Protein AF-A0A1G0P3U8-F1 (afdb_monomer)

Sequence (693 aa):
MKILIRNKNISGIAIFCVIMSLGSFVKISAQTIIVSSPNGGENWEANSIQTISWTGAESITNVKIEYSLSQGITWHEIISSVDASLEQYSWKVPNIQISDVLIRISDASNSSISDVSDKAFSVFKSEINKSQGMQKNTIATSGTTIKIMPLGDSITEGVADPLEAGYRSKLFDLLYSAGYNFDFVGNQSSGTSSTSNPNFDPDHEGRPGWFAGPPSPDIYGNHNIADSLYKFLNSNPPDIILLHIGTNDISETASSYIKTATQVADQVNSLLNIIYNFTSDPNHNIVIFVAQVIDNIDNRGIEGSPYPQSIHQKTLDFNNYLETIVLPSRPTNQKIIKIDMYDALGLHYLVNNPNFYDRVHPSIQGYNVMADTWFTAIQNYYQPVLSGPNNNAVNQAIDITLSWNPPPAAFTMSAAYDLQIASDSSFLNIVFENSNIPGTSFQPTGFKFGTKYYWRVRIPGFGWSTVWNFTTKTMLVSTKIFLQGPYAGNSTMNTTLNSKGLIPASPPYNTSPWNYGGTENVNEIPPGVVDWVLVKLKANDTTVTKTRAAFLKSDGNIVDLDGTNPVSFNDILPGNYYIAVSHRNHLSVLSSVPAILINNLLTYDFSYDSSRFCGGGFGAKDLETGSVSVWGMIASDGNSDGLINTEDLNLAWRPENGFDKYLKGDYNLDGYVNAVDKNLFWRSNNGSNSQAQ

Mean predicted aligned error: 14.65 Å

Secondary structure (DSSP, 8-state):
---------------------------------EEEES-SS-EEETT-EEEEEEE--TT-SEEEEEEESSTTSS-EEEEEEEEGGG-EEEEE--S--EEEEEEEEEESS-TTSEEE-SS-EEEE-------S----------SPPEEEEEEESHHHHTTT-TTS-THHHHHHHHHHHTT--EEE--SEE----TT--TT---EEEE-TT-BSSPPPTTSTT--BHHHHHHHHHHHS--SEEEEE--HHHHT---TT----HHHHHHHHHHHHHHHHHHTTSTT---EEEEEPPPP----TT-SSS--HHHHHHHHHHHHHHIIIIIGGGS-TTS-EEEE-HHHHH--SSSS--TTBSSSSSB-HHHHHHHHHHHHHHHHHHT--EEEESPTTEEEE-TTPPEEEE--TT---TT-EEEEEEESSTTSSSEEEEEEEEESSEE----PPBT-EEEEEEE-TTSPPPPPEEEEEPPEEEEEE-EETTTEEETTEE--HHHHTT-S-SS-TTSSTTT--------SSPPTTEEEEEEEEEESSSS-EEEEEEEEEETTSEEE-TTSSSPEEE-SB-S--BEEEEE-SSB--EEBSSPBPEETTEEEEE-SS-GGGBTTGGGSSEESS-SSS--EEEPB--SS-SSB-SHHHIIIIIHHHTT-BSS-TT-SS-SSB-SHHIIIIIIHHHTT-B-S--

pLDDT: mean 87.11, std 16.92, range [27.17, 98.81]

Solvent-accessible surface area (backbone atoms only — not comparable to full-atom values): 37452 Å² total; per-residue (Å²): 136,94,80,90,81,88,83,81,89,87,82,91,83,88,87,89,82,91,82,92,78,90,74,81,79,77,78,80,71,78,82,42,48,40,51,68,28,66,39,45,73,49,79,40,52,37,66,35,77,44,68,37,29,40,45,67,35,88,91,41,72,32,30,20,36,29,39,14,84,54,80,71,77,49,76,44,82,75,40,75,64,43,64,32,87,63,38,55,47,83,39,74,38,62,89,49,73,47,66,49,34,34,41,37,41,22,34,51,92,43,68,88,41,50,28,60,23,82,34,43,24,27,28,39,64,86,74,77,80,88,72,81,78,91,68,88,74,83,71,83,69,98,43,79,67,44,27,34,21,45,34,26,15,31,65,53,37,4,53,78,28,96,46,31,18,36,26,53,35,57,31,47,52,52,42,51,74,32,66,56,62,64,41,54,29,42,92,36,72,49,46,49,46,86,81,70,50,89,77,63,67,38,36,16,41,30,36,70,77,31,19,36,32,83,68,60,90,87,55,78,94,65,55,32,46,51,87,44,42,69,58,49,44,71,77,36,67,45,39,31,36,44,38,42,60,39,65,49,43,63,49,42,66,56,96,88,56,65,68,50,33,65,58,49,35,51,27,47,48,49,45,53,47,53,54,52,58,62,35,67,44,91,88,39,72,54,37,35,40,40,35,37,56,60,56,31,42,48,65,82,87,66,92,91,69,95,51,45,62,58,35,33,49,38,44,52,49,20,40,50,43,33,62,73,49,52,59,72,68,51,62,87,86,56,50,70,42,85,37,74,41,28,72,69,59,39,66,49,84,86,44,96,42,72,29,42,67,56,52,68,32,39,15,66,61,22,20,51,48,51,15,52,54,54,47,54,52,53,22,51,70,52,17,30,44,81,68,30,70,54,70,70,36,63,67,33,62,55,74,41,61,40,30,43,40,76,24,98,79,64,61,54,104,72,58,35,26,37,39,42,31,11,69,38,91,83,58,82,48,68,77,46,75,50,68,67,39,67,66,54,56,49,69,60,76,87,47,34,22,41,32,60,38,24,36,38,37,22,41,72,66,39,16,62,21,77,78,37,31,38,23,24,30,52,33,31,37,42,36,31,46,39,49,54,36,29,49,68,58,94,73,32,36,50,34,44,27,46,78,69,68,45,64,67,53,46,69,92,42,60,44,85,84,67,52,41,84,75,84,66,68,47,98,65,83,48,82,60,30,42,47,67,32,39,43,32,38,13,76,49,84,80,47,74,74,48,75,46,78,32,34,30,30,27,74,19,42,36,14,21,93,82,58,71,50,49,31,72,43,58,73,39,70,83,66,55,29,24,47,29,46,38,42,69,24,27,25,28,39,22,37,51,57,59,23,60,62,54,101,48,38,30,56,48,66,37,29,63,45,45,76,38,28,26,75,27,60,64,25,36,38,79,74,36,93,64,102,66,47,36,20,22,31,37,33,30,13,20,68,52,82,35,54,20,45,72,59,17,44,63,71,15,28,60,81,41,52,80,41,80,48,78,54,42,29,32,30,38,45,70,28,53,16,44,70,62,27,46,63,67,33,35,67,72,37,54,76,38,40,36,52,46,108

Radius of gyration: 38.71 Å; Cα contacts (8 Å, |Δi|>4): 1573; chains: 1; bounding box: 92×91×104 Å

Nearest PDB structures (foldseek):
  2q0s-assembly1_F  TM=7.476E-01  e=1.257E-05  Mycolicibacterium smegmatis
  2q0q-assembly1_G  TM=7.324E-01  e=1.772E-05  Mycolicibacterium smegmatis
  5hoe-assembly1_A  TM=7.072E-01  e=3.522E-05  Sinorhizobium meliloti 1021
  4i18-assembly2_R  TM=6.410E-01  e=6.080E-03  Homo sapiens
  1v5j-assembly1_A  TM=5.851E-01  e=1.141E-02  Homo sapiens

Structure (mmCIF, N/CA/C/O backbone):
data_AF-A0A1G0P3U8-F1
#
_entry.id   AF-A0A1G0P3U8-F1
#
loop_
_atom_site.group_PDB
_atom_site.id
_atom_site.type_symbol
_atom_site.label_atom_id
_atom_site.label_alt_id
_atom_site.label_comp_id
_atom_site.label_asym_id
_atom_site.label_entity_id
_atom_site.label_seq_id
_atom_site.pdbx_PDB_ins_code
_atom_site.Cartn_x
_atom_site.Cartn_y
_atom_site.Cartn_z
_atom_site.occupancy
_atom_site.B_iso_or_equiv
_atom_site.auth_seq_id
_atom_site.auth_comp_id
_atom_site.auth_asym_id
_atom_site.auth_atom_id
_atom_site.pdbx_PDB_model_num
ATOM 1 N N . MET A 1 1 ? -3.312 -56.436 25.098 1.00 37.91 1 MET A N 1
ATOM 2 C CA . MET A 1 1 ? -3.475 -57.879 25.384 1.00 37.91 1 MET A CA 1
ATOM 3 C C . MET A 1 1 ? -4.608 -58.399 24.502 1.00 37.91 1 MET A C 1
ATOM 5 O O . MET A 1 1 ? -5.729 -57.940 24.653 1.00 37.91 1 MET A O 1
ATOM 9 N N . LYS A 1 2 ? -4.311 -59.239 23.501 1.00 37.59 2 LYS A N 1
ATOM 10 C CA . LYS A 1 2 ? -5.323 -59.899 22.654 1.00 37.59 2 LYS A CA 1
ATOM 11 C C . LYS A 1 2 ? -5.967 -61.030 23.454 1.00 37.59 2 LYS A C 1
ATOM 13 O O . LYS A 1 2 ? -5.222 -61.950 23.757 1.00 37.59 2 LYS A O 1
ATOM 18 N N . ILE A 1 3 ? -7.285 -61.023 23.680 1.00 28.08 3 ILE A N 1
ATOM 19 C CA . ILE A 1 3 ? -8.105 -62.249 23.785 1.00 28.08 3 ILE A CA 1
ATOM 20 C C . ILE A 1 3 ? -9.510 -61.962 23.223 1.00 28.08 3 ILE A C 1
ATOM 22 O O . ILE A 1 3 ? -10.251 -61.142 23.754 1.00 28.08 3 ILE A O 1
ATOM 26 N N . LEU A 1 4 ? -9.844 -62.652 22.126 1.00 34.91 4 LEU A N 1
ATOM 27 C CA . LEU A 1 4 ? -11.200 -62.858 21.609 1.00 34.91 4 LEU A CA 1
ATOM 28 C C . LEU A 1 4 ? -11.998 -63.744 22.573 1.00 34.91 4 LEU A C 1
ATOM 30 O O . LEU A 1 4 ? -11.482 -64.798 22.933 1.00 34.91 4 LEU A O 1
ATOM 34 N N . ILE A 1 5 ? -13.288 -63.457 22.793 1.00 29.70 5 ILE A N 1
ATOM 35 C CA . ILE A 1 5 ? -14.304 -64.510 22.978 1.00 29.70 5 ILE A CA 1
ATOM 36 C C . ILE A 1 5 ? -15.579 -64.158 22.194 1.00 29.70 5 ILE A C 1
ATOM 38 O O . ILE A 1 5 ? -16.216 -63.130 22.407 1.00 29.70 5 ILE A O 1
ATOM 42 N N . ARG A 1 6 ? -15.923 -65.063 21.270 1.00 32.12 6 ARG A N 1
ATOM 43 C CA . ARG A 1 6 ? -17.226 -65.233 20.612 1.00 32.12 6 ARG A CA 1
ATOM 44 C C . ARG A 1 6 ? -18.250 -65.748 21.636 1.00 32.12 6 ARG A C 1
ATOM 46 O O . ARG A 1 6 ? -17.922 -66.705 22.324 1.00 32.12 6 ARG A O 1
ATOM 53 N N . ASN A 1 7 ? -19.503 -65.287 21.622 1.00 28.16 7 ASN A N 1
ATOM 54 C CA . ASN A 1 7 ? -20.621 -66.081 21.081 1.00 28.16 7 ASN A CA 1
ATOM 55 C C . ASN A 1 7 ? -22.002 -65.425 21.248 1.00 28.16 7 ASN A C 1
ATOM 57 O O . ASN A 1 7 ? -22.320 -64.787 22.242 1.00 28.16 7 ASN A O 1
ATOM 61 N N . LYS A 1 8 ? -22.781 -65.670 20.194 1.00 32.88 8 LYS A N 1
ATOM 62 C CA . LYS A 1 8 ? -24.179 -65.374 19.868 1.00 32.88 8 LYS A CA 1
ATOM 63 C C . LYS A 1 8 ? -25.238 -65.645 20.957 1.00 32.88 8 LYS A C 1
ATOM 65 O O . LYS A 1 8 ? -25.192 -66.705 21.565 1.00 32.88 8 LYS A O 1
ATOM 70 N N . ASN A 1 9 ? -26.259 -64.764 20.937 1.00 31.45 9 ASN A N 1
ATOM 71 C CA . ASN A 1 9 ? -27.725 -65.003 20.972 1.00 31.45 9 ASN A CA 1
ATOM 72 C C . ASN A 1 9 ? -28.319 -65.732 22.191 1.00 31.45 9 ASN A C 1
ATOM 74 O O . ASN A 1 9 ? -27.804 -66.762 22.586 1.00 31.45 9 ASN A O 1
ATOM 78 N N . ILE A 1 10 ? -29.465 -65.409 22.796 1.00 33.59 10 ILE A N 1
ATOM 79 C CA . ILE A 1 10 ? -30.660 -64.536 22.655 1.00 33.59 10 ILE A CA 1
ATOM 80 C C . ILE A 1 10 ? -31.306 -64.662 24.075 1.00 33.59 10 ILE A C 1
ATOM 82 O O . ILE A 1 10 ? -31.095 -65.679 24.728 1.00 33.59 10 ILE A O 1
ATOM 86 N N . SER A 1 11 ? -31.924 -63.684 24.741 1.00 28.97 11 SER A N 1
ATOM 87 C CA . SER A 1 11 ? -33.312 -63.171 24.660 1.00 28.97 11 SER A CA 1
ATOM 88 C C . SER A 1 11 ? -33.554 -62.403 25.968 1.00 28.97 11 SER A C 1
ATOM 90 O O . SER A 1 11 ? -32.980 -62.760 26.995 1.00 28.97 11 SER A O 1
ATOM 92 N N . GLY A 1 12 ? -34.390 -61.365 25.924 1.00 32.91 12 GLY A N 1
ATOM 93 C CA . GLY A 1 12 ? -34.538 -60.379 26.995 1.00 32.91 12 GLY A CA 1
ATOM 94 C C . GLY A 1 12 ? -35.287 -60.798 28.262 1.00 32.91 12 GLY A C 1
ATOM 95 O O . GLY A 1 12 ? -35.863 -61.876 28.335 1.00 32.91 12 GLY A O 1
ATOM 96 N N . ILE A 1 13 ? -35.295 -59.858 29.214 1.00 29.38 13 ILE A N 1
ATOM 97 C CA . ILE A 1 13 ? -36.280 -59.611 30.279 1.00 29.38 13 ILE A CA 1
ATOM 98 C C . ILE A 1 13 ? -36.161 -58.116 30.638 1.00 29.38 13 ILE A C 1
ATOM 100 O O . ILE A 1 13 ? -35.060 -57.589 30.789 1.00 29.38 13 ILE A O 1
ATOM 104 N N . ALA A 1 14 ? -37.306 -57.439 30.711 1.00 34.59 14 ALA A N 1
ATOM 105 C CA . ALA A 1 14 ? -37.480 -56.040 31.095 1.00 34.59 14 ALA A CA 1
ATOM 106 C C . ALA A 1 14 ? -37.533 -55.867 32.627 1.00 34.59 14 ALA A C 1
ATOM 108 O O . ALA A 1 14 ? -37.890 -56.821 33.310 1.00 34.59 14 ALA A O 1
ATOM 109 N N . ILE A 1 15 ? -37.270 -54.653 33.140 1.00 27.91 15 ILE A N 1
ATOM 110 C CA . ILE A 1 15 ? -38.090 -53.936 34.149 1.00 27.91 15 ILE A CA 1
ATOM 111 C C . ILE A 1 15 ? -37.542 -52.510 34.395 1.00 27.91 15 ILE A C 1
ATOM 113 O O . ILE A 1 15 ? -36.342 -52.273 34.483 1.00 27.91 15 ILE A O 1
ATOM 117 N N . PHE A 1 16 ? -38.500 -51.584 34.475 1.00 29.39 16 PHE A N 1
ATOM 118 C CA . PHE A 1 16 ? -38.481 -50.142 34.761 1.00 29.39 16 PHE A CA 1
ATOM 119 C C . PHE A 1 16 ? -37.856 -49.739 36.120 1.00 29.39 16 PHE A C 1
ATOM 121 O O . PHE A 1 16 ? -38.172 -50.382 37.117 1.00 29.39 16 PHE A O 1
ATOM 128 N N . CYS A 1 17 ? -37.128 -48.604 36.185 1.00 27.17 17 CYS A N 1
ATOM 129 C CA . CYS A 1 17 ? -37.460 -47.436 37.042 1.00 27.17 17 CYS A CA 1
ATOM 130 C C . CYS A 1 17 ? -36.490 -46.229 36.874 1.00 27.17 17 CYS A C 1
ATOM 132 O O . CYS A 1 17 ? -35.313 -46.333 37.191 1.00 27.17 17 CYS A O 1
ATOM 134 N N . VAL A 1 18 ? -37.057 -45.102 36.407 1.00 32.69 18 VAL A N 1
ATOM 135 C CA . VAL A 1 18 ? -36.853 -43.665 36.744 1.00 32.69 18 VAL A CA 1
ATOM 136 C C . VAL A 1 18 ? -35.433 -43.077 36.904 1.00 32.69 18 VAL A C 1
ATOM 138 O O . VAL A 1 18 ? -34.727 -43.418 37.841 1.00 32.69 18 VAL A O 1
ATOM 141 N N . ILE A 1 19 ? -35.118 -42.051 36.090 1.00 29.27 19 ILE A N 1
ATOM 142 C CA . ILE A 1 19 ? -34.788 -40.659 36.500 1.00 29.27 19 ILE A CA 1
ATOM 143 C C . ILE A 1 19 ? -34.919 -39.736 35.266 1.00 29.27 19 ILE A C 1
ATOM 145 O O . ILE A 1 19 ? -34.329 -39.992 34.220 1.00 29.27 19 ILE A O 1
ATOM 149 N N . MET A 1 20 ? -35.711 -38.664 35.395 1.00 42.06 20 MET A N 1
ATOM 150 C CA . MET A 1 20 ? -35.661 -37.487 34.518 1.00 42.06 20 MET A CA 1
ATOM 151 C C . MET A 1 20 ? -34.397 -36.682 34.838 1.00 42.06 20 MET A C 1
ATOM 153 O O . MET A 1 20 ? -34.201 -36.330 35.997 1.00 42.06 20 MET A O 1
ATOM 157 N N . SER A 1 21 ? -33.597 -36.318 33.835 1.00 33.75 21 SER A N 1
ATOM 158 C CA . SER A 1 21 ? -32.742 -35.124 33.880 1.00 33.75 21 SER A CA 1
ATOM 159 C C . SER A 1 21 ? -32.162 -34.826 32.495 1.00 33.75 21 SER A C 1
ATOM 161 O O . SER A 1 21 ? -31.535 -35.693 31.895 1.00 33.75 21 SER A O 1
ATOM 163 N N . LEU A 1 22 ? -32.407 -33.598 32.026 1.00 43.03 22 LEU A N 1
ATOM 164 C CA . LEU A 1 22 ? -31.579 -32.792 31.120 1.00 43.03 22 LEU A CA 1
ATOM 165 C C . LEU A 1 22 ? -30.903 -33.527 29.949 1.00 43.03 22 LEU A C 1
ATOM 167 O O . LEU A 1 22 ? -29.785 -34.021 30.049 1.00 43.03 22 LEU A O 1
ATOM 171 N N . GLY A 1 23 ? -31.548 -33.474 28.788 1.00 32.84 23 GLY A N 1
ATOM 172 C CA . GLY A 1 23 ? -30.910 -33.765 27.512 1.00 32.84 23 GLY A CA 1
ATOM 173 C C . GLY A 1 23 ? -31.426 -32.793 26.472 1.00 32.84 23 GLY A C 1
ATOM 174 O O . GLY A 1 23 ? -32.433 -33.062 25.823 1.00 32.84 23 GLY A O 1
ATOM 175 N N . SER A 1 24 ? -30.758 -31.646 26.344 1.00 42.69 24 SER A N 1
ATOM 176 C CA . SER A 1 24 ? -30.863 -30.803 25.158 1.00 42.69 24 SER A CA 1
ATOM 177 C C . SER A 1 24 ? -30.734 -31.699 23.931 1.00 42.69 24 SER A C 1
ATOM 179 O O . SER A 1 24 ? -29.765 -32.452 23.815 1.00 42.69 24 SER A O 1
ATOM 181 N N . PHE A 1 25 ? -31.704 -31.642 23.020 1.00 40.16 25 PHE A N 1
ATOM 182 C CA . PHE A 1 25 ? -31.508 -32.193 21.689 1.00 40.16 25 PHE A CA 1
ATOM 183 C C . PHE A 1 25 ? -30.333 -31.432 21.070 1.00 40.16 25 PHE A C 1
ATOM 185 O O . PHE A 1 25 ? -30.486 -30.295 20.631 1.00 40.16 25 PHE A O 1
ATOM 192 N N . VAL A 1 26 ? -29.145 -32.041 21.062 1.00 39.22 26 VAL A N 1
ATOM 193 C CA . VAL A 1 26 ? -28.079 -31.626 20.156 1.00 39.22 26 VAL A CA 1
ATOM 194 C C . VAL A 1 26 ? -28.648 -31.854 18.767 1.00 39.22 26 VAL A C 1
ATOM 196 O O . VAL A 1 26 ? -28.807 -32.993 18.323 1.00 39.22 26 VAL A O 1
ATOM 199 N N . LYS A 1 27 ? -29.016 -30.766 18.092 1.00 42.22 27 LYS A N 1
ATOM 200 C CA . LYS A 1 27 ? -29.211 -30.787 16.651 1.00 42.22 27 LYS A CA 1
ATOM 201 C C . LYS A 1 27 ? -27.827 -31.095 16.083 1.00 42.22 27 LYS A C 1
ATOM 203 O O . LYS A 1 27 ? -26.990 -30.206 15.988 1.00 42.22 27 LYS A O 1
ATOM 208 N N . ILE A 1 28 ? -27.546 -32.369 15.807 1.00 41.94 28 ILE A N 1
ATOM 209 C CA . ILE A 1 28 ? -26.383 -32.753 15.008 1.00 41.94 28 ILE A CA 1
ATOM 210 C C . ILE A 1 28 ? -26.698 -32.219 13.612 1.00 41.94 28 ILE A C 1
ATOM 212 O O . ILE A 1 28 ? -27.378 -32.878 12.828 1.00 41.94 28 ILE A O 1
ATOM 216 N N . SER A 1 29 ? -26.317 -30.969 13.346 1.00 54.31 29 SER A N 1
ATOM 217 C CA . SER A 1 29 ? -26.263 -30.477 11.978 1.00 54.31 29 SER A CA 1
ATOM 218 C C . SER A 1 29 ? -25.139 -31.256 11.315 1.00 54.31 29 SER A C 1
ATOM 220 O O . SER A 1 29 ? -24.008 -31.236 11.802 1.00 54.31 29 SER A O 1
ATOM 222 N N . ALA A 1 30 ? -25.459 -32.029 10.280 1.00 59.81 30 ALA A N 1
ATOM 223 C CA . ALA A 1 30 ? -24.421 -32.633 9.465 1.00 59.81 30 ALA A CA 1
ATOM 224 C C . ALA A 1 30 ? -23.577 -31.490 8.890 1.00 59.81 30 ALA A C 1
ATOM 226 O O . ALA A 1 30 ? -24.125 -30.530 8.356 1.00 59.81 30 ALA A O 1
ATOM 227 N N . GLN A 1 31 ? -22.259 -31.572 9.046 1.00 71.75 31 GLN A N 1
ATOM 228 C CA . GLN A 1 31 ? -21.355 -30.625 8.414 1.00 71.75 31 GLN A CA 1
ATOM 229 C C . GLN A 1 31 ? -21.429 -30.857 6.905 1.00 71.75 31 GLN A C 1
ATOM 231 O O . GLN A 1 31 ? -21.108 -31.946 6.426 1.00 71.75 31 GLN A O 1
ATOM 236 N N . THR A 1 32 ? -21.922 -29.863 6.174 1.00 84.06 32 THR A N 1
ATOM 237 C CA . THR A 1 32 ? -22.124 -29.934 4.726 1.00 84.06 32 THR A CA 1
ATOM 238 C C . THR A 1 32 ? -21.371 -28.809 4.035 1.00 84.06 32 THR A C 1
ATOM 240 O O . THR A 1 32 ? -21.129 -27.759 4.615 1.00 84.06 32 THR A O 1
ATOM 243 N N . ILE A 1 33 ? -21.012 -29.024 2.781 1.00 93.38 33 ILE A N 1
ATOM 244 C CA . ILE A 1 33 ? -20.666 -27.976 1.822 1.00 93.38 33 ILE A CA 1
ATOM 245 C C . ILE A 1 33 ? -21.531 -28.282 0.608 1.00 93.38 33 ILE A C 1
ATOM 247 O O . ILE A 1 33 ? -21.764 -29.455 0.328 1.00 93.38 33 ILE A O 1
ATOM 251 N N . ILE A 1 34 ? -22.040 -27.259 -0.068 1.00 95.94 34 ILE A N 1
ATOM 252 C CA . ILE A 1 34 ? -22.765 -27.419 -1.329 1.00 95.94 34 ILE A CA 1
ATOM 253 C C . ILE A 1 34 ? -22.191 -26.425 -2.331 1.00 95.94 34 ILE A C 1
ATOM 255 O O . ILE A 1 34 ? -22.262 -25.221 -2.081 1.00 95.94 34 ILE A O 1
ATOM 259 N N . VAL A 1 35 ? -21.639 -26.900 -3.447 1.00 96.75 35 VAL A N 1
ATOM 260 C CA . VAL A 1 35 ? -21.204 -26.062 -4.571 1.00 96.75 35 VAL A CA 1
ATOM 261 C C . VAL A 1 35 ? -22.452 -25.483 -5.240 1.00 96.75 35 VAL A C 1
ATOM 263 O O . VAL A 1 35 ? -23.296 -26.216 -5.744 1.00 96.75 35 VAL A O 1
ATOM 266 N N . SER A 1 36 ? -22.601 -24.158 -5.238 1.00 95.75 36 SER A N 1
ATOM 267 C CA . SER A 1 36 ? -23.769 -23.483 -5.822 1.00 95.75 36 SER A CA 1
ATOM 268 C C . SER A 1 36 ? -23.497 -22.892 -7.207 1.00 95.75 36 SER A C 1
ATOM 270 O O . SER A 1 36 ? -24.432 -22.734 -7.989 1.00 95.75 36 SER A O 1
ATOM 272 N N . SER A 1 37 ? -22.236 -22.594 -7.535 1.00 94.88 37 SER A N 1
ATOM 273 C CA . SER A 1 37 ? -21.796 -22.174 -8.873 1.00 94.88 37 SER A CA 1
ATOM 274 C C . SER A 1 37 ? -20.283 -22.402 -9.035 1.00 94.88 37 SER A C 1
ATOM 276 O O . SER A 1 37 ? -19.549 -22.123 -8.088 1.00 94.88 37 SER A O 1
ATOM 278 N N . PRO A 1 38 ? -19.780 -22.872 -10.192 1.00 96.81 38 PRO A N 1
ATOM 279 C CA . PRO A 1 38 ? -20.556 -23.475 -11.264 1.00 96.81 38 PRO A CA 1
ATOM 280 C C . PRO A 1 38 ? -21.080 -24.827 -10.773 1.00 96.81 38 PRO A C 1
ATOM 282 O O . PRO A 1 38 ? -20.356 -25.575 -10.113 1.00 96.81 38 PRO A O 1
ATOM 285 N N . ASN A 1 39 ? -22.339 -25.132 -11.070 1.00 96.00 39 ASN A N 1
ATOM 286 C CA . ASN A 1 39 ? -22.956 -26.396 -10.671 1.00 96.00 39 ASN A CA 1
ATOM 287 C C . ASN A 1 39 ? -23.435 -27.224 -11.878 1.00 96.00 39 ASN A C 1
ATOM 289 O O . ASN A 1 39 ? -24.020 -28.293 -11.716 1.00 96.00 39 ASN A O 1
ATOM 293 N N . GLY A 1 40 ? -23.153 -26.774 -13.104 1.00 88.25 40 GLY A N 1
ATOM 294 C CA . GLY A 1 40 ? -23.302 -27.576 -14.309 1.00 88.25 40 GLY A CA 1
ATOM 295 C C . GLY A 1 40 ? -23.901 -26.837 -15.501 1.00 88.25 40 GLY A C 1
ATOM 296 O O . GLY A 1 40 ? -24.980 -26.253 -15.416 1.00 88.25 40 GLY A O 1
ATOM 297 N N . GLY A 1 41 ? -23.270 -26.997 -16.668 1.00 84.12 41 GLY A N 1
ATOM 298 C CA . GLY A 1 41 ? -23.761 -26.473 -17.947 1.00 84.12 41 GLY A CA 1
ATOM 299 C C . GLY A 1 41 ? -23.457 -24.996 -18.211 1.00 84.12 41 GLY A C 1
ATOM 300 O O . GLY A 1 41 ? -23.861 -24.478 -19.252 1.00 84.12 41 GLY A O 1
ATOM 301 N N . GLU A 1 42 ? -22.747 -24.316 -17.313 1.00 96.00 42 GLU A N 1
ATOM 302 C CA . GLU A 1 42 ? -22.240 -22.970 -17.552 1.00 96.00 42 GLU A CA 1
ATOM 303 C C . GLU A 1 42 ? -21.186 -22.970 -18.672 1.00 96.00 42 GLU A C 1
ATOM 305 O O . GLU A 1 42 ? -20.456 -23.941 -18.876 1.00 96.00 42 GLU A O 1
ATOM 310 N N . ASN A 1 43 ? -21.093 -21.853 -19.396 1.00 92.56 43 ASN A N 1
ATOM 311 C CA . ASN A 1 43 ? -20.067 -21.625 -20.409 1.00 92.56 43 ASN A CA 1
ATOM 312 C C . ASN A 1 43 ? -19.239 -20.417 -19.983 1.00 92.56 43 ASN A C 1
ATOM 314 O O . ASN A 1 43 ? -19.705 -19.280 -20.056 1.00 92.56 43 ASN A O 1
ATOM 318 N N . TRP A 1 44 ? -18.024 -20.668 -19.516 1.00 92.94 44 TRP A N 1
ATOM 319 C CA . TRP A 1 44 ? -17.108 -19.656 -19.008 1.00 92.94 44 TRP A CA 1
ATOM 320 C C . TRP A 1 44 ? -16.056 -19.298 -20.047 1.00 92.94 44 TRP A C 1
ATOM 322 O O . TRP A 1 44 ? -15.526 -20.152 -20.749 1.00 92.94 44 TRP A O 1
ATOM 332 N N . GLU A 1 45 ? -15.737 -18.017 -20.157 1.00 90.25 45 GLU A N 1
ATOM 333 C CA . GLU A 1 45 ? -14.714 -17.573 -21.095 1.00 90.25 45 GLU A CA 1
ATOM 334 C C . GLU A 1 45 ? -13.312 -17.811 -20.507 1.00 90.25 45 GLU A C 1
ATOM 336 O O . GLU A 1 45 ? -13.027 -17.462 -19.359 1.00 90.25 45 GLU A O 1
ATOM 341 N N . ALA A 1 46 ? -12.406 -18.397 -21.284 1.00 82.62 46 ALA A N 1
ATOM 342 C CA . ALA A 1 46 ? -11.009 -18.572 -20.905 1.00 82.62 46 ALA A CA 1
ATOM 343 C C . ALA A 1 46 ? -10.354 -17.213 -20.583 1.00 82.62 46 ALA A C 1
ATOM 345 O O . ALA A 1 46 ? -10.573 -16.236 -21.294 1.00 82.62 46 ALA A O 1
ATOM 346 N N . ASN A 1 47 ? -9.512 -17.152 -19.544 1.00 80.81 47 ASN A N 1
ATOM 347 C CA . ASN A 1 47 ? -8.914 -15.924 -18.987 1.00 80.81 47 ASN A CA 1
ATOM 348 C C . ASN A 1 47 ? -9.886 -14.918 -18.343 1.00 80.81 47 ASN A C 1
ATOM 350 O O . ASN A 1 47 ? -9.420 -13.883 -17.860 1.00 80.81 47 ASN A O 1
ATOM 354 N N . SER A 1 48 ? -11.190 -15.202 -18.287 1.00 83.56 48 SER A N 1
ATOM 355 C CA . SER A 1 48 ? -12.134 -14.380 -17.524 1.00 83.56 48 SER A CA 1
ATOM 356 C C . SER A 1 48 ? -12.060 -14.680 -16.022 1.00 83.56 48 SER A C 1
ATOM 358 O O . SER A 1 48 ? -11.588 -15.742 -15.602 1.00 83.56 48 SER A O 1
ATOM 360 N N . ILE A 1 49 ? -12.508 -13.725 -15.206 1.00 87.56 49 ILE A N 1
ATOM 361 C CA . ILE A 1 49 ? -12.757 -13.950 -13.780 1.00 87.56 49 ILE A CA 1
ATOM 362 C C . ILE A 1 49 ? -14.204 -14.407 -13.643 1.00 87.56 49 ILE A C 1
ATOM 364 O O . ILE A 1 49 ? -15.116 -13.717 -14.094 1.00 87.56 49 ILE A O 1
ATOM 368 N N . GLN A 1 50 ? -14.395 -15.563 -13.023 1.00 93.50 50 GLN A N 1
ATOM 369 C CA . GLN A 1 50 ? -15.699 -16.153 -12.757 1.00 93.50 50 GLN A CA 1
ATOM 370 C C . GLN A 1 50 ? -15.833 -16.436 -11.266 1.00 93.50 50 GLN A C 1
ATOM 372 O O . GLN A 1 50 ? -14.845 -16.701 -10.580 1.00 93.50 50 GLN A O 1
ATOM 377 N N . THR A 1 51 ? -17.054 -16.365 -10.750 1.00 96.56 51 THR A N 1
ATOM 378 C CA . THR A 1 51 ? -17.318 -16.583 -9.328 1.00 96.56 51 THR A CA 1
ATOM 379 C C . THR A 1 51 ? -17.675 -18.044 -9.076 1.00 96.56 51 THR A C 1
ATOM 381 O O . THR A 1 51 ? -18.634 -18.572 -9.643 1.00 96.56 51 THR A O 1
ATOM 384 N N . ILE A 1 52 ? -16.900 -18.681 -8.201 1.00 98.00 52 ILE A N 1
ATOM 385 C CA . ILE A 1 52 ? -17.229 -19.961 -7.580 1.00 98.00 52 ILE A CA 1
ATOM 386 C C . ILE A 1 52 ? -17.976 -19.653 -6.283 1.00 98.00 52 ILE A C 1
ATOM 388 O O . ILE A 1 52 ? -17.490 -18.847 -5.499 1.00 98.00 52 ILE A O 1
ATOM 392 N N . SER A 1 53 ? -19.117 -20.282 -6.029 1.00 95.75 53 SER A N 1
ATOM 393 C CA . SER A 1 53 ? -19.932 -20.057 -4.832 1.00 95.75 53 SER A CA 1
ATOM 394 C C . SER A 1 53 ? -20.283 -21.369 -4.145 1.00 95.75 53 SER A C 1
ATOM 396 O O . SER A 1 53 ? -20.380 -22.417 -4.790 1.00 95.75 53 SER A O 1
ATOM 398 N N . TRP A 1 54 ? -20.475 -21.309 -2.829 1.00 97.56 54 TRP A N 1
ATOM 399 C CA . TRP A 1 54 ? -20.907 -22.440 -2.015 1.00 97.56 54 TRP A CA 1
ATOM 400 C C . TRP A 1 54 ? -21.866 -22.015 -0.909 1.00 97.56 54 TRP A C 1
ATOM 402 O O . TRP A 1 54 ? -21.953 -20.850 -0.544 1.00 97.56 54 TRP A O 1
ATOM 412 N N . THR A 1 55 ? -22.587 -22.987 -0.359 1.00 94.88 55 THR A N 1
ATOM 413 C CA . THR A 1 55 ? -23.491 -22.814 0.785 1.00 94.88 55 THR A CA 1
ATOM 414 C C . THR A 1 55 ? -23.328 -23.967 1.778 1.00 94.88 55 THR A C 1
ATOM 416 O O . THR A 1 55 ? -22.603 -24.929 1.517 1.00 94.88 55 THR A O 1
ATOM 419 N N . GLY A 1 56 ? -23.976 -23.872 2.943 1.00 85.75 56 GLY A N 1
ATOM 420 C CA . GLY A 1 56 ? -24.030 -24.956 3.934 1.00 85.75 56 GLY A CA 1
ATOM 421 C C . GLY A 1 56 ? -22.794 -25.092 4.831 1.00 85.75 56 GLY A C 1
ATOM 422 O O . GLY A 1 56 ? -22.810 -25.928 5.732 1.00 85.75 56 GLY A O 1
ATOM 423 N N . ALA A 1 57 ? -21.771 -24.252 4.637 1.00 88.06 57 ALA A N 1
ATOM 424 C CA . ALA A 1 57 ? -20.473 -24.297 5.319 1.00 88.06 57 ALA A CA 1
ATOM 425 C C . ALA A 1 57 ? -20.448 -23.600 6.703 1.00 88.06 57 ALA A C 1
ATOM 427 O O . ALA A 1 57 ? -19.393 -23.178 7.164 1.00 88.06 57 ALA A O 1
ATOM 428 N N . GLU A 1 58 ? -21.591 -23.487 7.389 1.00 83.31 58 GLU A N 1
ATOM 429 C CA . GLU A 1 58 ? -21.765 -22.703 8.632 1.00 83.31 58 GLU A CA 1
ATOM 430 C C . GLU A 1 58 ? -20.840 -23.131 9.789 1.00 83.31 58 GLU A C 1
ATOM 432 O O . GLU A 1 58 ? -20.557 -22.345 10.691 1.00 83.31 58 GLU A O 1
ATOM 437 N N . SER A 1 59 ? -20.369 -24.381 9.779 1.00 85.50 59 SER A N 1
ATOM 438 C CA . SER A 1 59 ? -19.465 -24.937 10.793 1.00 85.50 59 SER A CA 1
ATOM 439 C C . SER A 1 59 ? -18.042 -25.180 10.278 1.00 85.50 59 SER A C 1
ATOM 441 O O . SER A 1 59 ? -17.301 -25.954 10.882 1.00 85.50 59 SER A O 1
ATOM 443 N N . ILE A 1 60 ? -17.670 -24.593 9.138 1.00 90.00 60 ILE A N 1
ATOM 444 C CA . ILE A 1 60 ? -16.364 -24.756 8.488 1.00 90.00 60 ILE A CA 1
ATOM 445 C C . ILE A 1 60 ? -15.677 -23.397 8.494 1.00 90.00 60 ILE A C 1
ATOM 447 O O . ILE A 1 60 ? -16.260 -22.414 8.063 1.00 90.00 60 ILE A O 1
ATOM 451 N N . THR A 1 61 ? -14.444 -23.318 8.994 1.00 92.25 61 THR A N 1
ATOM 452 C CA . THR A 1 61 ? -13.713 -22.039 9.042 1.00 92.25 61 THR A CA 1
ATOM 453 C C . THR A 1 61 ? -13.129 -21.687 7.678 1.00 92.25 61 THR A C 1
ATOM 455 O O . THR A 1 61 ? -13.201 -20.544 7.235 1.00 92.25 61 THR A O 1
ATOM 458 N N . ASN A 1 62 ? -12.558 -22.678 6.990 1.00 94.12 62 ASN A N 1
ATOM 459 C CA . ASN A 1 62 ? -11.899 -22.484 5.709 1.00 94.12 62 ASN A CA 1
ATOM 460 C C . ASN A 1 62 ? -12.207 -23.628 4.749 1.00 94.12 62 ASN A C 1
ATOM 462 O O . ASN A 1 62 ? -12.207 -24.796 5.142 1.00 94.12 62 ASN A O 1
ATOM 466 N N . VAL A 1 63 ? -12.383 -23.291 3.476 1.00 97.31 63 VAL A N 1
ATOM 467 C CA . VAL A 1 63 ? -12.527 -24.258 2.390 1.00 97.31 63 VAL A CA 1
ATOM 468 C C . VAL A 1 63 ? -11.304 -24.261 1.477 1.00 97.31 63 VAL A C 1
ATOM 470 O O . VAL A 1 63 ? -10.639 -23.247 1.279 1.00 97.31 63 VAL A O 1
ATOM 473 N N . LYS A 1 64 ? -11.015 -25.426 0.911 1.00 97.94 64 LYS A N 1
ATOM 474 C CA . LYS A 1 64 ? -10.100 -25.640 -0.205 1.00 97.94 64 LYS A CA 1
ATOM 475 C C . LYS A 1 64 ? -10.921 -25.722 -1.491 1.00 97.94 64 LYS A C 1
ATOM 477 O O . LYS A 1 64 ? -11.964 -26.373 -1.490 1.00 97.94 64 LYS A O 1
ATOM 482 N N . ILE A 1 65 ? -10.440 -25.119 -2.580 1.00 98.31 65 ILE A N 1
ATOM 483 C CA . ILE A 1 65 ? -11.108 -25.152 -3.890 1.00 98.31 65 ILE A CA 1
ATOM 484 C C . ILE A 1 65 ? -10.166 -25.746 -4.937 1.00 98.31 65 ILE A C 1
ATOM 486 O O . ILE A 1 65 ? -9.001 -25.354 -5.052 1.00 98.31 65 ILE A O 1
ATOM 490 N N . GLU A 1 66 ? -10.677 -26.691 -5.719 1.00 98.38 66 GLU A N 1
ATOM 491 C CA . GLU A 1 66 ? -9.947 -27.399 -6.768 1.00 98.38 66 GLU A CA 1
ATOM 492 C C . GLU A 1 66 ? -10.801 -27.509 -8.039 1.00 98.38 66 GLU A C 1
ATOM 494 O O . GLU A 1 66 ? -12.029 -27.546 -7.965 1.00 98.38 66 GLU A O 1
ATOM 499 N N . TYR A 1 67 ? -10.159 -27.618 -9.204 1.00 97.50 67 TYR A N 1
ATOM 500 C CA . TYR A 1 67 ? -10.825 -27.945 -10.468 1.00 97.50 67 TYR A CA 1
ATOM 501 C C . TYR A 1 67 ? -10.276 -29.231 -11.081 1.00 97.50 67 TYR A C 1
ATOM 503 O O . TYR A 1 67 ? -9.112 -29.583 -10.890 1.00 97.50 67 TYR A O 1
ATOM 511 N N . SER A 1 68 ? -11.100 -29.939 -11.849 1.00 95.62 68 SER A N 1
ATOM 512 C CA . SER A 1 68 ? -10.684 -31.120 -12.604 1.00 95.62 68 SER A CA 1
ATOM 513 C C . SER A 1 68 ? -10.886 -30.913 -14.097 1.00 95.62 68 SER A C 1
ATOM 515 O O . SER A 1 68 ? -11.934 -30.437 -14.518 1.00 95.62 68 SER A O 1
ATOM 517 N N . LEU A 1 69 ? -9.890 -31.321 -14.887 1.00 92.12 69 LEU A N 1
ATOM 518 C CA . LEU A 1 69 ? -9.954 -31.409 -16.353 1.00 92.12 69 LEU A CA 1
ATOM 519 C C . LEU A 1 69 ? -10.136 -32.860 -16.839 1.00 92.12 69 LEU A C 1
ATOM 521 O O . LEU A 1 69 ? -10.037 -33.141 -18.029 1.00 92.12 69 LEU A O 1
ATOM 525 N N . SER A 1 70 ? -10.317 -33.799 -15.909 1.00 85.62 70 SER A N 1
ATOM 526 C CA . SER A 1 70 ? -10.301 -35.247 -16.149 1.00 85.62 70 SER A CA 1
ATOM 527 C C . SER A 1 70 ? -11.500 -35.938 -15.498 1.00 85.62 70 SER A C 1
ATOM 529 O O . SER A 1 70 ? -11.385 -37.057 -15.002 1.00 85.62 70 SER A O 1
ATOM 531 N N . GLN A 1 71 ? -12.648 -35.252 -15.462 1.00 85.75 71 GLN A N 1
ATOM 532 C CA . GLN A 1 71 ? -13.896 -35.746 -14.864 1.00 85.75 71 GLN A CA 1
ATOM 533 C C . GLN A 1 71 ? -13.719 -36.260 -13.421 1.00 85.75 71 GLN A C 1
ATOM 535 O O . GLN A 1 71 ? -14.280 -37.276 -13.019 1.00 85.75 71 GLN A O 1
ATOM 540 N N . GLY A 1 72 ? -12.900 -35.562 -12.632 1.00 89.12 72 GLY A N 1
ATOM 541 C CA . GLY A 1 72 ? -12.678 -35.854 -11.218 1.00 89.12 72 GLY A CA 1
ATOM 542 C C . GLY A 1 72 ? -11.606 -36.908 -10.923 1.00 89.12 72 GLY A C 1
ATOM 543 O O . GLY A 1 72 ? -11.416 -37.240 -9.752 1.00 89.12 72 GLY A O 1
ATOM 544 N N . ILE A 1 73 ? -10.876 -37.409 -11.930 1.00 82.69 73 ILE A N 1
ATOM 545 C CA . ILE A 1 73 ? -9.760 -38.356 -11.730 1.00 82.69 73 ILE A CA 1
ATOM 546 C C . ILE A 1 73 ? -8.543 -37.643 -11.121 1.00 82.69 73 ILE A C 1
ATOM 548 O O . ILE A 1 73 ? -7.943 -38.128 -10.162 1.00 82.69 73 ILE A O 1
ATOM 552 N N . THR A 1 74 ? -8.184 -36.478 -11.662 1.00 89.81 74 THR A N 1
ATOM 553 C CA . THR A 1 74 ? -7.107 -35.608 -11.166 1.00 89.81 74 THR A CA 1
ATOM 554 C C . THR A 1 74 ? -7.651 -34.223 -10.848 1.00 89.81 74 THR A C 1
ATOM 556 O O . THR A 1 74 ? -8.499 -33.701 -11.575 1.00 89.81 74 THR A O 1
ATOM 559 N N . TRP A 1 75 ? -7.143 -33.624 -9.773 1.00 95.06 75 TRP A N 1
ATOM 560 C CA . TRP A 1 75 ? -7.586 -32.328 -9.265 1.00 95.06 75 TRP A CA 1
ATOM 561 C C . TRP A 1 75 ? -6.414 -31.354 -9.217 1.00 95.06 75 TRP A C 1
ATOM 563 O O . TRP A 1 75 ? -5.322 -31.701 -8.769 1.00 95.06 75 TRP A O 1
ATOM 573 N N . HIS A 1 76 ? -6.655 -30.147 -9.709 1.00 93.25 76 HIS A N 1
ATOM 574 C CA . HIS A 1 76 ? -5.731 -29.028 -9.701 1.00 93.25 76 HIS A CA 1
ATOM 575 C C . HIS A 1 76 ? -6.201 -28.020 -8.658 1.00 93.25 76 HIS A C 1
ATOM 577 O O . HIS A 1 76 ? -7.363 -27.615 -8.653 1.00 93.25 76 HIS A O 1
ATOM 583 N N . GLU A 1 77 ? -5.302 -27.614 -7.772 1.00 97.50 77 GLU A N 1
ATOM 584 C CA . GLU A 1 77 ? -5.616 -26.647 -6.727 1.00 97.50 77 GLU A CA 1
ATOM 585 C C . GLU A 1 77 ? -5.842 -25.250 -7.318 1.00 97.50 77 GLU A C 1
ATOM 587 O O . GLU A 1 77 ? -5.030 -24.766 -8.106 1.00 97.50 77 GLU A O 1
ATOM 592 N N . ILE A 1 78 ? -6.959 -24.621 -6.939 1.00 96.62 78 ILE A N 1
ATOM 593 C CA . ILE A 1 78 ? -7.213 -23.193 -7.166 1.00 96.62 78 ILE A CA 1
ATOM 594 C C . ILE A 1 78 ? -6.691 -22.413 -5.964 1.00 96.62 78 ILE A C 1
ATOM 596 O O . ILE A 1 78 ? -5.922 -21.468 -6.121 1.00 96.62 78 ILE A O 1
ATOM 600 N N . ILE A 1 79 ? -7.102 -22.831 -4.764 1.00 95.94 79 ILE A N 1
ATOM 601 C CA . ILE A 1 79 ? -6.642 -22.265 -3.499 1.00 95.94 79 ILE A CA 1
ATOM 602 C C . ILE A 1 79 ? -6.707 -23.315 -2.387 1.00 95.94 79 ILE A C 1
ATOM 604 O O . ILE A 1 79 ? -7.677 -24.068 -2.283 1.00 95.94 79 ILE A O 1
ATOM 608 N N . SER A 1 80 ? -5.669 -23.368 -1.551 1.00 93.44 80 SER A N 1
ATOM 609 C CA . SER A 1 80 ? -5.538 -24.345 -0.462 1.00 93.44 80 SER A CA 1
ATOM 610 C C . SER A 1 80 ? -6.395 -24.029 0.768 1.00 93.44 80 SER A C 1
ATOM 612 O O . SER A 1 80 ? -6.732 -24.947 1.513 1.00 93.44 80 SER A O 1
ATOM 614 N N . SER A 1 81 ? -6.736 -22.755 0.996 1.00 95.75 81 SER A N 1
ATOM 615 C CA . SER A 1 81 ? -7.546 -22.302 2.133 1.00 95.75 81 SER A CA 1
ATOM 616 C C . SER A 1 81 ? -8.124 -20.902 1.886 1.00 95.75 81 SER A C 1
ATOM 618 O O . SER A 1 81 ? -7.376 -19.952 1.661 1.00 95.75 81 SER A O 1
ATOM 620 N N . VAL A 1 82 ? -9.447 -20.759 1.957 1.00 95.25 82 VAL A N 1
ATOM 621 C CA . VAL A 1 82 ? -10.178 -19.481 1.923 1.00 95.25 82 VAL A CA 1
ATOM 622 C C . VAL A 1 82 ? -11.277 -19.492 2.984 1.00 95.25 82 VAL A C 1
ATOM 624 O O . VAL A 1 82 ? -11.834 -20.548 3.259 1.00 95.25 82 VAL A O 1
ATOM 627 N N . ASP A 1 83 ? -11.546 -18.350 3.620 1.00 94.56 83 ASP A N 1
ATOM 628 C CA . ASP A 1 83 ? -12.583 -18.217 4.654 1.00 94.56 83 ASP A CA 1
ATOM 629 C C . ASP A 1 83 ? -13.948 -18.664 4.107 1.00 94.56 83 ASP A C 1
ATOM 631 O O . ASP A 1 83 ? -14.444 -18.122 3.116 1.00 94.56 83 ASP A O 1
ATOM 635 N N . ALA A 1 84 ? -14.537 -19.682 4.737 1.00 93.69 84 ALA A N 1
ATOM 636 C CA . ALA A 1 84 ? -15.772 -20.291 4.261 1.00 93.69 84 ALA A CA 1
ATOM 637 C C . ALA A 1 84 ? -16.981 -19.348 4.384 1.00 93.69 84 ALA A C 1
ATOM 639 O O . ALA A 1 84 ? -17.948 -19.523 3.642 1.00 93.69 84 ALA A O 1
ATOM 640 N N . SER A 1 85 ? -16.916 -18.347 5.276 1.00 90.44 85 SER A N 1
ATOM 641 C CA . SER A 1 85 ? -17.984 -17.360 5.494 1.00 90.44 85 SER A CA 1
ATOM 642 C C . SER A 1 85 ? -18.152 -16.372 4.340 1.00 90.44 85 SER A C 1
ATOM 644 O O . SER A 1 85 ? -19.151 -15.660 4.281 1.00 90.44 85 SER A O 1
ATOM 646 N N . LEU A 1 86 ? -17.198 -16.337 3.402 1.00 90.12 86 LEU A N 1
ATOM 647 C CA . LEU A 1 86 ? -17.324 -15.541 2.186 1.00 90.12 86 LEU A CA 1
ATOM 648 C C . LEU A 1 86 ? -18.395 -16.090 1.239 1.00 90.12 86 LEU A C 1
ATOM 650 O O . LEU A 1 86 ? -18.879 -15.327 0.410 1.00 90.12 86 LEU A O 1
ATOM 654 N N . GLU A 1 87 ? -18.720 -17.388 1.322 1.00 95.56 87 GLU A N 1
ATOM 655 C CA . GLU A 1 87 ? -19.669 -18.111 0.447 1.00 95.56 87 GLU A CA 1
ATOM 656 C C . GLU A 1 87 ? -19.355 -18.037 -1.063 1.00 95.56 87 GLU A C 1
ATOM 658 O O . GLU A 1 87 ? -20.078 -18.585 -1.899 1.00 95.56 87 GLU A O 1
ATOM 663 N N . GLN A 1 88 ? -18.257 -17.380 -1.438 1.00 96.38 88 GLN A N 1
ATOM 664 C CA . GLN A 1 88 ? -17.831 -17.188 -2.812 1.00 96.38 88 GLN A CA 1
ATOM 665 C C . GLN A 1 88 ? -16.325 -16.934 -2.933 1.00 96.38 88 GLN A C 1
ATOM 667 O O . GLN A 1 88 ? -15.664 -16.453 -2.012 1.00 96.38 88 GLN A O 1
ATOM 672 N N . TYR A 1 89 ? -15.789 -17.215 -4.118 1.00 96.44 89 TYR A N 1
ATOM 673 C CA . TYR A 1 89 ? -14.396 -17.032 -4.491 1.00 96.44 89 TYR A CA 1
ATOM 674 C C . TYR A 1 89 ? -14.277 -16.642 -5.969 1.00 96.44 89 TYR A C 1
ATOM 676 O O . TYR A 1 89 ? -14.823 -17.305 -6.851 1.00 96.44 89 TYR A O 1
ATOM 684 N N . SER A 1 90 ? -13.531 -15.576 -6.252 1.00 93.44 90 SER A N 1
ATOM 685 C CA . SER A 1 90 ? -13.245 -15.136 -7.620 1.00 93.44 90 SER A CA 1
ATOM 686 C C . SER A 1 90 ? -12.095 -15.946 -8.212 1.00 93.44 90 SER A C 1
ATOM 688 O O . SER A 1 90 ? -10.955 -15.835 -7.766 1.00 93.44 90 SER A O 1
ATOM 690 N N . TRP A 1 91 ? -12.377 -16.733 -9.246 1.00 95.56 91 TRP A N 1
ATOM 691 C CA . TRP A 1 91 ? -11.405 -17.584 -9.921 1.00 95.56 91 TRP A CA 1
ATOM 692 C C . TRP A 1 91 ? -11.072 -17.066 -11.321 1.00 95.56 91 TRP A C 1
ATOM 694 O O . TRP A 1 91 ? -11.961 -16.808 -12.131 1.00 95.56 91 TRP A O 1
ATOM 704 N N . LYS A 1 92 ? -9.776 -16.955 -11.635 1.00 92.31 92 LYS A N 1
ATOM 705 C CA . LYS A 1 92 ? -9.304 -16.722 -13.004 1.00 92.31 92 LYS A CA 1
ATOM 706 C C . LYS A 1 92 ? -9.297 -18.041 -13.770 1.00 92.31 92 LYS A C 1
ATOM 708 O O . LYS A 1 92 ? -8.442 -18.895 -13.533 1.00 92.31 92 LYS A O 1
ATOM 713 N N . VAL A 1 93 ? -10.227 -18.183 -14.708 1.00 89.75 93 VAL A N 1
ATOM 714 C CA . VAL A 1 93 ? -10.379 -19.402 -15.504 1.00 89.75 93 VAL A CA 1
ATOM 715 C C . VAL A 1 93 ? -9.129 -19.608 -16.382 1.00 89.75 93 VAL A C 1
ATOM 717 O O . VAL A 1 93 ? -8.749 -18.688 -17.117 1.00 89.75 93 VAL A O 1
ATOM 720 N N . PRO A 1 94 ? -8.467 -20.783 -16.343 1.00 84.19 94 PRO A N 1
ATOM 721 C CA . PRO A 1 94 ? -7.272 -21.060 -17.138 1.00 84.19 94 PRO A CA 1
ATOM 722 C C . PRO A 1 94 ? -7.484 -20.855 -18.646 1.00 84.19 94 PRO A C 1
ATOM 724 O O . PRO A 1 94 ? -8.582 -21.047 -19.165 1.00 84.19 94 PRO A O 1
ATOM 727 N N . ASN A 1 95 ? -6.413 -20.517 -19.376 1.00 87.00 95 ASN A N 1
ATOM 728 C CA . ASN A 1 95 ? -6.440 -20.289 -20.829 1.00 87.00 95 ASN A CA 1
ATOM 729 C C . ASN A 1 95 ? -6.554 -21.587 -21.661 1.00 87.00 95 ASN A C 1
ATOM 731 O O . ASN A 1 95 ? -5.732 -21.871 -22.542 1.00 87.00 95 ASN A O 1
ATOM 735 N N . ILE A 1 96 ? -7.570 -22.395 -21.390 1.00 80.31 96 ILE A N 1
ATOM 736 C CA . ILE A 1 96 ? -7.821 -23.682 -22.034 1.00 80.31 96 ILE A CA 1
ATOM 737 C C . ILE A 1 96 ? -9.250 -23.714 -22.572 1.00 80.31 96 ILE A C 1
ATOM 739 O O . ILE A 1 96 ? -10.144 -23.130 -21.979 1.00 80.31 96 ILE A O 1
ATOM 743 N N . GLN A 1 97 ? -9.457 -24.362 -23.718 1.00 88.31 97 GLN A N 1
ATOM 744 C CA . GLN A 1 97 ? -10.794 -24.645 -24.236 1.00 88.31 97 GLN A CA 1
ATOM 745 C C . GLN A 1 97 ? -11.114 -26.108 -23.943 1.00 88.31 97 GLN A C 1
ATOM 747 O O . GLN A 1 97 ? -10.380 -26.988 -24.389 1.00 88.31 97 GLN A O 1
ATOM 752 N N . ILE A 1 98 ? -12.166 -26.359 -23.167 1.00 87.25 98 ILE A N 1
ATOM 753 C CA . ILE A 1 98 ? -12.535 -27.697 -22.689 1.00 87.25 98 ILE A CA 1
ATOM 754 C C . ILE A 1 98 ? -13.998 -27.704 -22.228 1.00 87.25 98 ILE A C 1
ATOM 756 O O . ILE A 1 98 ? -14.461 -26.728 -21.655 1.00 87.25 98 ILE A O 1
ATOM 760 N N . SER A 1 99 ? -14.740 -28.783 -22.472 1.00 88.00 99 SER A N 1
ATOM 761 C CA . SER A 1 99 ? -16.172 -28.880 -22.132 1.00 88.00 99 SER A CA 1
ATOM 762 C C . SER A 1 99 ? -16.476 -29.560 -20.794 1.00 88.00 99 SER A C 1
ATOM 764 O O . SER A 1 99 ? -17.625 -29.552 -20.364 1.00 88.00 99 SER A O 1
ATOM 766 N N . ASP A 1 100 ? -15.459 -30.149 -20.162 1.00 90.19 100 ASP A N 1
ATOM 767 C CA . ASP A 1 100 ? -15.623 -31.165 -19.120 1.00 90.19 100 ASP A CA 1
ATOM 768 C C . ASP A 1 100 ? -14.934 -30.756 -17.800 1.00 90.19 100 ASP A C 1
ATOM 770 O O . ASP A 1 100 ? -14.149 -31.525 -17.236 1.00 90.19 100 ASP A O 1
ATOM 774 N N . VAL A 1 101 ? -15.175 -29.529 -17.318 1.00 95.06 101 VAL A N 1
ATOM 775 C CA . VAL A 1 101 ? -14.563 -29.023 -16.075 1.00 95.06 101 VAL A CA 1
ATOM 776 C C . VAL A 1 101 ? -15.484 -29.240 -14.879 1.00 95.06 101 VAL A C 1
ATOM 778 O O . VAL A 1 101 ? -16.672 -28.949 -14.955 1.00 95.06 101 VAL A O 1
ATOM 781 N N . LEU A 1 102 ? -14.932 -29.720 -13.761 1.00 97.62 102 LEU A N 1
ATOM 782 C CA . LEU A 1 102 ? -15.632 -29.837 -12.473 1.00 97.62 102 LEU A CA 1
ATOM 783 C C . LEU A 1 102 ? -14.956 -28.975 -11.408 1.00 97.62 102 LEU A C 1
ATOM 785 O O . LEU A 1 102 ? -13.732 -28.838 -11.436 1.00 97.62 102 LEU A O 1
ATOM 789 N N . ILE A 1 103 ? -15.732 -28.471 -10.446 1.00 98.19 103 ILE A N 1
ATOM 790 C CA . ILE A 1 103 ? -15.229 -27.828 -9.222 1.00 98.19 103 ILE A CA 1
ATOM 791 C C . ILE A 1 103 ? -15.455 -28.753 -8.030 1.00 98.19 103 ILE A C 1
ATOM 793 O O . ILE A 1 103 ? -16.516 -29.357 -7.910 1.00 98.19 103 ILE A O 1
ATOM 797 N N . ARG A 1 104 ? -14.467 -28.837 -7.135 1.00 98.12 104 ARG A N 1
ATOM 798 C CA . ARG A 1 104 ? -14.600 -29.447 -5.809 1.00 98.12 104 ARG A CA 1
ATOM 799 C C . ARG A 1 104 ? -14.276 -28.423 -4.739 1.00 98.12 104 ARG A C 1
ATOM 801 O O . ARG A 1 104 ? -13.254 -27.743 -4.826 1.00 98.12 104 ARG A O 1
ATOM 808 N N . ILE A 1 105 ? -15.117 -28.376 -3.713 1.00 98.31 105 ILE A N 1
ATOM 809 C CA . ILE A 1 105 ? -14.897 -27.577 -2.510 1.00 98.31 105 ILE A CA 1
ATOM 810 C C . ILE A 1 105 ? -14.871 -28.527 -1.320 1.00 98.31 105 ILE A C 1
ATOM 812 O O . ILE A 1 105 ? -15.771 -29.347 -1.165 1.00 98.31 105 ILE A O 1
ATOM 816 N N . SER A 1 106 ? -13.839 -28.442 -0.486 1.00 97.44 106 SER A N 1
ATOM 817 C CA . SER A 1 106 ? -13.708 -29.271 0.716 1.00 97.44 106 SER A CA 1
ATOM 818 C C . SER A 1 106 ? -13.350 -28.443 1.938 1.00 97.44 106 SER A C 1
ATOM 820 O O . SER A 1 106 ? -12.735 -27.393 1.800 1.00 97.44 106 SER A O 1
ATOM 822 N N . ASP A 1 107 ? -13.647 -28.926 3.141 1.00 96.38 107 ASP A N 1
ATOM 823 C CA . ASP A 1 107 ? -13.069 -28.358 4.363 1.00 96.38 107 ASP A CA 1
ATOM 824 C C . ASP A 1 107 ? -11.534 -28.456 4.275 1.00 96.38 107 ASP A C 1
ATOM 826 O O . ASP A 1 107 ? -10.977 -29.524 3.993 1.00 96.38 107 ASP A O 1
ATOM 830 N N . ALA A 1 108 ? -10.842 -27.330 4.475 1.00 95.19 108 ALA A N 1
ATOM 831 C CA . ALA A 1 108 ? -9.387 -27.248 4.351 1.00 95.19 108 ALA A CA 1
ATOM 832 C C . ALA A 1 108 ? -8.649 -28.116 5.391 1.00 95.19 108 ALA A C 1
ATOM 834 O O . ALA A 1 108 ? -7.521 -28.548 5.158 1.00 95.19 108 ALA A O 1
ATOM 835 N N . SER A 1 109 ? -9.289 -28.393 6.531 1.00 92.62 109 SER A N 1
ATOM 836 C CA . SER A 1 109 ? -8.773 -29.232 7.617 1.00 92.62 109 SER A CA 1
ATOM 837 C C . SER A 1 109 ? -9.228 -30.694 7.532 1.00 92.62 109 SER A C 1
ATOM 839 O O . SER A 1 109 ? -8.582 -31.575 8.104 1.00 92.62 109 SER A O 1
ATOM 841 N N . ASN A 1 110 ? -10.315 -30.972 6.805 1.00 91.94 110 ASN A N 1
ATOM 842 C CA . ASN A 1 110 ? -10.888 -32.307 6.679 1.00 91.94 110 ASN A CA 1
ATOM 843 C C . ASN A 1 110 ? -11.545 -32.538 5.307 1.00 91.94 110 ASN A C 1
ATOM 845 O O . ASN A 1 110 ? -12.755 -32.417 5.140 1.00 91.94 110 ASN A O 1
ATOM 849 N N . SER A 1 111 ? -10.753 -33.008 4.343 1.00 91.88 111 SER A N 1
ATOM 850 C CA . SER A 1 111 ? -11.211 -33.284 2.970 1.00 91.88 111 SER A CA 1
ATOM 851 C C . SER A 1 111 ? -12.356 -34.303 2.827 1.00 91.88 111 SER A C 1
ATOM 853 O O . SER A 1 111 ? -12.929 -34.407 1.745 1.00 91.88 111 SER A O 1
ATOM 855 N N . SER A 1 112 ? -12.717 -35.050 3.883 1.00 90.81 112 SER A N 1
ATOM 856 C CA . SER A 1 112 ? -13.897 -35.934 3.852 1.00 90.81 112 SER A CA 1
ATOM 857 C C . SER A 1 112 ? -15.223 -35.168 3.812 1.00 90.81 112 SER A C 1
ATOM 859 O O . SER A 1 112 ? -16.227 -35.719 3.366 1.00 90.81 112 SER A O 1
ATOM 861 N N . ILE A 1 113 ? -15.217 -33.899 4.226 1.00 93.88 113 ILE A N 1
ATOM 862 C CA . ILE A 1 113 ? -16.320 -32.964 4.027 1.00 93.88 113 ILE A CA 1
ATOM 863 C C . ILE A 1 113 ? -16.018 -32.225 2.737 1.00 93.88 113 ILE A C 1
ATOM 865 O O . ILE A 1 113 ? -15.158 -31.345 2.691 1.00 93.88 113 ILE A O 1
ATOM 869 N N . SER A 1 114 ? -16.690 -32.623 1.670 1.00 95.69 114 SER A N 1
ATOM 870 C CA . SER A 1 114 ? -16.520 -31.998 0.371 1.00 95.69 114 SER A CA 1
ATOM 871 C C . SER A 1 114 ? -17.785 -32.118 -0.446 1.00 95.69 114 SER A C 1
ATOM 873 O O . SER A 1 114 ? -18.616 -32.989 -0.187 1.00 95.69 114 SER A O 1
ATOM 875 N N . ASP A 1 115 ? -17.884 -31.253 -1.439 1.00 97.69 115 ASP A N 1
ATOM 876 C CA . ASP A 1 115 ? -18.877 -31.345 -2.486 1.00 97.69 115 ASP A CA 1
ATOM 877 C C . ASP A 1 115 ? -18.248 -31.050 -3.846 1.00 97.69 115 ASP A C 1
ATOM 879 O O . ASP A 1 115 ? -17.209 -30.386 -3.943 1.00 97.69 115 ASP A O 1
ATOM 883 N N . VAL A 1 116 ? -18.850 -31.607 -4.891 1.00 97.62 116 VAL A N 1
ATOM 884 C CA . VAL A 1 116 ? -18.403 -31.491 -6.279 1.00 97.62 116 VAL A CA 1
ATOM 885 C C . VAL A 1 116 ? -19.571 -30.974 -7.103 1.00 97.62 116 VAL A C 1
ATOM 887 O O . VAL A 1 116 ? -20.681 -31.459 -6.937 1.00 97.62 116 VAL A O 1
ATOM 890 N N . SER A 1 117 ? -19.309 -30.048 -8.026 1.00 97.31 117 SER A N 1
ATOM 891 C CA . SER A 1 117 ? -20.310 -29.544 -8.973 1.00 97.31 117 SER A CA 1
ATOM 892 C C . SER A 1 117 ? -21.101 -30.686 -9.633 1.00 97.31 117 SER A C 1
ATOM 894 O O . SER A 1 117 ? -20.490 -31.618 -10.168 1.00 97.31 117 SER A O 1
ATOM 896 N N . ASP A 1 118 ? -22.432 -30.587 -9.660 1.00 94.62 118 ASP A N 1
ATOM 897 C CA . ASP A 1 118 ? -23.353 -31.654 -10.084 1.00 94.62 118 ASP A CA 1
ATOM 898 C C . ASP A 1 118 ? -23.123 -32.118 -11.531 1.00 94.62 118 ASP A C 1
ATOM 900 O O . ASP A 1 118 ? -23.350 -33.285 -11.873 1.00 94.62 118 ASP A O 1
ATOM 904 N N . LYS A 1 119 ? -22.698 -31.205 -12.413 1.00 93.50 119 LYS A N 1
ATOM 905 C CA . LYS A 1 119 ? -22.284 -31.516 -13.788 1.00 93.50 119 LYS A CA 1
ATOM 906 C C . LYS A 1 119 ? -21.082 -30.683 -14.196 1.00 93.50 119 LYS A C 1
ATOM 908 O O . LYS A 1 119 ? -20.765 -29.666 -13.586 1.00 93.50 119 LYS A O 1
ATOM 913 N N . ALA A 1 120 ? -20.450 -31.106 -15.286 1.00 92.50 120 ALA A N 1
ATOM 914 C CA . ALA A 1 120 ? -19.395 -30.324 -15.894 1.00 92.50 120 ALA A CA 1
ATOM 915 C C . ALA A 1 120 ? -19.918 -29.002 -16.475 1.00 92.50 120 ALA A C 1
ATOM 917 O O . ALA A 1 120 ? -21.036 -28.932 -16.999 1.00 92.50 120 ALA A O 1
ATOM 918 N N . PHE A 1 121 ? -19.078 -27.975 -16.405 1.00 95.06 121 PHE A N 1
ATOM 919 C CA . PHE A 1 121 ? -19.215 -26.726 -17.148 1.00 95.06 121 PHE A CA 1
ATOM 920 C C . PHE A 1 121 ? -18.129 -26.652 -18.229 1.00 95.06 121 PHE A C 1
ATOM 922 O O . PHE A 1 121 ? -17.122 -27.369 -18.174 1.00 95.06 121 PHE A O 1
ATOM 929 N N . SER A 1 122 ? -18.329 -25.789 -19.225 1.00 92.06 122 SER A N 1
ATOM 930 C CA . SER A 1 122 ? -17.373 -25.597 -20.311 1.00 92.06 122 SER A CA 1
ATOM 931 C C . SER A 1 122 ? -16.580 -24.306 -20.152 1.00 92.06 122 SER A C 1
ATOM 933 O O . SER A 1 122 ? -17.077 -23.297 -19.654 1.00 92.06 122 SER A O 1
ATOM 935 N N . VAL A 1 123 ? -15.337 -24.338 -20.619 1.00 91.50 123 VAL A N 1
ATOM 936 C CA . VAL A 1 123 ? -14.507 -23.167 -20.857 1.00 91.50 123 VAL A CA 1
ATOM 937 C C . VAL A 1 123 ? -14.331 -23.005 -22.362 1.00 91.50 123 VAL A C 1
ATOM 939 O O . VAL A 1 123 ? -13.820 -23.905 -23.036 1.00 91.50 123 VAL A O 1
ATOM 942 N N . PHE A 1 124 ? -14.738 -21.860 -22.902 1.00 87.75 124 PHE A N 1
ATOM 943 C CA . PHE A 1 124 ? -14.570 -21.522 -24.313 1.00 87.75 124 PHE A CA 1
ATOM 944 C C . PHE A 1 124 ? -13.545 -20.404 -24.483 1.00 87.75 124 PHE A C 1
ATOM 946 O O . PHE A 1 124 ? -13.395 -19.532 -23.632 1.00 87.75 124 PHE A O 1
ATOM 953 N N . LYS A 1 125 ? -12.835 -20.405 -25.609 1.00 82.75 125 LYS A N 1
ATOM 954 C CA . LYS A 1 125 ? -12.085 -19.230 -26.054 1.00 82.75 125 LYS A CA 1
ATOM 955 C C . LYS A 1 125 ? -13.001 -18.439 -26.968 1.00 82.75 125 LYS A C 1
ATOM 957 O O . LYS A 1 125 ? -13.611 -19.036 -27.852 1.00 82.75 125 LYS A O 1
ATOM 962 N N . SER A 1 126 ? -13.101 -17.130 -26.771 1.00 64.50 126 SER A N 1
ATOM 963 C CA . SER A 1 126 ? -13.812 -16.280 -27.722 1.00 64.50 126 SER A CA 1
ATOM 964 C C . SER A 1 126 ? -13.208 -16.462 -29.113 1.00 64.50 126 SER A C 1
ATOM 966 O O . SER A 1 126 ? -12.027 -16.184 -29.342 1.00 64.50 126 SER A O 1
ATOM 968 N N . GLU A 1 127 ? -14.009 -16.978 -30.043 1.00 45.75 127 GLU A N 1
ATOM 969 C CA . GLU A 1 127 ? -13.618 -17.052 -31.440 1.00 45.75 127 GLU A CA 1
ATOM 970 C C . GLU A 1 127 ? -13.627 -15.629 -31.998 1.00 45.75 127 GLU A C 1
ATOM 972 O O . GLU A 1 127 ? -14.676 -15.011 -32.184 1.00 45.75 127 GLU A O 1
ATOM 977 N N . ILE A 1 128 ? -12.441 -15.089 -32.289 1.00 44.25 128 ILE A N 1
ATOM 978 C CA . ILE A 1 128 ? -12.333 -13.981 -33.236 1.00 44.25 128 ILE A CA 1
ATOM 979 C C . ILE A 1 128 ? -12.903 -14.525 -34.545 1.00 44.25 128 ILE A C 1
ATOM 981 O O . ILE A 1 128 ? -12.278 -15.387 -35.162 1.00 44.25 128 ILE A O 1
ATOM 985 N N . ASN A 1 129 ? -14.099 -14.067 -34.928 1.00 34.19 129 ASN A N 1
ATOM 986 C CA . ASN A 1 129 ? -14.803 -14.474 -36.142 1.00 34.19 129 ASN A CA 1
ATOM 987 C C . ASN A 1 129 ? -13.852 -14.501 -37.351 1.00 34.19 129 ASN A C 1
ATOM 989 O O . ASN A 1 129 ? -13.584 -13.480 -37.981 1.00 34.19 129 ASN A O 1
ATOM 993 N N . LYS A 1 130 ? -13.363 -15.695 -37.701 1.00 39.72 130 LYS A N 1
ATOM 994 C CA . LYS A 1 130 ? -12.665 -15.975 -38.956 1.00 39.72 130 LYS A CA 1
ATOM 995 C C . LYS A 1 130 ? -13.707 -16.334 -40.007 1.00 39.72 130 LYS A C 1
ATOM 997 O O . LYS A 1 130 ? -13.879 -17.497 -40.353 1.00 39.72 130 LYS A O 1
ATOM 1002 N N . SER A 1 131 ? -14.408 -15.340 -40.540 1.00 30.95 131 SER A N 1
ATOM 1003 C CA . SER A 1 131 ? -15.034 -15.488 -41.855 1.00 30.95 131 SER A CA 1
ATOM 1004 C C . SER A 1 131 ? -15.158 -14.134 -42.544 1.00 30.95 131 SER A C 1
ATOM 1006 O O . SER A 1 131 ? -15.427 -13.131 -41.893 1.00 30.95 131 SER A O 1
ATOM 1008 N N . GLN A 1 132 ? -14.993 -14.162 -43.868 1.00 30.98 132 GLN A N 1
ATOM 1009 C CA . GLN A 1 132 ? -14.855 -13.051 -44.820 1.00 30.98 132 GLN A CA 1
ATOM 1010 C C . GLN A 1 132 ? -13.399 -12.600 -45.004 1.00 30.98 132 GLN A C 1
ATOM 1012 O O . GLN A 1 132 ? -12.740 -12.100 -44.098 1.00 30.98 132 GLN A O 1
ATOM 1017 N N . GLY A 1 133 ? -12.884 -12.870 -46.207 1.00 30.61 133 GLY A N 1
ATOM 1018 C CA . GLY A 1 133 ? -11.507 -12.614 -46.597 1.00 30.61 133 GLY A CA 1
ATOM 1019 C C . GLY A 1 133 ? -11.099 -11.160 -46.405 1.00 30.61 133 GLY A C 1
ATOM 1020 O O . GLY A 1 133 ? -11.923 -10.250 -46.468 1.00 30.61 133 GLY A O 1
ATOM 1021 N N . MET A 1 134 ? -9.798 -10.971 -46.193 1.00 33.97 134 MET A N 1
ATOM 1022 C CA . MET A 1 134 ? -9.138 -9.673 -46.142 1.00 33.97 134 MET A CA 1
ATOM 1023 C C . MET A 1 134 ? -9.438 -8.861 -47.409 1.00 33.97 134 MET A C 1
ATOM 1025 O O . MET A 1 134 ? -8.690 -8.889 -48.383 1.00 33.97 134 MET A O 1
ATOM 1029 N N . GLN A 1 135 ? -10.517 -8.087 -47.381 1.00 29.12 135 GLN A N 1
ATOM 1030 C CA . GLN A 1 135 ? -10.473 -6.757 -47.949 1.00 29.12 135 GLN A CA 1
ATOM 1031 C C . GLN A 1 135 ? -9.964 -5.830 -46.857 1.00 29.12 135 GLN A C 1
ATOM 1033 O O . GLN A 1 135 ? -10.500 -5.801 -45.750 1.00 29.12 135 GLN A O 1
ATOM 1038 N N . LYS A 1 136 ? -8.890 -5.111 -47.193 1.00 41.62 136 LYS A N 1
ATOM 1039 C CA . LYS A 1 136 ? -8.399 -3.929 -46.489 1.00 41.62 136 LYS A CA 1
ATOM 1040 C C . LYS A 1 136 ? -9.588 -3.052 -46.086 1.00 41.62 136 LYS A C 1
ATOM 1042 O O . LYS A 1 136 ? -10.052 -2.243 -46.882 1.00 41.62 136 LYS A O 1
ATOM 1047 N N . ASN A 1 137 ? -10.039 -3.186 -44.847 1.00 29.44 137 ASN A N 1
ATOM 1048 C CA . ASN A 1 137 ? -10.714 -2.102 -44.166 1.00 29.44 137 ASN A CA 1
ATOM 1049 C C . ASN A 1 137 ? -9.625 -1.338 -43.433 1.00 29.44 137 ASN A C 1
ATOM 1051 O O . ASN A 1 137 ? -9.215 -1.682 -42.328 1.00 29.44 137 ASN A O 1
ATOM 1055 N N . THR A 1 138 ? -9.122 -0.317 -44.117 1.00 36.88 138 THR A N 1
ATOM 1056 C CA . THR A 1 138 ? -8.377 0.779 -43.519 1.00 36.88 138 THR A CA 1
ATOM 1057 C C . THR A 1 138 ? -9.316 1.466 -42.527 1.00 36.88 138 THR A C 1
ATOM 1059 O O . THR A 1 138 ? -10.039 2.395 -42.878 1.00 36.88 138 THR A O 1
ATOM 1062 N N . ILE A 1 139 ? -9.367 0.971 -41.292 1.00 30.72 139 ILE A N 1
ATOM 1063 C CA . ILE A 1 139 ? -9.919 1.738 -40.182 1.00 30.72 139 ILE A CA 1
ATOM 1064 C C . ILE A 1 139 ? -8.779 2.644 -39.736 1.00 30.72 139 ILE A C 1
ATOM 1066 O O . ILE A 1 139 ? -7.833 2.196 -39.097 1.00 30.72 139 ILE A O 1
ATOM 1070 N N . ALA A 1 140 ? -8.843 3.911 -40.136 1.00 33.88 140 ALA A N 1
ATOM 1071 C CA . ALA A 1 140 ? -8.010 4.949 -39.558 1.00 33.88 140 ALA A CA 1
ATOM 1072 C C . ALA A 1 140 ? -8.337 5.043 -38.058 1.00 33.88 140 ALA A C 1
ATOM 1074 O O . ALA A 1 140 ? -9.382 5.561 -37.666 1.00 33.88 140 ALA A O 1
ATOM 1075 N N . THR A 1 141 ? -7.467 4.488 -37.220 1.00 38.56 141 THR A N 1
ATOM 1076 C CA . THR A 1 141 ? -7.483 4.668 -35.770 1.00 38.56 141 THR A CA 1
ATOM 1077 C C . THR A 1 141 ? -6.939 6.053 -35.442 1.00 38.56 141 THR A C 1
ATOM 1079 O O . THR A 1 141 ? -5.798 6.370 -35.762 1.00 38.56 141 THR A O 1
ATOM 1082 N N . SER A 1 142 ? -7.747 6.882 -34.783 1.00 39.88 142 SER A N 1
ATOM 1083 C CA . SER A 1 142 ? -7.345 8.184 -34.233 1.00 39.88 142 SER A CA 1
ATOM 1084 C C . SER A 1 142 ? -6.510 8.015 -32.948 1.00 39.88 142 SER A C 1
ATOM 1086 O O . SER A 1 142 ? -6.883 8.518 -31.890 1.00 39.88 142 SER A O 1
ATOM 1088 N N . GLY A 1 143 ? -5.406 7.269 -33.025 1.00 52.28 143 GLY A N 1
ATOM 1089 C CA . GLY A 1 143 ? -4.375 7.191 -31.988 1.00 52.28 143 GLY A CA 1
ATOM 1090 C C . GLY A 1 143 ? -3.026 7.550 -32.607 1.00 52.28 143 GLY A C 1
ATOM 1091 O O . GLY A 1 143 ? -2.695 7.043 -33.675 1.00 52.28 143 GLY A O 1
ATOM 1092 N N . THR A 1 144 ? -2.271 8.453 -31.983 1.00 67.06 144 THR A N 1
ATOM 1093 C CA . THR A 1 144 ? -0.961 8.885 -32.491 1.00 67.06 144 THR A CA 1
ATOM 1094 C C . THR A 1 144 ? 0.048 7.746 -32.335 1.00 67.06 144 THR A C 1
ATOM 1096 O O . THR A 1 144 ? 0.269 7.269 -31.225 1.00 67.06 144 THR A O 1
ATOM 1099 N N . THR A 1 145 ? 0.635 7.283 -33.436 1.00 82.62 145 THR A N 1
ATOM 1100 C CA . THR A 1 145 ? 1.764 6.340 -33.424 1.00 82.62 145 THR A CA 1
ATOM 1101 C C . THR A 1 145 ? 3.003 7.017 -32.841 1.00 82.62 145 THR A C 1
ATOM 1103 O O . THR A 1 145 ? 3.326 8.127 -33.258 1.00 82.62 145 THR A O 1
ATOM 1106 N N . ILE A 1 146 ? 3.682 6.363 -31.892 1.00 85.44 146 ILE A N 1
ATOM 1107 C CA . ILE A 1 146 ? 4.909 6.875 -31.263 1.00 85.44 146 ILE A CA 1
ATOM 1108 C C . ILE A 1 146 ? 6.102 6.593 -32.177 1.00 85.44 146 ILE A C 1
ATOM 1110 O O . ILE A 1 146 ? 6.433 5.434 -32.417 1.00 85.44 146 ILE A O 1
ATOM 1114 N N . LYS A 1 147 ? 6.794 7.632 -32.636 1.00 92.50 147 LYS A N 1
ATOM 1115 C CA . LYS A 1 147 ? 8.001 7.488 -33.454 1.00 92.50 147 LYS A CA 1
ATOM 1116 C C . LYS A 1 147 ? 9.234 7.330 -32.581 1.00 92.50 147 LYS A C 1
ATOM 1118 O O . LYS A 1 147 ? 9.553 8.210 -31.782 1.00 92.50 147 LYS A O 1
ATOM 1123 N N . ILE A 1 148 ? 9.953 6.229 -32.735 1.00 96.25 148 ILE A N 1
ATOM 1124 C CA . ILE A 1 148 ? 11.149 5.911 -31.957 1.00 96.25 148 ILE A CA 1
ATOM 1125 C C . ILE A 1 148 ? 12.346 5.903 -32.906 1.00 96.25 148 ILE A C 1
ATOM 1127 O O . ILE A 1 148 ? 12.355 5.165 -33.877 1.00 96.25 148 ILE A O 1
ATOM 1131 N N . MET A 1 149 ? 13.376 6.699 -32.631 1.00 98.38 149 MET A N 1
ATOM 1132 C CA . MET A 1 149 ? 14.620 6.714 -33.404 1.00 98.38 149 MET A CA 1
ATOM 1133 C C . MET A 1 149 ? 15.732 5.998 -32.629 1.00 98.38 149 MET A C 1
ATOM 1135 O O . MET A 1 149 ? 16.278 6.574 -31.680 1.00 98.38 149 MET A O 1
ATOM 1139 N N . PRO A 1 150 ? 16.110 4.767 -33.019 1.00 98.69 150 PRO A N 1
ATOM 1140 C CA . PRO A 1 150 ? 17.360 4.155 -32.588 1.00 98.69 150 PRO A CA 1
ATOM 1141 C C . PRO A 1 150 ? 18.538 4.938 -33.183 1.00 98.69 150 PRO A C 1
ATOM 1143 O O . PRO A 1 150 ? 18.810 4.837 -34.378 1.00 98.69 150 PRO A O 1
ATOM 1146 N N . LEU A 1 151 ? 19.235 5.735 -32.372 1.00 98.56 151 LEU A N 1
ATOM 1147 C CA . LEU A 1 151 ? 20.308 6.633 -32.809 1.00 98.56 151 LEU A CA 1
ATOM 1148 C C . LEU A 1 151 ? 21.645 6.194 -32.209 1.00 98.56 151 LEU A C 1
ATOM 1150 O O . LEU A 1 151 ? 21.806 6.129 -30.988 1.00 98.56 151 LEU A O 1
ATOM 1154 N N . GLY A 1 152 ? 22.633 5.913 -33.055 1.00 97.69 152 GLY A N 1
ATOM 1155 C CA . GLY A 1 152 ? 23.939 5.487 -32.561 1.00 97.69 152 GLY A CA 1
ATOM 1156 C C . GLY A 1 152 ? 24.922 5.086 -33.647 1.00 97.69 152 GLY A C 1
ATOM 1157 O O . GLY A 1 152 ? 24.852 5.560 -34.777 1.00 97.69 152 GLY A O 1
ATOM 1158 N N . ASP A 1 153 ? 25.849 4.206 -33.286 1.00 96.00 153 ASP A N 1
ATOM 1159 C CA . ASP A 1 153 ? 26.920 3.720 -34.157 1.00 96.00 153 ASP A CA 1
ATOM 1160 C C . ASP A 1 153 ? 26.655 2.291 -34.686 1.00 96.00 153 ASP A C 1
ATOM 1162 O O . ASP A 1 153 ? 25.502 1.912 -34.921 1.00 96.00 153 ASP A O 1
ATOM 1166 N N . SER A 1 154 ? 27.716 1.500 -34.899 1.00 96.06 154 SER A N 1
ATOM 1167 C CA . SER A 1 154 ? 27.652 0.101 -35.342 1.00 96.06 154 SER A CA 1
ATOM 1168 C C . SER A 1 154 ? 26.880 -0.787 -34.374 1.00 96.06 154 SER A C 1
ATOM 1170 O O . SER A 1 154 ? 26.258 -1.759 -34.800 1.00 96.06 154 SER A O 1
ATOM 1172 N N . ILE A 1 155 ? 26.875 -0.455 -33.081 1.00 97.50 155 ILE A N 1
ATOM 1173 C CA . ILE A 1 155 ? 26.144 -1.230 -32.082 1.00 97.50 155 ILE A CA 1
ATOM 1174 C C . ILE A 1 155 ? 24.636 -1.071 -32.312 1.00 97.50 155 ILE A C 1
ATOM 1176 O O . ILE A 1 155 ? 23.908 -2.056 -32.240 1.00 97.50 155 ILE A O 1
ATOM 1180 N N . THR A 1 156 ? 24.168 0.131 -32.661 1.00 98.38 156 THR A N 1
ATOM 1181 C CA . THR A 1 156 ? 22.754 0.382 -32.987 1.00 98.38 156 THR A CA 1
ATOM 1182 C C . THR A 1 156 ? 22.353 -0.190 -34.346 1.00 98.38 156 THR A C 1
ATOM 1184 O O . THR A 1 156 ? 21.238 -0.693 -34.477 1.00 98.38 156 THR A O 1
ATOM 1187 N N . GLU A 1 157 ? 23.238 -0.148 -35.349 1.00 97.31 157 GLU A N 1
ATOM 1188 C CA . GLU A 1 157 ? 22.987 -0.851 -36.617 1.00 97.31 157 GLU A CA 1
ATOM 1189 C C . GLU A 1 157 ? 22.868 -2.366 -36.390 1.00 97.31 157 GLU A C 1
ATOM 1191 O O . GLU A 1 157 ? 21.985 -2.989 -36.957 1.00 97.31 157 GLU A O 1
ATOM 1196 N N . GLY A 1 158 ? 23.657 -2.949 -35.487 1.00 96.38 158 GLY A N 1
ATOM 1197 C CA . GLY A 1 158 ? 23.609 -4.385 -35.203 1.00 96.38 158 GLY A CA 1
ATOM 1198 C C . GLY A 1 158 ? 24.769 -5.163 -35.817 1.00 96.38 158 GLY A C 1
ATOM 1199 O O . GLY A 1 158 ? 24.603 -6.312 -36.214 1.00 96.38 158 GLY A O 1
ATOM 1200 N N . VAL A 1 159 ? 25.955 -4.559 -35.912 1.00 94.94 159 VAL A N 1
ATOM 1201 C CA . VAL A 1 159 ? 27.164 -5.274 -36.345 1.00 94.94 159 VAL A CA 1
ATOM 1202 C C . VAL A 1 159 ? 27.430 -6.474 -35.428 1.00 94.94 159 VAL A C 1
ATOM 1204 O O . VAL A 1 159 ? 27.243 -6.390 -34.221 1.00 94.94 159 VAL A O 1
ATOM 1207 N N . ALA A 1 160 ? 27.896 -7.583 -36.009 1.00 90.19 160 ALA A N 1
ATOM 1208 C CA . ALA A 1 160 ? 28.086 -8.890 -35.363 1.00 90.19 160 ALA A CA 1
ATOM 1209 C C . ALA A 1 160 ? 26.801 -9.680 -35.040 1.00 90.19 160 ALA A C 1
ATOM 1211 O O . ALA A 1 160 ? 26.892 -10.855 -34.673 1.00 90.19 160 ALA A O 1
ATOM 1212 N N . ASP A 1 161 ? 25.617 -9.105 -35.258 1.00 90.62 161 ASP A N 1
ATOM 1213 C CA . ASP A 1 161 ? 24.377 -9.869 -35.368 1.00 90.62 161 ASP A CA 1
ATOM 1214 C C . ASP A 1 161 ? 24.221 -10.395 -36.810 1.00 90.62 161 ASP A C 1
ATOM 1216 O O . ASP A 1 161 ? 24.189 -9.596 -37.747 1.00 90.62 161 ASP A O 1
ATOM 1220 N N . PRO A 1 162 ? 24.094 -11.718 -37.033 1.00 87.00 162 PRO A N 1
ATOM 1221 C CA . PRO A 1 162 ? 23.845 -12.280 -38.363 1.00 87.00 162 PRO A CA 1
ATOM 1222 C C . PRO A 1 162 ? 22.567 -11.766 -39.033 1.00 87.00 162 PRO A C 1
ATOM 1224 O O . PRO A 1 162 ? 22.419 -11.907 -40.245 1.00 87.00 162 PRO A O 1
ATOM 1227 N N . LEU A 1 163 ? 21.630 -11.232 -38.246 1.00 86.56 163 LEU A N 1
ATOM 1228 C CA . LEU A 1 163 ? 20.393 -10.645 -38.743 1.00 86.56 163 LEU A CA 1
ATOM 1229 C C . LEU A 1 163 ? 20.513 -9.151 -39.026 1.00 86.56 163 LEU A C 1
ATOM 1231 O O . LEU A 1 163 ? 19.519 -8.597 -39.477 1.00 86.56 163 LEU A O 1
ATOM 1235 N N . GLU A 1 164 ? 21.661 -8.519 -38.747 1.00 88.38 164 GLU A N 1
ATOM 1236 C CA . GLU A 1 164 ? 21.915 -7.075 -38.896 1.00 88.38 164 GLU A CA 1
ATOM 1237 C C . GLU A 1 164 ? 20.840 -6.196 -38.221 1.00 88.38 164 GLU A C 1
ATOM 1239 O O . GLU A 1 164 ? 20.532 -5.099 -38.681 1.00 88.38 164 GLU A O 1
ATOM 1244 N N . ALA A 1 165 ? 20.216 -6.689 -37.144 1.00 92.38 165 ALA A N 1
ATOM 1245 C CA . ALA A 1 165 ? 19.144 -5.993 -36.430 1.00 92.38 165 ALA A CA 1
ATOM 1246 C C . ALA A 1 165 ? 19.553 -5.574 -35.008 1.00 92.38 165 ALA A C 1
ATOM 1248 O O . ALA A 1 165 ? 18.922 -4.698 -34.408 1.00 92.38 165 ALA A O 1
ATOM 1249 N N . GLY A 1 166 ? 20.600 -6.186 -34.448 1.00 95.00 166 GLY A N 1
ATOM 1250 C CA . GLY A 1 166 ? 21.117 -5.878 -33.118 1.00 95.00 166 GLY A CA 1
ATOM 1251 C C . GLY A 1 166 ? 20.033 -6.001 -32.044 1.00 95.00 166 GLY A C 1
ATOM 1252 O O . GLY A 1 166 ? 19.231 -6.936 -32.036 1.00 95.00 166 GLY A O 1
ATOM 1253 N N . TYR A 1 167 ? 19.954 -5.024 -31.135 1.00 97.62 167 TYR A N 1
ATOM 1254 C CA . TYR A 1 167 ? 18.901 -5.003 -30.110 1.00 97.62 167 TYR A CA 1
ATOM 1255 C C . TYR A 1 167 ? 17.511 -4.662 -30.673 1.00 97.62 167 TYR A C 1
ATOM 1257 O O . TYR A 1 167 ? 16.503 -4.925 -30.010 1.00 97.62 167 TYR A O 1
ATOM 1265 N N . ARG A 1 168 ? 17.431 -4.063 -31.874 1.00 97.75 168 ARG A N 1
ATOM 1266 C CA . ARG A 1 168 ? 16.188 -3.497 -32.424 1.00 97.75 168 ARG A CA 1
ATOM 1267 C C . ARG A 1 168 ? 15.150 -4.579 -32.686 1.00 97.75 168 ARG A C 1
ATOM 1269 O O . ARG A 1 168 ? 13.987 -4.364 -32.368 1.00 97.75 168 ARG A O 1
ATOM 1276 N N . SER A 1 169 ? 15.559 -5.757 -33.167 1.00 93.88 169 SER A N 1
ATOM 1277 C CA . SER A 1 169 ? 14.617 -6.855 -33.426 1.00 93.88 169 SER A CA 1
ATOM 1278 C C . SER A 1 169 ? 13.900 -7.324 -32.164 1.00 93.88 169 SER A C 1
ATOM 1280 O O . SER A 1 169 ? 12.675 -7.402 -32.151 1.00 93.88 169 SER A O 1
ATOM 1282 N N . LYS A 1 170 ? 14.634 -7.645 -31.091 1.00 95.31 170 LYS A N 1
ATOM 1283 C CA . LYS A 1 170 ? 13.993 -8.107 -29.853 1.00 95.31 170 LYS A CA 1
ATOM 1284 C C . LYS A 1 170 ? 13.213 -6.977 -29.179 1.00 95.31 170 LYS A C 1
ATOM 1286 O O . LYS A 1 170 ? 12.127 -7.220 -28.661 1.00 95.31 170 LYS A O 1
ATOM 1291 N N . LEU A 1 171 ? 13.729 -5.745 -29.208 1.00 96.69 171 LEU A N 1
ATOM 1292 C CA . LEU A 1 171 ? 13.015 -4.587 -28.671 1.00 96.69 171 LEU A CA 1
ATOM 1293 C C . LEU A 1 171 ? 11.679 -4.367 -29.397 1.00 96.69 171 LEU A C 1
ATOM 1295 O O . LEU A 1 171 ? 10.668 -4.137 -28.736 1.00 96.69 171 LEU A O 1
ATOM 1299 N N . PHE A 1 172 ? 11.662 -4.495 -30.727 1.00 95.12 172 PHE A N 1
ATOM 1300 C CA . PHE A 1 172 ? 10.440 -4.439 -31.525 1.00 95.12 172 PHE A CA 1
ATOM 1301 C C . PHE A 1 172 ? 9.421 -5.475 -31.044 1.00 95.12 172 PHE A C 1
ATOM 1303 O O . PHE A 1 172 ? 8.276 -5.130 -30.764 1.00 95.12 172 PHE A O 1
ATOM 1310 N N . ASP A 1 173 ? 9.843 -6.733 -30.890 1.00 91.88 173 ASP A N 1
ATOM 1311 C CA . ASP A 1 173 ? 8.959 -7.816 -30.454 1.00 91.88 173 ASP A CA 1
ATOM 1312 C C . ASP A 1 173 ? 8.400 -7.583 -29.048 1.00 91.88 173 ASP A C 1
ATOM 1314 O O . ASP A 1 173 ? 7.222 -7.855 -28.804 1.00 91.88 173 ASP A O 1
ATOM 1318 N N . LEU A 1 174 ? 9.212 -7.051 -28.130 1.00 92.12 174 LEU A N 1
ATOM 1319 C CA . LEU A 1 174 ? 8.781 -6.706 -26.775 1.00 92.12 174 LEU A CA 1
ATOM 1320 C C . LEU A 1 174 ? 7.740 -5.580 -26.781 1.00 92.12 174 LEU A C 1
ATOM 1322 O O . LEU A 1 174 ? 6.683 -5.729 -26.168 1.00 92.12 174 LEU A O 1
ATOM 1326 N N . LEU A 1 175 ? 8.001 -4.488 -27.507 1.00 89.94 175 LEU A N 1
ATOM 1327 C CA . LEU A 1 175 ? 7.073 -3.360 -27.639 1.00 89.94 175 LEU A CA 1
ATOM 1328 C C . LEU A 1 175 ? 5.765 -3.791 -28.317 1.00 89.94 175 LEU A C 1
ATOM 1330 O O . LEU A 1 175 ? 4.678 -3.485 -27.824 1.00 89.94 175 LEU A O 1
ATOM 1334 N N . TYR A 1 176 ? 5.859 -4.561 -29.401 1.00 87.00 176 TYR A N 1
ATOM 1335 C CA . TYR A 1 176 ? 4.705 -5.079 -30.129 1.00 87.00 176 TYR A CA 1
ATOM 1336 C C . TYR A 1 176 ? 3.860 -6.011 -29.252 1.00 87.00 176 TYR A C 1
ATOM 1338 O O . TYR A 1 176 ? 2.647 -5.835 -29.138 1.00 87.00 176 TYR A O 1
ATOM 1346 N N . SER A 1 177 ? 4.499 -6.964 -28.566 1.00 85.50 177 SER A N 1
ATOM 1347 C CA . SER A 1 177 ? 3.814 -7.920 -27.682 1.00 85.50 177 SER A CA 1
ATOM 1348 C C . SER A 1 177 ? 3.181 -7.246 -26.465 1.00 85.50 177 SER A C 1
ATOM 1350 O O . SER A 1 177 ? 2.159 -7.710 -25.964 1.00 85.50 177 SER A O 1
ATOM 1352 N N . ALA A 1 178 ? 3.770 -6.147 -25.993 1.00 83.62 178 ALA A N 1
ATOM 1353 C CA . ALA A 1 178 ? 3.222 -5.325 -24.922 1.00 83.62 178 ALA A CA 1
ATOM 1354 C C . ALA A 1 178 ? 2.109 -4.365 -25.381 1.00 83.62 178 ALA A C 1
ATOM 1356 O O . ALA A 1 178 ? 1.510 -3.692 -24.545 1.00 83.62 178 ALA A O 1
ATOM 1357 N N . GLY A 1 179 ? 1.801 -4.319 -26.681 1.00 82.00 179 GLY A N 1
ATOM 1358 C CA . GLY A 1 179 ? 0.696 -3.534 -27.230 1.00 82.00 179 GLY A CA 1
ATOM 1359 C C . GLY A 1 179 ? 1.017 -2.057 -27.468 1.00 82.00 179 GLY A C 1
ATOM 1360 O O . GLY A 1 179 ? 0.094 -1.245 -27.551 1.00 82.00 179 GLY A O 1
ATOM 1361 N N . TYR A 1 180 ? 2.296 -1.686 -27.580 1.00 83.06 180 TYR A N 1
ATOM 1362 C CA . TYR A 1 180 ? 2.680 -0.332 -27.984 1.00 83.06 180 TYR A CA 1
ATOM 1363 C C . TYR A 1 180 ? 2.309 -0.088 -29.454 1.00 83.06 180 TYR A C 1
ATOM 1365 O O . TYR A 1 180 ? 2.554 -0.932 -30.314 1.00 83.06 180 TYR A O 1
ATOM 1373 N N . ASN A 1 181 ? 1.758 1.092 -29.753 1.00 83.31 181 ASN A N 1
ATOM 1374 C CA . ASN A 1 181 ? 1.586 1.579 -31.123 1.00 83.31 181 ASN A CA 1
ATOM 1375 C C . ASN A 1 181 ? 2.766 2.492 -31.477 1.00 83.31 181 ASN A C 1
ATOM 1377 O O . ASN A 1 181 ? 2.783 3.659 -31.074 1.00 83.31 181 ASN A O 1
ATOM 1381 N N . PHE A 1 182 ? 3.757 1.955 -32.180 1.00 88.94 182 PHE A N 1
ATOM 1382 C CA . PHE A 1 182 ? 5.017 2.641 -32.457 1.00 88.94 182 PHE A CA 1
ATOM 1383 C C . PHE A 1 182 ? 5.501 2.414 -33.896 1.00 88.94 182 PHE A C 1
ATOM 1385 O O . PHE A 1 182 ? 4.997 1.534 -34.589 1.00 88.94 182 PHE A O 1
ATOM 1392 N N . ASP A 1 183 ? 6.458 3.241 -34.307 1.00 92.88 183 ASP A N 1
ATOM 1393 C CA . ASP A 1 183 ? 7.110 3.283 -35.622 1.00 92.88 183 ASP A CA 1
ATOM 1394 C C . ASP A 1 183 ? 8.602 3.529 -35.376 1.00 92.88 183 ASP A C 1
ATOM 1396 O O . ASP A 1 183 ? 8.941 4.496 -34.679 1.00 92.88 183 ASP A O 1
ATOM 1400 N N . PHE A 1 184 ? 9.494 2.656 -35.851 1.00 97.56 184 PHE A N 1
ATOM 1401 C CA . PHE A 1 184 ? 10.915 2.986 -35.831 1.00 97.56 184 PHE A CA 1
ATOM 1402 C C . PHE A 1 184 ? 11.208 3.951 -36.976 1.00 97.56 184 PHE A C 1
ATOM 1404 O O . PHE A 1 184 ? 10.695 3.820 -38.074 1.00 97.56 184 PHE A O 1
ATOM 1411 N N . VAL A 1 185 ? 12.006 4.983 -36.710 1.00 97.50 185 VAL A N 1
ATOM 1412 C CA . VAL A 1 185 ? 12.270 6.028 -37.701 1.00 97.50 185 VAL A CA 1
ATOM 1413 C C . VAL A 1 185 ? 13.756 6.322 -37.817 1.00 97.50 185 VAL A C 1
ATOM 1415 O O . VAL A 1 185 ? 14.496 6.349 -36.831 1.00 97.50 185 VAL A O 1
ATOM 1418 N N . GLY A 1 186 ? 14.194 6.603 -39.039 1.00 97.25 186 GLY A N 1
ATOM 1419 C CA . GLY A 1 186 ? 15.569 6.969 -39.340 1.00 97.25 186 GLY A CA 1
ATOM 1420 C C . GLY A 1 186 ? 15.857 6.884 -40.834 1.00 97.25 186 GLY A C 1
ATOM 1421 O O . GLY A 1 186 ? 15.031 6.445 -41.624 1.00 97.25 186 GLY A O 1
ATOM 1422 N N . ASN A 1 187 ? 17.017 7.380 -41.258 1.00 96.31 187 ASN A N 1
ATOM 1423 C CA . ASN A 1 187 ? 17.407 7.347 -42.669 1.00 96.31 187 ASN A CA 1
ATOM 1424 C C . ASN A 1 187 ? 18.086 6.034 -43.075 1.00 96.31 187 ASN A C 1
ATOM 1426 O O . ASN A 1 187 ? 18.488 5.897 -44.232 1.00 96.31 187 ASN A O 1
ATOM 1430 N N . GLN A 1 188 ? 18.351 5.127 -42.138 1.00 96.56 188 GLN A N 1
ATOM 1431 C CA . GLN A 1 188 ? 18.868 3.790 -42.414 1.00 96.56 188 GLN A CA 1
ATOM 1432 C C . GLN A 1 188 ? 17.757 2.767 -42.225 1.00 96.56 188 GLN A C 1
ATOM 1434 O O . GLN A 1 188 ? 16.821 2.997 -41.470 1.00 96.56 188 GLN A O 1
ATOM 1439 N N . SER A 1 189 ? 17.876 1.654 -42.937 1.00 95.56 189 SER A N 1
ATOM 1440 C CA . SER A 1 189 ? 16.908 0.569 -42.905 1.00 95.56 189 SER A CA 1
ATOM 1441 C C . SER A 1 189 ? 17.677 -0.722 -43.140 1.00 95.56 189 SER A C 1
ATOM 1443 O O . SER A 1 189 ? 18.206 -0.943 -44.234 1.00 95.56 189 SER A O 1
ATOM 1445 N N . SER A 1 190 ? 17.850 -1.513 -42.084 1.00 94.19 190 SER A N 1
ATOM 1446 C CA . SER A 1 190 ? 18.617 -2.757 -42.138 1.00 94.19 190 SER A CA 1
ATOM 1447 C C . SER A 1 190 ? 18.172 -3.757 -41.075 1.00 94.19 190 SER A C 1
ATOM 1449 O O . SER A 1 190 ? 17.639 -3.402 -40.015 1.00 94.19 190 SER A O 1
ATOM 1451 N N . GLY A 1 191 ? 18.426 -5.022 -41.393 1.00 89.50 191 GLY A N 1
ATOM 1452 C CA . GLY A 1 191 ? 18.199 -6.161 -40.529 1.00 89.50 191 GLY A CA 1
ATOM 1453 C C . GLY A 1 191 ? 16.888 -6.909 -40.753 1.00 89.50 191 GLY A C 1
ATOM 1454 O O . GLY A 1 191 ? 16.015 -6.494 -41.514 1.00 89.50 191 GLY A O 1
ATOM 1455 N N . THR A 1 192 ? 16.758 -8.059 -40.093 1.00 87.19 192 THR A N 1
ATOM 1456 C CA . THR A 1 192 ? 15.577 -8.932 -40.170 1.00 87.19 192 THR A CA 1
ATOM 1457 C C . THR A 1 192 ? 15.121 -9.395 -38.788 1.00 87.19 192 THR A C 1
ATOM 1459 O O . THR A 1 192 ? 15.889 -9.391 -37.829 1.00 87.19 192 THR A O 1
ATOM 1462 N N . SER A 1 193 ? 13.850 -9.799 -38.675 1.00 83.38 193 SER A N 1
ATOM 1463 C CA . SER A 1 193 ? 13.283 -10.256 -37.403 1.00 83.38 193 SER A CA 1
ATOM 1464 C C . SER A 1 193 ? 13.924 -11.558 -36.908 1.00 83.38 193 SER A C 1
ATOM 1466 O O . SER A 1 193 ? 13.938 -12.564 -37.619 1.00 83.38 193 SER A O 1
ATOM 1468 N N . SER A 1 194 ? 14.332 -11.574 -35.639 1.00 71.44 194 SER A N 1
ATOM 1469 C CA . SER A 1 194 ? 14.844 -12.746 -34.920 1.00 71.44 194 SER A CA 1
ATOM 1470 C C . SER A 1 194 ? 13.783 -13.799 -34.594 1.00 71.44 194 SER A C 1
ATOM 1472 O O . SER A 1 194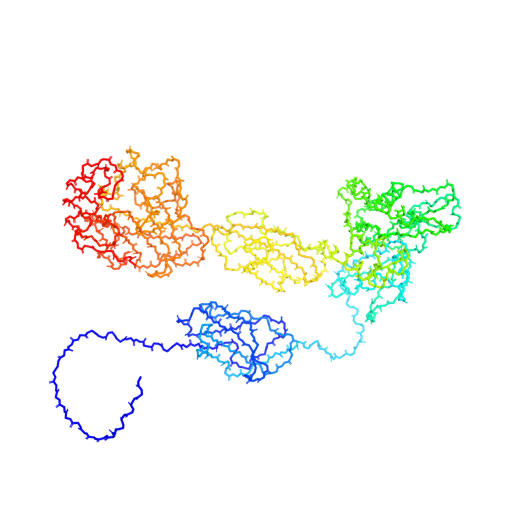 ? 14.122 -14.958 -34.357 1.00 71.44 194 SER A O 1
ATOM 1474 N N . THR A 1 195 ? 12.502 -13.429 -34.626 1.00 74.25 195 THR A N 1
ATOM 1475 C CA . THR A 1 195 ? 11.361 -14.314 -34.338 1.00 74.25 195 THR A CA 1
ATOM 1476 C C . THR A 1 195 ? 10.491 -14.576 -35.564 1.00 74.25 195 THR A C 1
ATOM 1478 O O . THR A 1 195 ? 9.418 -15.171 -35.445 1.00 74.25 195 THR A O 1
ATOM 1481 N N . SER A 1 196 ? 10.934 -14.163 -36.760 1.00 73.44 196 SER A N 1
ATOM 1482 C CA . SER A 1 196 ? 10.132 -14.153 -37.994 1.00 73.44 196 SER A CA 1
ATOM 1483 C C . SER A 1 196 ? 8.827 -13.347 -37.882 1.00 73.44 196 SER A C 1
ATOM 1485 O O . SER A 1 196 ? 7.861 -13.617 -38.595 1.00 73.44 196 SER A O 1
ATOM 1487 N N . ASN A 1 197 ? 8.803 -12.336 -37.007 1.00 77.12 197 ASN A N 1
ATOM 1488 C CA . ASN A 1 197 ? 7.721 -11.364 -36.926 1.00 77.12 197 ASN A CA 1
ATOM 1489 C C . ASN A 1 197 ? 7.644 -10.586 -38.254 1.00 77.12 197 ASN A C 1
ATOM 1491 O O . ASN A 1 197 ? 8.560 -9.819 -38.564 1.00 77.12 197 ASN A O 1
ATOM 1495 N N . PRO A 1 198 ? 6.572 -10.758 -39.051 1.00 76.19 198 PRO A N 1
ATOM 1496 C CA . PRO A 1 198 ? 6.468 -10.133 -40.367 1.00 76.19 198 PRO A CA 1
ATOM 1497 C C . PRO A 1 198 ? 6.292 -8.613 -40.291 1.00 76.19 198 PRO A C 1
ATOM 1499 O O . PRO A 1 198 ? 6.351 -7.953 -41.323 1.00 76.19 198 PRO A O 1
ATOM 1502 N N . ASN A 1 199 ? 6.051 -8.072 -39.093 1.00 84.88 199 ASN A N 1
ATOM 1503 C CA . ASN A 1 199 ? 5.845 -6.649 -38.869 1.00 84.88 199 ASN A CA 1
ATOM 1504 C C . ASN A 1 199 ? 7.114 -5.924 -38.415 1.00 84.88 199 ASN A C 1
ATOM 1506 O O . ASN A 1 199 ? 7.013 -4.730 -38.168 1.00 84.88 199 ASN A O 1
ATOM 1510 N N . PHE A 1 200 ? 8.257 -6.613 -38.259 1.00 92.25 200 PHE A N 1
ATOM 1511 C CA . PHE A 1 200 ? 9.493 -5.962 -37.819 1.00 92.25 200 PHE A CA 1
ATOM 1512 C C . PHE A 1 200 ? 9.815 -4.761 -38.704 1.00 92.25 200 PHE A C 1
ATOM 1514 O O . PHE A 1 200 ? 9.932 -4.893 -39.923 1.00 92.25 200 PHE A O 1
ATOM 1521 N N . ASP A 1 201 ? 9.963 -3.617 -38.050 1.00 95.25 201 ASP A N 1
ATOM 1522 C CA . ASP A 1 201 ? 10.356 -2.365 -38.662 1.00 95.25 201 ASP A CA 1
ATOM 1523 C C . ASP A 1 201 ? 11.891 -2.239 -38.635 1.00 95.25 201 ASP A C 1
ATOM 1525 O O . ASP A 1 201 ? 12.482 -2.161 -37.552 1.00 95.25 201 ASP A O 1
ATOM 1529 N N . PRO A 1 202 ? 12.561 -2.283 -39.799 1.00 95.38 202 PRO A N 1
ATOM 1530 C CA . PRO A 1 202 ? 14.012 -2.250 -39.875 1.00 95.38 202 PRO A CA 1
ATOM 1531 C C . PRO A 1 202 ? 14.601 -0.838 -39.796 1.00 95.38 202 PRO A C 1
ATOM 1533 O O . PRO A 1 202 ? 15.824 -0.728 -39.874 1.00 95.38 202 PRO A O 1
ATOM 1536 N N . ASP A 1 203 ? 13.805 0.225 -39.663 1.00 98.12 203 ASP A N 1
ATOM 1537 C CA . ASP A 1 203 ? 14.310 1.597 -39.735 1.00 98.12 203 ASP A CA 1
ATOM 1538 C C . ASP A 1 203 ? 15.134 1.997 -38.491 1.00 98.12 203 ASP A C 1
ATOM 1540 O O . ASP A 1 203 ? 14.870 1.602 -37.352 1.00 98.12 203 ASP A O 1
ATOM 1544 N N . HIS A 1 204 ? 16.216 2.752 -38.704 1.00 98.38 204 HIS A N 1
ATOM 1545 C CA . HIS A 1 204 ? 17.110 3.241 -37.648 1.00 98.38 204 HIS A CA 1
ATOM 1546 C C . HIS A 1 204 ? 17.982 4.419 -38.104 1.00 98.38 204 HIS A C 1
ATOM 1548 O O . HIS A 1 204 ? 18.060 4.781 -39.277 1.00 98.38 204 HIS A O 1
ATOM 1554 N N . GLU A 1 205 ? 18.715 5.003 -37.158 1.00 98.25 205 GLU A N 1
ATOM 1555 C CA . GLU A 1 205 ? 19.784 5.979 -37.395 1.00 98.25 205 GLU A CA 1
ATOM 1556 C C . GLU A 1 205 ? 21.112 5.524 -36.741 1.00 98.25 205 GLU A C 1
ATOM 1558 O O . GLU A 1 205 ? 21.935 6.322 -36.300 1.00 98.25 205 GLU A O 1
ATOM 1563 N N . GLY A 1 206 ? 21.320 4.206 -36.652 1.00 97.31 206 GLY A N 1
ATOM 1564 C CA . GLY A 1 206 ? 22.629 3.575 -36.410 1.00 97.31 206 GLY A CA 1
ATOM 1565 C C . GLY A 1 206 ? 23.602 3.742 -37.587 1.00 97.31 206 GLY A C 1
ATOM 1566 O O . GLY A 1 206 ? 23.210 3.537 -38.734 1.00 97.31 206 GLY A O 1
ATOM 1567 N N . ARG A 1 207 ? 24.852 4.136 -37.311 1.00 95.38 207 ARG A N 1
ATOM 1568 C CA . ARG A 1 207 ? 25.873 4.466 -38.322 1.00 95.38 207 ARG A CA 1
ATOM 1569 C C . ARG A 1 207 ? 27.248 3.857 -37.975 1.00 95.38 207 ARG A C 1
ATOM 1571 O O . ARG A 1 207 ? 27.970 4.417 -37.143 1.00 95.38 207 ARG A O 1
ATOM 1578 N N . PRO A 1 208 ? 27.669 2.743 -38.596 1.00 93.50 208 PRO A N 1
ATOM 1579 C CA . PRO A 1 208 ? 28.935 2.088 -38.271 1.00 93.50 208 PRO A CA 1
ATOM 1580 C C . PRO A 1 208 ? 30.149 3.001 -38.377 1.00 93.50 208 PRO A C 1
ATOM 1582 O O . PRO A 1 208 ? 30.353 3.678 -39.382 1.00 93.50 208 PRO A O 1
ATOM 1585 N N . GLY A 1 209 ? 30.974 3.002 -37.329 1.00 89.94 209 GLY A N 1
ATOM 1586 C CA . GLY A 1 209 ? 32.200 3.800 -37.268 1.00 89.94 209 GLY A CA 1
ATOM 1587 C C . GLY A 1 209 ? 31.994 5.308 -37.088 1.00 89.94 209 GLY A C 1
ATOM 1588 O O . GLY A 1 209 ? 32.983 6.037 -37.069 1.00 89.94 209 GLY A O 1
ATOM 1589 N N . TRP A 1 210 ? 30.754 5.793 -36.957 1.00 93.44 210 TRP A N 1
ATOM 1590 C CA . TRP A 1 210 ? 30.501 7.214 -36.720 1.00 93.44 210 TRP A CA 1
ATOM 1591 C C . TRP A 1 210 ? 30.757 7.598 -35.264 1.00 93.44 210 TRP A C 1
ATOM 1593 O O . TRP A 1 210 ? 30.552 6.815 -34.334 1.00 93.44 210 TRP A O 1
ATOM 1603 N N . PHE A 1 211 ? 31.191 8.840 -35.094 1.00 93.56 211 PHE A N 1
ATOM 1604 C CA . PHE A 1 211 ? 31.544 9.450 -33.817 1.00 93.56 211 PHE A CA 1
ATOM 1605 C C . PHE A 1 211 ? 30.375 10.281 -33.267 1.00 93.56 211 PHE A C 1
ATOM 1607 O O . PHE A 1 211 ? 29.506 10.730 -34.023 1.00 93.56 211 PHE A O 1
ATOM 1614 N N . ALA A 1 212 ? 30.351 10.526 -31.957 1.00 93.75 212 ALA A N 1
ATOM 1615 C CA . ALA A 1 212 ? 29.376 11.415 -31.328 1.00 93.75 212 ALA A CA 1
ATOM 1616 C C . ALA A 1 212 ? 29.520 12.848 -31.863 1.00 93.75 212 ALA A C 1
ATOM 1618 O O . ALA A 1 212 ? 28.548 13.447 -32.322 1.00 93.75 212 ALA A O 1
ATOM 1619 N N . GLY A 1 213 ? 30.745 13.376 -31.856 1.00 90.31 213 GLY A N 1
ATOM 1620 C CA . GLY A 1 213 ? 31.097 14.664 -32.454 1.00 90.31 213 GLY A CA 1
ATOM 1621 C C . GLY A 1 213 ? 32.251 14.532 -33.446 1.00 90.31 213 GLY A C 1
ATOM 1622 O O . GLY A 1 213 ? 32.707 13.418 -33.705 1.00 90.31 213 GLY A O 1
ATOM 1623 N N . PRO A 1 214 ? 32.744 15.645 -34.015 1.00 86.81 214 PRO A N 1
ATOM 1624 C CA . PRO A 1 214 ? 33.824 15.611 -34.996 1.00 86.81 214 PRO A CA 1
ATOM 1625 C C . PRO A 1 214 ? 35.004 14.739 -34.523 1.00 86.81 214 PRO A C 1
ATOM 1627 O O . PRO A 1 214 ? 35.424 14.874 -33.361 1.00 86.81 214 PRO A O 1
ATOM 1630 N N . PRO A 1 215 ? 35.507 13.810 -35.361 1.00 81.00 215 PRO A N 1
ATOM 1631 C CA . PRO A 1 215 ? 36.701 13.032 -35.041 1.00 81.00 215 PRO A CA 1
ATOM 1632 C C . PRO A 1 215 ? 37.948 13.930 -35.059 1.00 81.00 215 PRO A C 1
ATOM 1634 O O . PRO A 1 215 ? 37.885 15.095 -35.464 1.00 81.00 215 PRO A O 1
ATOM 1637 N N . SER A 1 216 ? 39.093 13.396 -34.632 1.00 74.81 216 SER A N 1
ATOM 1638 C CA . SER A 1 216 ? 40.394 14.043 -34.802 1.00 74.81 216 SER A CA 1
ATOM 1639 C C . SER A 1 216 ? 40.592 14.484 -36.255 1.00 74.81 216 SER A C 1
ATOM 1641 O O . SER A 1 216 ? 40.277 13.712 -37.168 1.00 74.81 216 SER A O 1
ATOM 1643 N N . PRO A 1 217 ? 41.178 15.673 -36.494 1.00 73.81 217 PRO A N 1
ATOM 1644 C CA . PRO A 1 217 ? 41.502 16.151 -37.838 1.00 73.81 217 PRO A CA 1
ATOM 1645 C C . PRO A 1 217 ? 42.343 15.173 -38.671 1.00 73.81 217 PRO A C 1
ATOM 1647 O O . PRO A 1 217 ? 42.286 15.210 -39.898 1.00 73.81 217 PRO A O 1
ATOM 1650 N N . ASP A 1 218 ? 43.109 14.299 -38.013 1.00 69.69 218 ASP A N 1
ATOM 1651 C CA . ASP A 1 218 ? 43.995 13.329 -38.664 1.00 69.69 218 ASP A CA 1
ATOM 1652 C C . ASP A 1 218 ? 43.253 12.068 -39.152 1.00 69.69 218 ASP A C 1
ATOM 1654 O O . ASP A 1 218 ? 43.820 11.236 -39.863 1.00 69.69 218 ASP A O 1
ATOM 1658 N N . ILE A 1 219 ? 41.975 11.916 -38.793 1.00 71.25 219 ILE A N 1
ATOM 1659 C CA . ILE A 1 219 ? 41.143 10.767 -39.144 1.00 71.25 219 ILE A CA 1
ATOM 1660 C C . ILE A 1 219 ? 40.249 11.134 -40.338 1.00 71.25 219 ILE A C 1
ATOM 1662 O O . ILE A 1 219 ? 39.080 11.505 -40.210 1.00 71.25 219 ILE A O 1
ATOM 1666 N N . TYR A 1 220 ? 40.827 11.034 -41.535 1.00 61.94 220 TYR A N 1
ATOM 1667 C CA . TYR A 1 220 ? 40.149 11.342 -42.795 1.00 61.94 220 TYR A CA 1
ATOM 1668 C C . TYR A 1 220 ? 39.056 10.323 -43.148 1.00 61.94 220 TYR A C 1
ATOM 1670 O O . TYR A 1 220 ? 39.255 9.117 -43.037 1.00 61.94 220 TYR A O 1
ATOM 1678 N N . GLY A 1 221 ? 37.923 10.820 -43.660 1.00 66.81 221 GLY A N 1
ATOM 1679 C CA . GLY A 1 221 ? 36.824 9.992 -44.178 1.00 66.81 221 GLY A CA 1
ATOM 1680 C C . GLY A 1 221 ? 35.809 9.526 -43.132 1.00 66.81 221 GLY A C 1
ATOM 1681 O O . GLY A 1 221 ? 34.854 8.846 -43.493 1.00 66.81 221 GLY A O 1
ATOM 1682 N N . ASN A 1 222 ? 35.978 9.919 -41.868 1.00 72.12 222 ASN A N 1
ATOM 1683 C CA . ASN A 1 222 ? 35.061 9.555 -40.795 1.00 72.12 222 ASN A CA 1
ATOM 1684 C C . ASN A 1 222 ? 34.020 10.649 -40.530 1.00 72.12 222 ASN A C 1
ATOM 1686 O O . ASN A 1 222 ? 34.304 11.846 -40.570 1.00 72.12 222 ASN A O 1
ATOM 1690 N N . HIS A 1 223 ? 32.794 10.212 -40.256 1.00 88.69 223 HIS A N 1
ATOM 1691 C CA . HIS A 1 223 ? 31.620 11.060 -40.074 1.00 88.69 223 HIS A CA 1
ATOM 1692 C C . HIS A 1 223 ? 31.181 11.084 -38.605 1.00 88.69 223 HIS A C 1
ATOM 1694 O O . HIS A 1 223 ? 31.584 10.237 -37.807 1.00 88.69 223 HIS A O 1
ATOM 1700 N N . ASN A 1 224 ? 30.344 12.054 -38.236 1.00 93.12 224 ASN A N 1
ATOM 1701 C CA . ASN A 1 224 ? 29.823 12.175 -36.879 1.00 93.12 224 ASN A CA 1
ATOM 1702 C C . ASN A 1 224 ? 28.332 12.515 -36.861 1.00 93.12 224 ASN A C 1
ATOM 1704 O O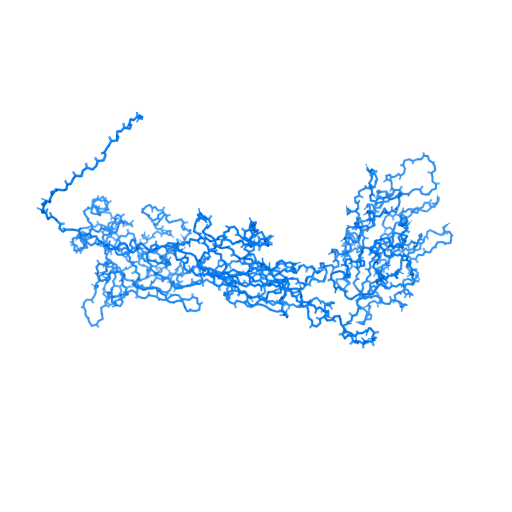 . ASN A 1 224 ? 27.790 13.096 -37.806 1.00 93.12 224 ASN A O 1
ATOM 1708 N N . ILE A 1 225 ? 27.678 12.136 -35.765 1.00 95.75 225 ILE A N 1
ATOM 1709 C CA . ILE A 1 225 ? 26.247 12.353 -35.568 1.00 95.75 225 ILE A CA 1
ATOM 1710 C C . ILE A 1 225 ? 25.941 13.848 -35.429 1.00 95.75 225 ILE A C 1
ATOM 1712 O O . ILE A 1 225 ? 24.968 14.303 -36.027 1.00 95.75 225 ILE A O 1
ATOM 1716 N N . ALA A 1 226 ? 26.764 14.623 -34.711 1.00 93.50 226 ALA A N 1
ATOM 1717 C CA . ALA A 1 226 ? 26.499 16.040 -34.431 1.00 93.50 226 ALA A CA 1
ATOM 1718 C C . ALA A 1 226 ? 26.244 16.876 -35.694 1.00 93.50 226 ALA A C 1
ATOM 1720 O O . ALA A 1 226 ? 25.262 17.618 -35.746 1.00 93.50 226 ALA A O 1
ATOM 1721 N N . ASP A 1 227 ? 27.063 16.697 -36.731 1.00 92.69 227 ASP A N 1
ATOM 1722 C CA . ASP A 1 227 ? 26.956 17.453 -37.984 1.00 92.69 227 ASP A CA 1
ATOM 1723 C C . ASP A 1 227 ? 25.698 17.102 -38.794 1.00 92.69 227 ASP A C 1
ATOM 1725 O O . ASP A 1 227 ? 25.206 17.913 -39.580 1.00 92.69 227 ASP A O 1
ATOM 1729 N N . SER A 1 228 ? 25.157 15.896 -38.608 1.00 93.19 228 SER A N 1
ATOM 1730 C CA . SER A 1 228 ? 24.013 15.393 -39.378 1.00 93.19 228 SER A CA 1
ATOM 1731 C C . SER A 1 228 ? 22.702 15.369 -38.588 1.00 93.19 228 SER A C 1
ATOM 1733 O O . SER A 1 228 ? 21.634 15.226 -39.186 1.00 93.19 228 SER A O 1
ATOM 1735 N N . LEU A 1 229 ? 22.745 15.557 -37.266 1.00 94.56 229 LEU A N 1
ATOM 1736 C CA . LEU A 1 229 ? 21.607 15.319 -36.378 1.00 94.56 229 LEU A CA 1
ATOM 1737 C C . LEU A 1 229 ? 20.394 16.190 -36.713 1.00 94.56 229 LEU A C 1
ATOM 1739 O O . LEU A 1 229 ? 19.282 15.678 -36.787 1.00 94.56 229 LEU A O 1
ATOM 1743 N N . TYR A 1 230 ? 20.585 17.477 -37.016 1.00 91.38 230 TYR A N 1
ATOM 1744 C CA . TYR A 1 230 ? 19.475 18.332 -37.460 1.00 91.38 230 TYR A CA 1
ATOM 1745 C C . TYR A 1 230 ? 18.797 17.802 -38.727 1.00 91.38 230 TYR A C 1
ATOM 1747 O O . TYR A 1 230 ? 17.577 17.887 -38.854 1.00 91.38 230 TYR A O 1
ATOM 1755 N N . LYS A 1 231 ? 19.558 17.240 -39.672 1.00 92.25 231 LYS A N 1
ATOM 1756 C CA . LYS A 1 231 ? 18.985 16.635 -40.880 1.00 92.25 231 LYS A CA 1
ATOM 1757 C C . LYS A 1 231 ? 18.200 15.372 -40.531 1.00 92.25 231 LYS A C 1
ATOM 1759 O O . LYS A 1 231 ? 17.117 15.180 -41.080 1.00 92.25 231 LYS A O 1
ATOM 1764 N N . PHE A 1 232 ? 18.718 14.541 -39.628 1.00 95.31 232 PHE A N 1
ATOM 1765 C CA . PHE A 1 232 ? 18.042 13.322 -39.179 1.00 95.31 232 PHE A CA 1
ATOM 1766 C C . PHE A 1 232 ? 16.702 13.645 -38.513 1.00 95.31 232 PHE A C 1
ATOM 1768 O O . PHE A 1 232 ? 15.676 13.136 -38.956 1.00 95.31 232 PHE A O 1
ATOM 1775 N N . LEU A 1 233 ? 16.699 14.577 -37.553 1.00 93.25 233 LEU A N 1
ATOM 1776 C CA . LEU A 1 233 ? 15.496 15.018 -36.836 1.00 93.25 233 LEU A CA 1
ATOM 1777 C C . LEU A 1 233 ? 14.451 15.654 -37.763 1.00 93.25 233 LEU A C 1
ATOM 1779 O O . LEU A 1 233 ? 13.262 15.430 -37.583 1.00 93.25 233 LEU A O 1
ATOM 1783 N N . ASN A 1 234 ? 14.869 16.414 -38.779 1.00 90.75 234 ASN A N 1
ATOM 1784 C CA . ASN A 1 234 ? 13.930 16.989 -39.748 1.00 90.75 234 ASN A CA 1
ATOM 1785 C C . ASN A 1 234 ? 13.357 15.949 -40.720 1.00 90.75 234 ASN A C 1
ATOM 1787 O O . ASN A 1 234 ? 12.203 16.060 -41.123 1.00 90.75 234 ASN A O 1
ATOM 1791 N N . SER A 1 235 ? 14.167 14.972 -41.137 1.00 92.75 235 SER A N 1
ATOM 1792 C CA . SER A 1 235 ? 13.735 13.960 -42.114 1.00 92.75 235 SER A CA 1
ATOM 1793 C C . SER A 1 235 ? 12.805 12.935 -41.470 1.00 92.75 235 SER A C 1
ATOM 1795 O O . SER A 1 235 ? 11.845 12.497 -42.093 1.00 92.75 235 SER A O 1
ATOM 1797 N N . ASN A 1 236 ? 13.082 12.597 -40.210 1.00 93.12 236 ASN A N 1
ATOM 1798 C CA . ASN A 1 236 ? 12.415 11.549 -39.452 1.00 93.12 236 ASN A CA 1
ATOM 1799 C C . ASN A 1 236 ? 12.140 12.048 -38.025 1.00 93.12 236 ASN A C 1
ATOM 1801 O O . ASN A 1 236 ? 12.827 11.619 -37.102 1.00 93.12 236 ASN A O 1
ATOM 1805 N N . PRO A 1 237 ? 11.200 12.990 -37.823 1.00 90.19 237 PRO A N 1
ATOM 1806 C CA . PRO A 1 237 ? 10.960 13.589 -36.512 1.00 90.19 237 PRO A CA 1
ATOM 1807 C C . PRO A 1 237 ? 10.501 12.523 -35.506 1.00 90.19 237 PRO A C 1
ATOM 1809 O O . PRO A 1 237 ? 9.432 11.939 -35.714 1.00 90.19 237 PRO A O 1
ATOM 1812 N N . PRO A 1 238 ? 11.284 12.251 -34.444 1.00 92.81 238 PRO A N 1
ATOM 1813 C CA . PRO A 1 238 ? 10.937 11.242 -33.455 1.00 92.81 238 PRO A CA 1
ATOM 1814 C C . PRO A 1 238 ? 10.149 11.832 -32.280 1.00 92.81 238 PRO A C 1
ATOM 1816 O O . PRO A 1 238 ? 10.271 13.014 -31.972 1.00 92.81 238 PRO A O 1
ATOM 1819 N N . ASP A 1 239 ? 9.417 10.980 -31.567 1.00 89.69 239 ASP A N 1
ATOM 1820 C CA . ASP A 1 239 ? 8.888 11.248 -30.223 1.00 89.69 239 ASP A CA 1
ATOM 1821 C C . ASP A 1 239 ? 9.851 10.731 -29.139 1.00 89.69 239 ASP A C 1
ATOM 1823 O O . ASP A 1 239 ? 9.966 11.309 -28.055 1.00 89.69 239 ASP A O 1
ATOM 1827 N N . ILE A 1 240 ? 10.571 9.646 -29.442 1.00 93.62 240 ILE A N 1
ATOM 1828 C CA . ILE A 1 240 ? 11.582 9.029 -28.581 1.00 93.62 240 ILE A CA 1
ATOM 1829 C C . ILE A 1 240 ? 12.898 8.890 -29.341 1.00 93.62 240 ILE A C 1
ATOM 1831 O O . ILE A 1 240 ? 12.916 8.415 -30.472 1.00 93.62 240 ILE A O 1
ATOM 1835 N N . ILE A 1 241 ? 14.016 9.210 -28.694 1.00 97.94 241 ILE A N 1
ATOM 1836 C CA . ILE A 1 241 ? 15.357 8.856 -29.172 1.00 97.94 241 ILE A CA 1
ATOM 1837 C C . ILE A 1 241 ? 15.972 7.838 -28.212 1.00 97.94 241 ILE A C 1
ATOM 1839 O O . ILE A 1 241 ? 16.037 8.090 -27.008 1.00 97.94 241 ILE A O 1
ATOM 1843 N N . LEU A 1 242 ? 16.457 6.719 -28.752 1.00 98.56 242 LEU A N 1
ATOM 1844 C CA . LEU A 1 242 ? 17.306 5.763 -28.037 1.00 98.56 242 LEU A CA 1
ATOM 1845 C C . LEU A 1 242 ? 18.756 6.069 -28.415 1.00 98.56 242 LEU A C 1
ATOM 1847 O O . LEU A 1 242 ? 19.206 5.687 -29.493 1.00 98.56 242 LEU A O 1
ATOM 1851 N N . LEU A 1 243 ? 19.459 6.827 -27.573 1.00 98.50 243 LEU A N 1
ATOM 1852 C CA . LEU A 1 243 ? 20.809 7.308 -27.854 1.00 98.50 243 LEU A CA 1
ATOM 1853 C C . LEU A 1 243 ? 21.854 6.377 -27.232 1.00 98.50 243 LEU A C 1
ATOM 1855 O O . LEU A 1 243 ? 21.978 6.318 -26.009 1.00 98.50 243 LEU A O 1
ATOM 1859 N N . HIS A 1 244 ? 22.641 5.713 -28.076 1.00 98.31 244 HIS A N 1
ATOM 1860 C CA . HIS A 1 244 ? 23.829 4.953 -27.678 1.00 98.31 244 HIS A CA 1
ATOM 1861 C C . HIS A 1 244 ? 24.992 5.305 -28.613 1.00 98.31 244 HIS A C 1
ATOM 1863 O O . HIS A 1 244 ? 25.073 4.802 -29.735 1.00 98.31 244 HIS A O 1
ATOM 1869 N N . ILE A 1 245 ? 25.870 6.211 -28.174 1.00 96.94 245 ILE A N 1
ATOM 1870 C CA . ILE A 1 245 ? 26.967 6.749 -28.988 1.00 96.94 245 ILE A CA 1
ATOM 1871 C C . ILE A 1 245 ? 28.165 7.121 -28.108 1.00 96.94 245 ILE A C 1
ATOM 1873 O O . ILE A 1 245 ? 27.995 7.501 -26.951 1.00 96.94 245 ILE A O 1
ATOM 1877 N N . GLY A 1 246 ? 29.368 7.049 -28.675 1.00 93.31 246 GLY A N 1
ATOM 1878 C CA . GLY A 1 246 ? 30.625 7.415 -28.010 1.00 93.31 246 GLY A CA 1
ATOM 1879 C C . GLY A 1 246 ? 31.667 6.297 -28.014 1.00 93.31 246 GLY A C 1
ATOM 1880 O O . GLY A 1 246 ? 32.841 6.557 -27.761 1.00 93.31 246 GLY A O 1
ATOM 1881 N N . THR A 1 247 ? 31.276 5.065 -28.360 1.00 92.38 247 THR A N 1
ATOM 1882 C CA . THR A 1 247 ? 32.182 3.908 -28.425 1.00 92.38 247 THR A CA 1
ATOM 1883 C C . THR A 1 247 ? 33.358 4.165 -29.370 1.00 92.38 247 THR A C 1
ATOM 1885 O O . THR A 1 247 ? 34.509 3.928 -29.003 1.00 92.38 247 THR A O 1
ATOM 1888 N N . ASN A 1 248 ? 33.093 4.710 -30.563 1.00 88.81 248 ASN A N 1
ATOM 1889 C CA . ASN A 1 248 ? 34.142 5.037 -31.534 1.00 88.81 248 ASN A CA 1
ATOM 1890 C C . ASN A 1 248 ? 35.055 6.178 -31.061 1.00 88.81 248 ASN A C 1
ATOM 1892 O O . ASN A 1 248 ? 36.261 6.114 -31.286 1.00 88.81 248 ASN A O 1
ATOM 1896 N N . ASP A 1 249 ? 34.508 7.182 -30.372 1.00 89.62 249 ASP A N 1
ATOM 1897 C CA . ASP A 1 249 ? 35.272 8.299 -29.809 1.00 89.62 249 ASP A CA 1
ATOM 1898 C C . ASP A 1 249 ? 36.231 7.850 -28.700 1.00 89.62 249 ASP A C 1
ATOM 1900 O O . ASP A 1 249 ? 37.355 8.340 -28.605 1.00 89.62 249 ASP A O 1
ATOM 1904 N N . ILE A 1 250 ? 35.814 6.891 -27.871 1.00 87.25 250 ILE A N 1
ATOM 1905 C CA . ILE A 1 250 ? 36.661 6.317 -26.816 1.00 87.25 250 ILE A CA 1
ATOM 1906 C C . ILE A 1 250 ? 37.769 5.435 -27.414 1.00 87.25 250 ILE A C 1
ATOM 1908 O O . ILE A 1 250 ? 38.900 5.442 -26.915 1.00 87.25 250 ILE A O 1
ATOM 1912 N N . SER A 1 251 ? 37.459 4.713 -28.496 1.00 79.75 251 SER A N 1
ATOM 1913 C CA . SER A 1 251 ? 38.402 3.889 -29.269 1.00 79.75 251 SER A CA 1
ATOM 1914 C C . SER A 1 251 ? 39.286 4.681 -30.239 1.00 79.75 251 SER A C 1
ATOM 1916 O O . SER A 1 251 ? 39.999 4.081 -31.042 1.00 79.75 251 SER A O 1
ATOM 1918 N N . GLU A 1 252 ? 39.263 6.011 -30.197 1.00 73.44 252 GLU A N 1
ATOM 1919 C CA . GLU A 1 252 ? 40.051 6.851 -31.092 1.00 73.44 252 GLU A CA 1
ATOM 1920 C C . GLU A 1 252 ? 41.562 6.773 -30.773 1.00 73.44 252 GLU A C 1
ATOM 1922 O O . GLU A 1 252 ? 42.005 7.166 -29.690 1.00 73.44 252 GLU A O 1
ATOM 1927 N N . THR A 1 253 ? 42.369 6.263 -31.717 1.00 60.66 253 THR A N 1
ATOM 1928 C CA . THR A 1 253 ? 43.803 5.940 -31.514 1.00 60.66 253 THR A CA 1
ATOM 1929 C C . THR A 1 253 ? 44.777 6.624 -32.490 1.00 60.66 253 THR A C 1
ATOM 1931 O O . THR A 1 253 ? 45.903 6.153 -32.665 1.00 60.66 253 THR A O 1
ATOM 1934 N N . ALA A 1 254 ? 44.415 7.751 -33.119 1.00 60.53 254 ALA A N 1
ATOM 1935 C CA . ALA A 1 254 ? 45.349 8.481 -33.990 1.00 60.53 254 ALA A CA 1
ATOM 1936 C C . ALA A 1 254 ? 46.625 8.914 -33.230 1.00 60.53 254 ALA A C 1
ATOM 1938 O O . ALA A 1 254 ? 46.557 9.404 -32.103 1.00 60.53 254 ALA A O 1
ATOM 1939 N N . SER A 1 255 ? 47.804 8.758 -33.851 1.00 55.59 255 SER A N 1
ATOM 1940 C CA . SER A 1 255 ? 49.125 8.834 -33.191 1.00 55.59 255 SER A CA 1
ATOM 1941 C C . SER A 1 255 ? 49.490 10.184 -32.544 1.00 55.59 255 SER A C 1
ATOM 1943 O O . SER A 1 255 ? 50.486 10.262 -31.829 1.00 55.59 255 SER A O 1
ATOM 1945 N N . SER A 1 256 ? 48.713 11.240 -32.783 1.00 55.47 256 SER A N 1
ATOM 1946 C CA . SER A 1 256 ? 48.939 12.616 -32.305 1.00 55.47 256 SER A CA 1
ATOM 1947 C C . SER A 1 256 ? 47.799 13.180 -31.451 1.00 55.47 256 SER A C 1
ATOM 1949 O O . SER A 1 256 ? 48.001 14.194 -30.782 1.00 55.47 256 SER A O 1
ATOM 1951 N N . TYR A 1 257 ? 46.616 12.559 -31.450 1.00 57.88 257 TYR A N 1
ATOM 1952 C CA . TYR A 1 257 ? 45.429 13.103 -30.791 1.00 57.88 257 TYR A CA 1
ATOM 1953 C C . TYR A 1 257 ? 44.532 11.981 -30.270 1.00 57.88 257 TYR A C 1
ATOM 1955 O O . TYR A 1 257 ? 43.994 11.190 -31.040 1.00 57.88 257 TYR A O 1
ATOM 1963 N N . ILE A 1 258 ? 44.365 11.937 -28.949 1.00 71.75 258 ILE A N 1
ATOM 1964 C CA . ILE A 1 258 ? 43.509 10.984 -28.244 1.00 71.75 258 ILE A CA 1
ATOM 1965 C C . ILE A 1 258 ? 42.500 11.804 -27.442 1.00 71.75 258 ILE A C 1
ATOM 1967 O O . ILE A 1 258 ? 42.904 12.539 -26.536 1.00 71.75 258 ILE A O 1
ATOM 1971 N N . LYS A 1 259 ? 41.203 11.672 -27.743 1.00 79.06 259 LYS A N 1
ATOM 1972 C CA . LYS A 1 259 ? 40.155 12.316 -26.942 1.00 79.06 259 LYS A CA 1
ATOM 1973 C C . LYS A 1 259 ? 40.160 11.768 -25.514 1.00 79.06 259 LYS A C 1
ATOM 1975 O O . LYS A 1 259 ? 40.303 10.563 -25.280 1.00 79.06 259 LYS A O 1
ATOM 1980 N N . THR A 1 260 ? 40.000 12.660 -24.542 1.00 86.88 260 THR A N 1
ATOM 1981 C CA . THR A 1 260 ? 39.751 12.283 -23.147 1.00 86.88 260 THR A CA 1
ATOM 1982 C C . THR A 1 260 ? 38.284 11.903 -22.955 1.00 86.88 260 THR A C 1
ATOM 1984 O O . THR A 1 260 ? 37.415 12.363 -23.693 1.00 86.88 260 THR A O 1
ATOM 1987 N N . ALA A 1 261 ? 37.988 11.114 -21.921 1.00 87.44 261 ALA A N 1
ATOM 1988 C CA . ALA A 1 261 ? 36.617 10.761 -21.550 1.00 87.44 261 ALA A CA 1
ATOM 1989 C C . ALA A 1 261 ? 35.698 11.991 -21.392 1.00 87.44 261 ALA A C 1
ATOM 1991 O O . ALA A 1 261 ? 34.560 11.985 -21.858 1.00 87.44 261 ALA A O 1
ATOM 1992 N N . THR A 1 262 ? 36.215 13.079 -20.809 1.00 89.12 262 THR A N 1
ATOM 1993 C CA . THR A 1 262 ? 35.497 14.356 -20.680 1.00 89.12 262 THR A CA 1
ATOM 1994 C C . THR A 1 262 ? 35.179 14.980 -22.036 1.00 89.12 262 THR A C 1
ATOM 1996 O O . THR A 1 262 ? 34.048 15.395 -22.252 1.00 89.12 262 THR A O 1
ATOM 1999 N N . GLN A 1 263 ? 36.129 14.992 -22.979 1.00 90.75 263 GLN A N 1
ATOM 2000 C CA . GLN A 1 263 ? 35.884 15.534 -24.321 1.00 90.75 263 GLN A CA 1
ATOM 2001 C C . GLN A 1 263 ? 34.798 14.749 -25.067 1.00 90.75 263 GLN A C 1
ATOM 2003 O O . GLN A 1 263 ? 33.974 15.352 -25.750 1.00 90.75 263 GLN A O 1
ATOM 2008 N N . VAL A 1 264 ? 34.757 13.420 -24.917 1.00 91.44 264 VAL A N 1
ATOM 2009 C CA . VAL A 1 264 ? 33.683 12.596 -25.500 1.00 91.44 264 VAL A CA 1
ATOM 2010 C C . VAL A 1 264 ? 32.336 12.914 -24.843 1.00 91.44 264 VAL A C 1
ATOM 2012 O O . VAL A 1 264 ? 31.332 13.096 -25.534 1.00 91.44 264 VAL A O 1
ATOM 2015 N N . ALA A 1 265 ? 32.301 13.056 -23.517 1.00 92.88 265 ALA A N 1
ATOM 2016 C CA . ALA A 1 265 ? 31.083 13.425 -22.802 1.00 92.88 265 ALA A CA 1
ATOM 2017 C C . ALA A 1 265 ? 30.574 14.828 -23.181 1.00 92.88 265 ALA A C 1
ATOM 2019 O O . ALA A 1 265 ? 29.368 15.017 -23.338 1.00 92.88 265 ALA A O 1
ATOM 2020 N N . ASP A 1 266 ? 31.469 15.788 -23.425 1.00 92.25 266 ASP A N 1
ATOM 2021 C CA . ASP A 1 266 ? 31.123 17.120 -23.935 1.00 92.25 266 ASP A CA 1
ATOM 2022 C C . ASP A 1 266 ? 30.535 17.069 -25.357 1.00 92.25 266 ASP A C 1
ATOM 2024 O O . ASP A 1 266 ? 29.635 17.847 -25.701 1.00 92.25 266 ASP A O 1
ATOM 2028 N N . GLN A 1 267 ? 30.987 16.128 -26.191 1.00 93.19 267 GLN A N 1
ATOM 2029 C CA . GLN A 1 267 ? 30.396 15.895 -27.511 1.00 93.19 267 GLN A CA 1
ATOM 2030 C C . GLN A 1 267 ? 28.977 15.330 -27.395 1.00 93.19 267 GLN A C 1
ATOM 2032 O O . GLN A 1 267 ? 28.067 15.844 -28.046 1.00 93.19 267 GLN A O 1
ATOM 2037 N N . VAL A 1 268 ? 28.741 14.367 -26.501 1.00 95.56 268 VAL A N 1
ATOM 2038 C CA . VAL A 1 268 ? 27.379 13.884 -26.207 1.00 95.56 268 VAL A CA 1
ATOM 2039 C C . VAL A 1 268 ? 26.508 15.004 -25.625 1.00 95.56 268 VAL A C 1
ATOM 2041 O O . VAL A 1 268 ? 25.366 15.176 -26.048 1.00 95.56 268 VAL A O 1
ATOM 2044 N N . ASN A 1 269 ? 27.043 15.844 -24.736 1.00 94.94 269 ASN A N 1
ATOM 2045 C CA . ASN A 1 269 ? 26.340 17.027 -24.231 1.00 94.94 269 ASN A CA 1
ATOM 2046 C C . ASN A 1 269 ? 25.945 17.994 -25.366 1.00 94.94 269 ASN A C 1
ATOM 2048 O O . ASN A 1 269 ? 24.857 18.574 -25.356 1.00 94.94 269 ASN A O 1
ATOM 2052 N N . SER A 1 270 ? 26.798 18.133 -26.383 1.00 93.81 270 SER A N 1
ATOM 2053 C CA . SER A 1 270 ? 26.509 18.934 -27.577 1.00 93.81 270 SER A CA 1
ATOM 2054 C C . SER A 1 270 ? 25.374 18.336 -28.416 1.00 93.81 270 SER A C 1
ATOM 2056 O O . SER A 1 270 ? 24.499 19.082 -28.856 1.00 93.81 270 SER A O 1
ATOM 2058 N N . LEU A 1 271 ? 25.308 17.007 -28.562 1.00 95.50 271 LEU A N 1
ATOM 2059 C CA . LEU A 1 271 ? 24.158 16.330 -29.180 1.00 95.50 271 LEU A CA 1
ATOM 2060 C C . LEU A 1 271 ? 22.863 16.610 -28.411 1.00 95.50 271 LEU A C 1
ATOM 2062 O O . LEU A 1 271 ? 21.852 16.979 -29.006 1.00 95.50 271 LEU A O 1
ATOM 2066 N N . LEU A 1 272 ? 22.902 16.510 -27.080 1.00 94.75 272 LEU A N 1
ATOM 2067 C CA . LEU A 1 272 ? 21.749 16.816 -26.230 1.00 94.75 272 LEU A CA 1
ATOM 2068 C C . LEU A 1 272 ? 21.317 18.284 -26.348 1.00 94.75 272 LEU A C 1
ATOM 2070 O O . LEU A 1 272 ? 20.121 18.562 -26.286 1.00 94.75 272 LEU A O 1
ATOM 2074 N N . ASN A 1 273 ? 22.249 19.220 -26.553 1.00 91.94 273 ASN A N 1
ATOM 2075 C CA . ASN A 1 273 ? 21.927 20.616 -26.862 1.00 91.94 273 ASN A CA 1
ATOM 2076 C C . ASN A 1 273 ? 21.247 20.771 -28.223 1.00 91.94 273 ASN A C 1
ATOM 2078 O O . ASN A 1 273 ? 20.282 21.521 -28.326 1.00 91.94 273 ASN A O 1
ATOM 2082 N N . ILE A 1 274 ? 21.716 20.064 -29.253 1.00 92.25 274 ILE A N 1
ATOM 2083 C CA . ILE A 1 274 ? 21.085 20.077 -30.578 1.00 92.25 274 ILE A CA 1
ATOM 2084 C C . ILE A 1 274 ? 19.639 19.578 -30.482 1.00 92.25 274 ILE A C 1
ATOM 2086 O O . ILE A 1 274 ? 18.736 20.264 -30.955 1.00 92.25 274 ILE A O 1
ATOM 2090 N N . ILE A 1 275 ? 19.407 18.443 -29.811 1.00 92.88 275 ILE A N 1
ATOM 2091 C CA . ILE A 1 275 ? 18.056 17.889 -29.625 1.00 92.88 275 ILE A CA 1
ATOM 2092 C C . ILE A 1 275 ? 17.190 18.863 -28.821 1.00 92.88 275 ILE A C 1
ATOM 2094 O O . ILE A 1 275 ? 16.071 19.162 -29.225 1.00 92.88 275 ILE A O 1
ATOM 2098 N N . TYR A 1 276 ? 17.713 19.416 -27.722 1.00 89.25 276 TYR A N 1
ATOM 2099 C CA . TYR A 1 276 ? 16.985 20.396 -26.912 1.00 89.25 276 TYR A CA 1
ATOM 2100 C C . TYR A 1 276 ? 16.575 21.637 -27.714 1.00 89.25 276 TYR A C 1
ATOM 2102 O O . TYR A 1 276 ? 15.434 22.091 -27.637 1.00 89.25 276 TYR A O 1
ATOM 2110 N N . ASN A 1 277 ? 17.493 22.172 -28.519 1.00 87.19 277 ASN A N 1
ATOM 2111 C CA . ASN A 1 277 ? 17.229 23.338 -29.355 1.00 87.19 277 ASN A CA 1
ATOM 2112 C C . ASN A 1 277 ? 16.226 23.016 -30.467 1.00 87.19 277 ASN A C 1
ATOM 2114 O O . ASN A 1 277 ? 15.381 23.853 -30.774 1.00 87.19 277 ASN A O 1
ATOM 2118 N N . PHE A 1 278 ? 16.257 21.803 -31.023 1.00 86.19 278 PHE A N 1
ATOM 2119 C CA . PHE A 1 278 ? 15.229 21.333 -31.951 1.00 86.19 278 PHE A CA 1
ATOM 2120 C C . PHE A 1 278 ? 13.841 21.289 -31.284 1.00 86.19 278 PHE A C 1
ATOM 2122 O O . PHE A 1 278 ? 12.862 21.745 -31.866 1.00 86.19 278 PHE A O 1
ATOM 2129 N N . THR A 1 279 ? 13.766 20.858 -30.019 1.00 80.56 279 THR A N 1
ATOM 2130 C CA . THR A 1 279 ? 12.524 20.847 -29.217 1.00 80.56 279 THR A CA 1
ATOM 2131 C C . THR A 1 279 ? 12.075 22.217 -28.691 1.00 80.56 279 THR A C 1
ATOM 2133 O O . THR A 1 279 ? 11.114 22.301 -27.933 1.00 80.56 279 THR A O 1
ATOM 2136 N N . SER A 1 280 ? 12.758 23.311 -29.050 1.00 71.56 280 SER A N 1
ATOM 2137 C CA . SER A 1 280 ? 12.309 24.665 -28.680 1.00 71.56 280 SER A CA 1
ATOM 2138 C C . SER A 1 280 ? 11.035 25.096 -29.421 1.00 71.56 280 SER A C 1
ATOM 2140 O O . SER A 1 280 ? 10.344 26.015 -28.979 1.00 71.56 280 SER A O 1
ATOM 2142 N N . ASP A 1 281 ? 10.693 24.402 -30.509 1.00 69.94 281 ASP A N 1
ATOM 2143 C CA . ASP A 1 281 ? 9.361 24.435 -31.100 1.00 69.94 281 ASP A CA 1
ATOM 2144 C C . ASP A 1 281 ? 8.389 23.636 -30.208 1.00 69.94 281 ASP A C 1
ATOM 2146 O O . ASP A 1 281 ? 8.605 22.439 -30.005 1.00 69.94 281 ASP A O 1
ATOM 2150 N N . PRO A 1 282 ? 7.299 24.242 -29.697 1.00 68.81 282 PRO A N 1
ATOM 2151 C CA . PRO A 1 282 ? 6.335 23.555 -28.834 1.00 68.81 282 PRO A CA 1
ATOM 2152 C C . PRO A 1 282 ? 5.649 22.346 -29.493 1.00 68.81 282 PRO A C 1
ATOM 2154 O O . PRO A 1 282 ? 5.036 21.547 -28.784 1.00 68.81 282 PRO A O 1
ATOM 2157 N N . ASN A 1 283 ? 5.745 22.194 -30.818 1.00 66.38 283 ASN A N 1
ATOM 2158 C CA . ASN A 1 283 ? 5.233 21.036 -31.550 1.00 66.38 283 ASN A CA 1
ATOM 2159 C C . ASN A 1 283 ? 6.195 19.833 -31.544 1.00 66.38 283 ASN A C 1
ATOM 2161 O O . ASN A 1 283 ? 5.780 18.731 -31.894 1.00 66.38 283 ASN A O 1
ATOM 2165 N N . HIS A 1 284 ? 7.456 20.018 -31.140 1.00 73.88 284 HIS A N 1
ATOM 2166 C CA . HIS A 1 284 ? 8.465 18.962 -31.069 1.00 73.88 284 HIS A CA 1
ATOM 2167 C C . HIS A 1 284 ? 8.792 18.658 -29.606 1.00 73.88 284 HIS A C 1
ATOM 2169 O O . HIS A 1 284 ? 9.475 19.419 -28.926 1.00 73.88 284 HIS A O 1
ATOM 2175 N N . ASN A 1 285 ? 8.318 17.519 -29.107 1.00 78.56 285 ASN A N 1
ATOM 2176 C CA . ASN A 1 285 ? 8.485 17.130 -27.710 1.00 78.56 285 ASN A CA 1
ATOM 2177 C C . ASN A 1 285 ? 9.122 15.738 -27.615 1.00 78.56 285 ASN A C 1
ATOM 2179 O O . ASN A 1 285 ? 8.421 14.734 -27.519 1.00 78.56 285 ASN A O 1
ATOM 2183 N N . ILE A 1 286 ? 10.456 15.709 -27.627 1.00 88.44 286 ILE A N 1
ATOM 2184 C CA . ILE A 1 286 ? 11.254 14.479 -27.680 1.00 88.44 286 ILE A CA 1
ATOM 2185 C C . ILE A 1 286 ? 11.625 14.009 -26.270 1.00 88.44 286 ILE A C 1
ATOM 2187 O O . ILE A 1 286 ? 12.132 14.784 -25.454 1.00 88.44 286 ILE A O 1
ATOM 2191 N N . VAL A 1 287 ? 11.432 12.717 -26.006 1.00 91.50 287 VAL A N 1
ATOM 2192 C CA . VAL A 1 287 ? 11.989 12.015 -24.842 1.00 91.50 287 VAL A CA 1
ATOM 2193 C C . VAL A 1 287 ? 13.279 11.319 -25.257 1.00 91.50 287 VAL A C 1
ATOM 2195 O O . VAL A 1 287 ? 13.315 10.609 -26.258 1.00 91.50 287 VAL A O 1
ATOM 2198 N N . ILE A 1 288 ? 14.353 11.512 -24.499 1.00 95.00 288 ILE A N 1
ATOM 2199 C CA . ILE A 1 288 ? 15.668 10.965 -24.837 1.00 95.00 288 ILE A CA 1
ATOM 2200 C C . ILE A 1 288 ? 16.034 9.917 -23.796 1.00 95.00 288 ILE A C 1
ATOM 2202 O O . ILE A 1 288 ? 16.262 10.250 -22.635 1.00 95.00 288 ILE A O 1
ATOM 2206 N N . PHE A 1 289 ? 16.131 8.660 -24.208 1.00 97.50 289 PHE A N 1
ATOM 2207 C CA . PHE A 1 289 ? 16.738 7.624 -23.388 1.00 97.50 289 PHE A CA 1
ATOM 2208 C C . PHE A 1 289 ? 18.220 7.552 -23.766 1.00 97.50 289 PHE A C 1
ATOM 2210 O O . PHE A 1 289 ? 18.565 7.172 -24.883 1.00 97.50 289 PHE A O 1
ATOM 2217 N N . VAL A 1 290 ? 19.094 7.986 -22.859 1.00 97.69 290 VAL A N 1
ATOM 2218 C CA . VAL A 1 290 ? 20.543 8.066 -23.086 1.00 97.69 290 VAL A CA 1
ATOM 2219 C C . VAL A 1 290 ? 21.208 6.910 -22.363 1.00 97.69 290 VAL A C 1
ATOM 2221 O O . VAL A 1 290 ? 21.199 6.864 -21.132 1.00 97.69 290 VAL A O 1
ATOM 2224 N N . ALA A 1 291 ? 21.785 5.987 -23.123 1.00 98.00 291 ALA A N 1
ATOM 2225 C CA . ALA A 1 291 ? 22.540 4.879 -22.571 1.00 98.00 291 ALA A CA 1
ATOM 2226 C C . ALA A 1 291 ? 23.982 5.272 -22.266 1.00 98.00 291 ALA A C 1
ATOM 2228 O O . ALA A 1 291 ? 24.648 5.926 -23.069 1.00 98.00 291 ALA A O 1
ATOM 2229 N N . GLN A 1 292 ? 24.472 4.815 -21.115 1.00 97.25 292 GLN A N 1
ATOM 2230 C CA . GLN A 1 292 ? 25.900 4.577 -20.939 1.00 97.25 292 GLN A CA 1
ATOM 2231 C C . GLN A 1 292 ? 26.384 3.651 -22.059 1.00 97.25 292 GLN A C 1
ATOM 2233 O O . GLN A 1 292 ? 25.661 2.738 -22.460 1.00 97.25 292 GLN A O 1
ATOM 2238 N N . VAL A 1 293 ? 27.583 3.882 -22.584 1.00 95.69 293 VAL A N 1
ATOM 2239 C CA . VAL A 1 293 ? 28.137 2.981 -23.602 1.00 95.69 293 VAL A CA 1
ATOM 2240 C C . VAL A 1 293 ? 28.639 1.706 -22.933 1.00 95.69 293 VAL A C 1
ATOM 2242 O O . VAL A 1 293 ? 29.127 1.746 -21.805 1.00 95.69 293 VAL A O 1
ATOM 2245 N N . ILE A 1 294 ? 28.501 0.577 -23.619 1.00 94.75 294 ILE A N 1
ATOM 2246 C CA . ILE A 1 294 ? 28.928 -0.745 -23.138 1.00 94.75 294 ILE A CA 1
ATOM 2247 C C . ILE A 1 294 ? 30.454 -0.844 -22.984 1.00 94.75 294 ILE A C 1
ATOM 2249 O O . ILE A 1 294 ? 31.198 -0.065 -23.582 1.00 94.75 294 ILE A O 1
ATOM 2253 N N . ASP A 1 295 ? 30.925 -1.816 -22.197 1.00 90.44 295 ASP A N 1
ATOM 2254 C CA . ASP A 1 295 ? 32.359 -2.006 -21.967 1.00 90.44 295 ASP A CA 1
ATOM 2255 C C . ASP A 1 295 ? 33.113 -2.354 -23.258 1.00 90.44 295 ASP A C 1
ATOM 2257 O O . ASP A 1 295 ? 32.809 -3.331 -23.943 1.00 90.44 295 ASP A O 1
ATOM 2261 N N . ASN A 1 296 ? 34.123 -1.549 -23.576 1.00 83.81 296 ASN A N 1
ATOM 2262 C CA . ASN A 1 296 ? 34.890 -1.636 -24.809 1.00 83.81 296 ASN A CA 1
ATOM 2263 C C . ASN A 1 296 ? 36.371 -1.852 -24.486 1.00 83.81 296 ASN A C 1
ATOM 2265 O O . ASN A 1 296 ? 36.954 -1.154 -23.654 1.00 83.81 296 ASN A O 1
ATOM 2269 N N . ILE A 1 297 ? 36.991 -2.816 -25.166 1.00 78.94 297 ILE A N 1
ATOM 2270 C CA . ILE A 1 297 ? 38.414 -3.149 -25.008 1.00 78.94 297 ILE A CA 1
ATOM 2271 C C . ILE A 1 297 ? 39.156 -3.173 -26.348 1.00 78.94 297 ILE A C 1
ATOM 2273 O O . ILE A 1 297 ? 40.258 -3.723 -26.457 1.00 78.94 297 ILE A O 1
ATOM 2277 N N . ASP A 1 298 ? 38.551 -2.607 -27.390 1.00 74.31 298 ASP A N 1
ATOM 2278 C CA . ASP A 1 298 ? 39.127 -2.561 -28.721 1.00 74.31 298 ASP A CA 1
ATOM 2279 C C . ASP A 1 298 ? 40.248 -1.536 -28.837 1.00 74.31 298 ASP A C 1
ATOM 2281 O O . ASP A 1 298 ? 40.089 -0.347 -28.561 1.00 74.31 298 ASP A O 1
ATOM 2285 N N . ASN A 1 299 ? 41.390 -2.033 -29.302 1.00 62.34 299 ASN A N 1
ATOM 2286 C CA . ASN A 1 299 ? 42.621 -1.283 -29.498 1.00 62.34 299 ASN A CA 1
ATOM 2287 C C . ASN A 1 299 ? 43.073 -1.398 -30.960 1.00 62.34 299 ASN A C 1
ATOM 2289 O O . ASN A 1 299 ? 44.180 -1.872 -31.243 1.00 62.34 299 ASN A O 1
ATOM 2293 N N . ARG A 1 300 ? 42.194 -1.042 -31.906 1.00 56.12 300 ARG A N 1
ATOM 2294 C CA . ARG A 1 300 ? 42.517 -0.998 -33.339 1.00 56.12 300 ARG A CA 1
ATOM 2295 C C . ARG A 1 300 ? 43.836 -0.234 -33.562 1.00 56.12 300 ARG A C 1
ATOM 2297 O O . ARG A 1 300 ? 43.900 0.976 -33.356 1.00 56.12 300 ARG A O 1
ATOM 2304 N N . GLY A 1 301 ? 44.881 -0.959 -33.986 1.00 50.81 301 GLY A N 1
ATOM 2305 C CA . GLY A 1 301 ? 46.116 -0.395 -34.550 1.00 50.81 301 GLY A CA 1
ATOM 2306 C C . GLY A 1 301 ? 47.447 -0.606 -33.808 1.00 50.81 301 GLY A C 1
ATOM 2307 O O . GLY A 1 301 ? 48.462 -0.179 -34.348 1.00 50.81 301 GLY A O 1
ATOM 2308 N N . ILE A 1 302 ? 47.513 -1.254 -32.633 1.00 47.53 302 ILE A N 1
ATOM 2309 C CA . ILE A 1 302 ? 48.800 -1.445 -31.918 1.00 47.53 302 ILE A CA 1
ATOM 2310 C C . ILE A 1 302 ? 49.053 -2.923 -31.585 1.00 47.53 302 ILE A C 1
ATOM 2312 O O . ILE A 1 302 ? 48.446 -3.481 -30.669 1.00 47.53 302 ILE A O 1
ATOM 2316 N N . GLU A 1 303 ? 49.994 -3.554 -32.295 1.00 44.34 303 GLU A N 1
ATOM 2317 C CA . GLU A 1 303 ? 50.564 -4.851 -31.904 1.00 44.34 303 GLU A CA 1
ATOM 2318 C C . GLU A 1 303 ? 51.475 -4.692 -30.669 1.00 44.34 303 GLU A C 1
ATOM 2320 O O . GLU A 1 303 ? 52.401 -3.883 -30.669 1.00 44.34 303 GLU A O 1
ATOM 2325 N N . GLY A 1 304 ? 51.244 -5.496 -29.620 1.00 53.75 304 GLY A N 1
ATOM 2326 C CA . GLY A 1 304 ? 52.268 -5.803 -28.605 1.00 53.75 304 GLY A CA 1
ATOM 2327 C C . GLY A 1 304 ? 52.234 -5.090 -27.240 1.00 53.75 304 GLY A C 1
ATOM 2328 O O . GLY A 1 304 ? 53.216 -5.206 -26.513 1.00 53.75 304 GLY A O 1
ATOM 2329 N N . SER A 1 305 ? 51.160 -4.402 -26.828 1.00 49.72 305 SER A N 1
ATOM 2330 C CA . SER A 1 305 ? 51.101 -3.729 -25.507 1.00 49.72 305 SER A CA 1
ATOM 2331 C C . SER A 1 305 ? 49.781 -3.975 -24.740 1.00 49.72 305 SER A C 1
ATOM 2333 O O . SER A 1 305 ? 48.738 -4.146 -25.383 1.00 49.72 305 SER A O 1
ATOM 2335 N N . PRO A 1 306 ? 49.792 -4.015 -23.382 1.00 54.38 306 PRO A N 1
ATOM 2336 C CA . PRO A 1 306 ? 48.622 -4.269 -22.534 1.00 54.38 306 PRO A CA 1
ATOM 2337 C C . PRO A 1 306 ? 47.690 -3.045 -22.466 1.00 54.38 306 PRO A C 1
ATOM 2339 O O . PRO A 1 306 ? 47.597 -2.359 -21.455 1.00 54.38 306 PRO A O 1
ATOM 2342 N N . TYR A 1 307 ? 46.966 -2.781 -23.553 1.00 57.53 307 TYR A N 1
ATOM 2343 C CA . TYR A 1 307 ? 45.952 -1.721 -23.646 1.00 57.53 307 TYR A CA 1
ATOM 2344 C C . TYR A 1 307 ? 44.469 -2.092 -23.416 1.00 57.53 307 TYR A C 1
ATOM 2346 O O . TYR A 1 307 ? 43.646 -1.176 -23.476 1.00 57.53 307 TYR A O 1
ATOM 2354 N N . PRO A 1 308 ? 44.058 -3.339 -23.093 1.00 62.44 308 PRO A N 1
ATOM 2355 C CA . PRO A 1 308 ? 42.647 -3.580 -22.800 1.00 62.44 308 PRO A CA 1
ATOM 2356 C C . PRO A 1 308 ? 42.179 -2.834 -21.527 1.00 62.44 308 PRO A C 1
ATOM 2358 O O . PRO A 1 308 ? 41.017 -2.451 -21.454 1.00 62.44 308 PRO A O 1
ATOM 2361 N N . GLN A 1 309 ? 43.082 -2.500 -20.584 1.00 67.31 309 GLN A N 1
ATOM 2362 C CA . GLN A 1 309 ? 42.730 -1.758 -19.359 1.00 67.31 309 GLN A CA 1
ATOM 2363 C C . GLN A 1 309 ? 42.450 -0.270 -19.599 1.00 67.31 309 GLN A C 1
ATOM 2365 O O . GLN A 1 309 ? 41.622 0.321 -18.912 1.00 67.31 309 GLN A O 1
ATOM 2370 N N . SER A 1 310 ? 43.148 0.366 -20.545 1.00 77.25 310 SER A N 1
ATOM 2371 C CA . SER A 1 310 ? 43.047 1.817 -20.734 1.00 77.25 310 SER A CA 1
ATOM 2372 C C . SER A 1 310 ? 41.772 2.238 -21.459 1.00 77.25 310 SER A C 1
ATOM 2374 O O . SER A 1 310 ? 41.230 3.290 -21.143 1.00 77.25 310 SER A O 1
ATOM 2376 N N . ILE A 1 311 ? 41.293 1.444 -22.424 1.00 81.88 311 ILE A N 1
ATOM 2377 C CA . ILE A 1 311 ? 40.029 1.726 -23.132 1.00 81.88 311 ILE A CA 1
ATOM 2378 C C . ILE A 1 311 ? 38.839 1.429 -22.216 1.00 81.88 311 ILE A C 1
ATOM 2380 O O . ILE A 1 311 ? 37.938 2.259 -22.109 1.00 81.88 311 ILE A O 1
ATOM 2384 N N . HIS A 1 312 ? 38.906 0.333 -21.458 1.00 85.38 312 HIS A N 1
ATOM 2385 C CA . HIS A 1 312 ? 37.972 0.046 -20.372 1.00 85.38 312 HIS A CA 1
ATOM 2386 C C . HIS A 1 312 ? 37.893 1.211 -19.369 1.00 85.38 312 HIS A C 1
ATOM 2388 O O . HIS A 1 312 ? 36.816 1.751 -19.127 1.00 85.38 312 HIS A O 1
ATOM 2394 N N . GLN A 1 313 ? 39.036 1.679 -18.847 1.00 86.00 313 GLN A N 1
ATOM 2395 C CA . GLN A 1 313 ? 39.056 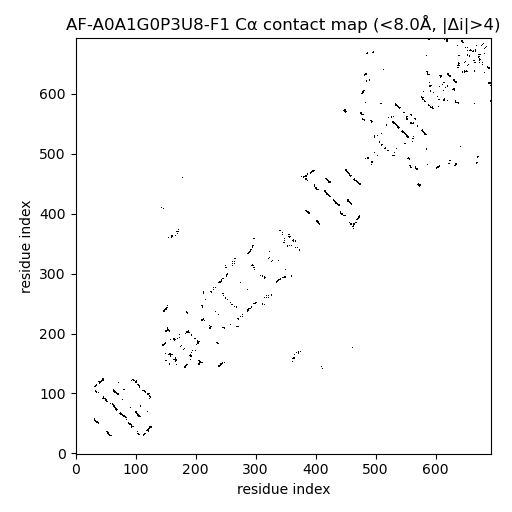2.786 -17.885 1.00 86.00 313 GLN A CA 1
ATOM 2396 C C . GLN A 1 313 ? 38.489 4.079 -18.482 1.00 86.00 313 GLN A C 1
ATOM 2398 O O . GLN A 1 313 ? 37.711 4.758 -17.826 1.00 86.00 313 GLN A O 1
ATOM 2403 N N . LYS A 1 314 ? 38.814 4.407 -19.738 1.00 88.12 314 LYS A N 1
ATOM 2404 C CA . LYS A 1 314 ? 38.222 5.571 -20.416 1.00 88.12 314 LYS A CA 1
ATOM 2405 C C . LYS A 1 314 ? 36.716 5.437 -20.607 1.00 88.12 314 LYS A C 1
ATOM 2407 O O . LYS A 1 314 ? 36.014 6.437 -20.499 1.00 88.12 314 LYS A O 1
ATOM 2412 N N . THR A 1 315 ? 36.233 4.232 -20.899 1.00 90.56 315 THR A N 1
ATOM 2413 C CA . THR A 1 315 ? 34.801 3.937 -21.011 1.00 90.56 315 THR A CA 1
ATOM 2414 C C . THR A 1 315 ? 34.101 4.198 -19.684 1.00 90.56 315 THR A C 1
ATOM 2416 O O . THR A 1 315 ? 33.111 4.928 -19.638 1.00 90.56 315 THR A O 1
ATOM 2419 N N . LEU A 1 316 ? 34.673 3.686 -18.593 1.00 91.38 316 LEU A N 1
ATOM 2420 C CA . LEU A 1 316 ? 34.191 3.926 -17.238 1.00 91.38 316 LEU A CA 1
ATOM 2421 C C . LEU A 1 316 ? 34.217 5.421 -16.881 1.00 91.38 316 LEU A C 1
ATOM 2423 O O . LEU A 1 316 ? 33.221 5.957 -16.402 1.00 91.38 316 LEU A O 1
ATOM 2427 N N . ASP A 1 317 ? 35.321 6.118 -17.159 1.00 92.88 317 ASP A N 1
ATOM 2428 C CA . ASP A 1 317 ? 35.464 7.555 -16.902 1.00 92.88 317 ASP A CA 1
ATOM 2429 C C . ASP A 1 317 ? 34.435 8.377 -17.698 1.00 92.88 317 ASP A C 1
ATOM 2431 O O . ASP A 1 317 ? 33.857 9.328 -17.168 1.00 92.88 317 ASP A O 1
ATOM 2435 N N . PHE A 1 318 ? 34.170 8.003 -18.955 1.00 94.88 318 PHE A N 1
ATOM 2436 C CA . PHE A 1 318 ? 33.165 8.647 -19.802 1.00 94.88 318 PHE A CA 1
ATOM 2437 C C . PHE A 1 318 ? 31.758 8.436 -19.238 1.00 94.88 318 PHE A C 1
ATOM 2439 O O . PHE A 1 318 ? 31.032 9.412 -19.040 1.00 94.88 318 PHE A O 1
ATOM 2446 N N . ASN A 1 319 ? 31.392 7.190 -18.924 1.00 96.00 319 ASN A N 1
ATOM 2447 C CA . ASN A 1 319 ? 30.088 6.855 -18.352 1.00 96.00 319 ASN A CA 1
ATOM 2448 C C . ASN A 1 319 ? 29.864 7.563 -17.006 1.00 96.00 319 ASN A C 1
ATOM 2450 O O . ASN A 1 319 ? 28.782 8.107 -16.769 1.00 96.00 319 ASN A O 1
ATOM 2454 N N . ASN A 1 320 ? 30.900 7.633 -16.164 1.00 95.56 320 ASN A N 1
ATOM 2455 C CA . ASN A 1 320 ? 30.869 8.358 -14.896 1.00 95.56 320 ASN A CA 1
ATOM 2456 C C . ASN A 1 320 ? 30.667 9.861 -15.103 1.00 95.56 320 ASN A C 1
ATOM 2458 O O . ASN A 1 320 ? 29.870 10.478 -14.397 1.00 95.56 320 ASN A O 1
ATOM 2462 N N . TYR A 1 321 ? 31.359 10.473 -16.065 1.00 95.50 321 TYR A N 1
ATOM 2463 C CA . TYR A 1 321 ? 31.205 11.902 -16.339 1.00 95.50 321 TYR A CA 1
ATOM 2464 C C . TYR A 1 321 ? 29.825 12.226 -16.929 1.00 95.50 321 TYR A C 1
ATOM 2466 O O . TYR A 1 321 ? 29.194 13.211 -16.536 1.00 95.50 321 TYR A O 1
ATOM 2474 N N . LEU A 1 322 ? 29.327 11.376 -17.833 1.00 93.88 322 LEU A N 1
ATOM 2475 C CA . LEU A 1 322 ? 27.982 11.487 -18.389 1.00 93.88 322 LEU A CA 1
ATOM 2476 C C . LEU A 1 322 ? 26.937 11.501 -17.263 1.00 93.88 322 LEU A C 1
ATOM 2478 O O . LEU A 1 322 ? 26.101 12.402 -17.206 1.00 93.88 322 LEU A O 1
ATOM 2482 N N . GLU A 1 323 ? 27.027 10.549 -16.334 1.00 93.44 323 GLU A N 1
ATOM 2483 C CA . GLU A 1 323 ? 26.084 10.408 -15.224 1.00 93.44 323 GLU A CA 1
ATOM 2484 C C . GLU A 1 323 ? 26.201 11.506 -14.165 1.00 93.44 323 GLU A C 1
ATOM 2486 O O . GLU A 1 323 ? 25.187 12.018 -13.696 1.00 93.44 323 GLU A O 1
ATOM 2491 N N . THR A 1 324 ? 27.418 11.854 -13.756 1.00 93.31 324 THR A N 1
ATOM 2492 C CA . THR A 1 324 ? 27.622 12.718 -12.583 1.00 93.31 324 THR A CA 1
ATOM 2493 C C . THR A 1 324 ? 27.660 14.202 -12.927 1.00 93.31 324 THR A C 1
ATOM 2495 O O . THR A 1 324 ? 27.386 15.026 -12.055 1.00 93.31 324 THR A O 1
ATOM 2498 N N . ILE A 1 325 ? 27.964 14.555 -14.182 1.00 93.75 325 ILE A N 1
ATOM 2499 C CA . ILE A 1 325 ? 28.150 15.946 -14.611 1.00 93.75 325 ILE A CA 1
ATOM 2500 C C . ILE A 1 325 ? 27.187 16.329 -15.735 1.00 93.75 325 ILE A C 1
ATOM 2502 O O . ILE A 1 325 ? 26.417 17.278 -15.578 1.00 93.75 325 ILE A O 1
ATOM 2506 N N . VAL A 1 326 ? 27.194 15.606 -16.861 1.00 94.31 326 VAL A N 1
ATOM 2507 C CA . VAL A 1 326 ? 26.428 16.021 -18.050 1.00 94.31 326 VAL A CA 1
ATOM 2508 C C . VAL A 1 326 ? 24.930 15.951 -17.786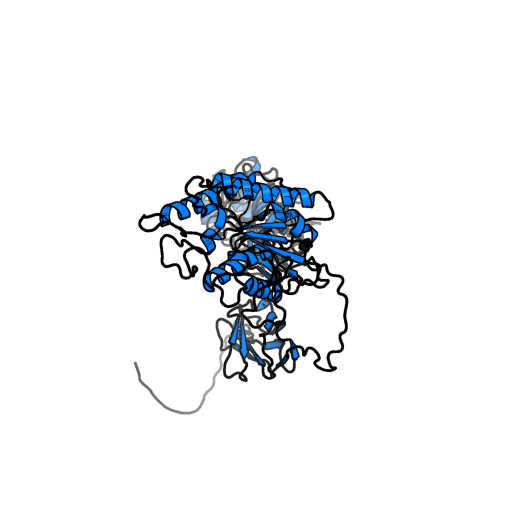 1.00 94.31 326 VAL A C 1
ATOM 2510 O O . VAL A 1 326 ? 24.260 16.978 -17.885 1.00 94.31 326 VAL A O 1
ATOM 2513 N N . LEU A 1 327 ? 24.399 14.780 -17.423 1.00 93.44 327 LEU A N 1
ATOM 2514 C CA . LEU A 1 327 ? 22.958 14.580 -17.243 1.00 93.44 327 LEU A CA 1
ATOM 2515 C C . LEU A 1 327 ? 22.355 15.464 -16.128 1.00 93.44 327 LEU A C 1
ATOM 2517 O O . LEU A 1 327 ? 21.319 16.079 -16.385 1.00 93.44 327 LEU A O 1
ATOM 2521 N N . PRO A 1 328 ? 22.985 15.634 -14.946 1.00 93.00 328 PRO A N 1
ATOM 2522 C CA . PRO A 1 328 ? 22.462 16.511 -13.895 1.00 93.00 328 PRO A CA 1
ATOM 2523 C C . PRO A 1 328 ? 22.499 18.004 -14.247 1.00 93.00 328 PRO A C 1
ATOM 2525 O O . PRO A 1 328 ? 21.746 18.782 -13.668 1.00 93.00 328 PRO A O 1
ATOM 2528 N N . SER A 1 329 ? 23.358 18.421 -15.186 1.00 92.06 329 SER A N 1
ATOM 2529 C CA . SER A 1 329 ? 23.435 19.819 -15.642 1.00 92.06 329 SER A CA 1
ATOM 2530 C C . SER A 1 329 ? 22.339 20.208 -16.644 1.00 92.06 329 SER A C 1
ATOM 2532 O O . SER A 1 329 ? 22.221 21.382 -17.006 1.00 92.06 329 SER A O 1
ATOM 2534 N N . ARG A 1 330 ? 21.541 19.240 -17.120 1.00 90.94 330 ARG A N 1
ATOM 2535 C CA . ARG A 1 330 ? 20.531 19.470 -18.159 1.00 90.94 330 ARG A CA 1
ATOM 2536 C C . ARG A 1 330 ? 19.303 20.209 -17.607 1.00 90.94 330 ARG A C 1
ATOM 2538 O O . ARG A 1 330 ? 18.917 19.995 -16.457 1.00 90.94 330 ARG A O 1
ATOM 2545 N N . PRO A 1 331 ? 18.644 21.052 -18.423 1.00 86.19 331 PRO A N 1
ATOM 2546 C CA . PRO A 1 331 ? 17.380 21.677 -18.047 1.00 86.19 331 PRO A CA 1
ATOM 2547 C C . PRO A 1 331 ? 16.320 20.635 -17.667 1.00 86.19 331 PRO A C 1
ATOM 2549 O O . PRO A 1 331 ? 16.151 19.639 -18.363 1.00 86.19 331 PRO A O 1
ATOM 2552 N N . THR A 1 332 ? 15.553 20.879 -16.604 1.00 79.81 332 THR A N 1
ATOM 2553 C CA . THR A 1 332 ? 14.541 19.927 -16.100 1.00 79.81 332 THR A CA 1
ATOM 2554 C C . THR A 1 332 ? 13.372 19.695 -17.060 1.00 79.81 332 THR A C 1
ATOM 2556 O O . THR A 1 332 ? 12.708 18.665 -16.990 1.00 79.81 332 THR A O 1
ATOM 2559 N N . ASN A 1 333 ? 13.108 20.637 -17.968 1.00 82.12 333 ASN A N 1
ATOM 2560 C CA . ASN A 1 333 ? 12.125 20.489 -19.041 1.00 82.12 333 ASN A CA 1
ATOM 2561 C C . ASN A 1 333 ? 12.643 19.639 -20.213 1.00 82.12 333 ASN A C 1
ATOM 2563 O O . ASN A 1 333 ? 11.843 19.228 -21.053 1.00 82.12 333 ASN A O 1
ATOM 2567 N N . GLN A 1 334 ? 13.948 19.357 -20.277 1.00 82.88 334 GLN A N 1
ATOM 2568 C CA . GLN A 1 334 ? 14.499 18.390 -21.212 1.00 82.88 334 GLN A CA 1
ATOM 2569 C C . GLN A 1 334 ? 14.319 16.977 -20.647 1.00 82.88 334 GLN A C 1
ATOM 2571 O O . GLN A 1 334 ? 14.915 16.599 -19.641 1.00 82.88 334 GLN A O 1
ATOM 2576 N N . LYS A 1 335 ? 13.477 16.182 -21.303 1.00 87.81 335 LYS A N 1
ATOM 2577 C CA . LYS A 1 335 ? 13.036 14.867 -20.822 1.00 87.81 335 LYS A CA 1
ATOM 2578 C C . LYS A 1 335 ? 14.087 13.792 -21.104 1.00 87.81 335 LYS A C 1
ATOM 2580 O O . LYS A 1 335 ? 13.966 13.059 -22.083 1.00 87.81 335 LYS A O 1
ATOM 2585 N N . ILE A 1 336 ? 15.120 13.715 -20.267 1.00 92.94 336 ILE A N 1
ATOM 2586 C CA . ILE A 1 336 ? 16.190 12.717 -20.396 1.00 92.94 336 ILE A CA 1
ATOM 2587 C C . ILE A 1 336 ? 16.033 11.605 -19.359 1.00 92.94 336 ILE A C 1
ATOM 2589 O O . ILE A 1 336 ? 15.894 11.875 -18.167 1.00 92.94 336 ILE A O 1
ATOM 2593 N N . ILE A 1 337 ? 16.109 10.358 -19.821 1.00 94.25 337 ILE A N 1
ATOM 2594 C CA . ILE A 1 337 ? 16.115 9.144 -19.005 1.00 94.25 337 ILE A CA 1
ATOM 2595 C C . ILE A 1 337 ? 17.472 8.455 -19.177 1.00 94.25 337 ILE A C 1
ATOM 2597 O O . ILE A 1 337 ? 17.845 8.078 -20.286 1.00 94.25 337 ILE A O 1
ATOM 2601 N N . LYS A 1 338 ? 18.226 8.297 -18.083 1.00 95.00 338 LYS A N 1
ATOM 2602 C CA . LYS A 1 338 ? 19.500 7.561 -18.081 1.00 95.00 338 LYS A CA 1
ATOM 2603 C C . LYS A 1 338 ? 19.235 6.061 -18.203 1.00 95.00 338 LYS A C 1
ATOM 2605 O O . LYS A 1 338 ? 18.402 5.537 -17.465 1.00 95.00 338 LYS A O 1
ATOM 2610 N N . ILE A 1 339 ? 19.995 5.378 -19.054 1.00 97.62 339 ILE A N 1
ATOM 2611 C CA . ILE A 1 339 ? 20.012 3.918 -19.154 1.00 97.62 339 ILE A CA 1
ATOM 2612 C C . ILE A 1 339 ? 21.385 3.383 -18.772 1.00 97.62 339 ILE A C 1
ATOM 2614 O O . ILE A 1 339 ? 22.395 3.738 -19.379 1.00 97.62 339 ILE A O 1
ATOM 2618 N N . ASP A 1 340 ? 21.407 2.508 -17.776 1.00 96.19 340 ASP A N 1
ATOM 2619 C CA . ASP A 1 340 ? 22.605 1.776 -17.382 1.00 96.19 340 ASP A CA 1
ATOM 2620 C C . ASP A 1 340 ? 22.757 0.526 -18.256 1.00 96.19 340 ASP A C 1
ATOM 2622 O O . ASP A 1 340 ? 22.289 -0.565 -17.934 1.00 96.19 340 ASP A O 1
ATOM 2626 N N . MET A 1 341 ? 23.328 0.730 -19.441 1.00 97.50 341 MET A N 1
ATOM 2627 C CA . MET A 1 341 ? 23.609 -0.351 -20.387 1.00 97.50 341 MET A CA 1
ATOM 2628 C C . MET A 1 341 ? 24.945 -1.040 -20.088 1.00 97.50 341 MET A C 1
ATOM 2630 O O . MET A 1 341 ? 25.150 -2.189 -20.481 1.00 97.50 341 MET A O 1
ATOM 2634 N N . TYR A 1 342 ? 25.849 -0.332 -19.406 1.00 95.06 342 TYR A N 1
ATOM 2635 C CA . TYR A 1 342 ? 27.191 -0.801 -19.091 1.00 95.06 342 TYR A CA 1
ATOM 2636 C C . TYR A 1 342 ? 27.139 -1.950 -18.082 1.00 95.06 342 TYR A C 1
ATOM 2638 O O . TYR A 1 342 ? 27.608 -3.049 -18.391 1.00 95.06 342 TYR A O 1
ATOM 2646 N N . ASP A 1 343 ? 26.490 -1.746 -16.930 1.00 93.94 343 ASP A N 1
ATOM 2647 C CA . ASP A 1 343 ? 26.382 -2.796 -15.914 1.00 93.94 343 ASP A CA 1
ATOM 2648 C C . ASP A 1 343 ? 25.452 -3.924 -16.374 1.00 93.94 343 ASP A C 1
ATOM 2650 O O . ASP A 1 343 ? 25.695 -5.090 -16.056 1.00 93.94 343 ASP A O 1
ATOM 2654 N N . ALA A 1 344 ? 24.433 -3.611 -17.186 1.00 95.94 344 ALA A N 1
ATOM 2655 C CA . ALA A 1 344 ? 23.511 -4.610 -17.726 1.00 95.94 344 ALA A CA 1
ATOM 2656 C C . ALA A 1 344 ? 24.229 -5.696 -18.546 1.00 95.94 344 ALA A C 1
ATOM 2658 O O . ALA A 1 344 ? 23.941 -6.883 -18.380 1.00 95.94 344 ALA A O 1
ATOM 2659 N N . LEU A 1 345 ? 25.176 -5.317 -19.415 1.00 93.50 345 LEU A N 1
ATOM 2660 C CA . LEU A 1 345 ? 25.943 -6.280 -20.218 1.00 93.50 345 LEU A CA 1
ATOM 2661 C C . LEU A 1 345 ? 27.114 -6.893 -19.440 1.00 93.50 345 LEU A C 1
ATOM 2663 O O . LEU A 1 345 ? 27.625 -7.946 -19.836 1.00 93.50 345 LEU A O 1
ATOM 2667 N N . GLY A 1 346 ? 27.503 -6.281 -18.323 1.00 89.75 346 GLY A N 1
ATOM 2668 C CA . GLY A 1 346 ? 28.616 -6.705 -17.491 1.00 89.75 346 GLY A CA 1
ATOM 2669 C C . GLY A 1 346 ? 29.980 -6.433 -18.128 1.00 89.75 346 GLY A C 1
ATOM 2670 O O . GLY A 1 346 ? 30.108 -6.062 -19.293 1.00 89.75 346 GLY A O 1
ATOM 2671 N N . LEU A 1 347 ? 31.031 -6.652 -17.342 1.00 84.81 347 LEU A N 1
ATOM 2672 C CA . LEU A 1 347 ? 32.395 -6.308 -17.734 1.00 84.81 347 LEU A CA 1
ATOM 2673 C C . LEU A 1 347 ? 32.918 -7.240 -18.826 1.00 84.81 347 LEU A C 1
ATOM 2675 O O . LEU A 1 347 ? 32.831 -8.464 -18.715 1.00 84.81 347 LEU A O 1
ATOM 2679 N N . HIS A 1 348 ? 33.511 -6.656 -19.856 1.00 77.62 348 HIS A N 1
ATOM 2680 C CA . HIS A 1 348 ? 34.177 -7.370 -20.936 1.00 77.62 348 HIS A CA 1
ATOM 2681 C C . HIS A 1 348 ? 35.669 -7.550 -20.632 1.00 77.62 348 HIS A C 1
ATOM 2683 O O . HIS A 1 348 ? 36.264 -8.577 -20.945 1.00 77.62 348 HIS A O 1
ATOM 2689 N N . TYR A 1 349 ? 36.270 -6.574 -19.947 1.00 70.75 349 TYR A N 1
ATOM 2690 C CA . TYR A 1 349 ? 37.700 -6.559 -19.642 1.00 70.75 349 TYR A CA 1
ATOM 2691 C C . TYR A 1 349 ? 38.183 -7.706 -18.726 1.00 70.75 349 TYR A C 1
ATOM 2693 O O . TYR A 1 349 ? 39.342 -8.113 -18.811 1.00 70.75 349 TYR A O 1
ATOM 2701 N N . LEU A 1 350 ? 37.322 -8.233 -17.845 1.00 62.16 350 LEU A N 1
ATOM 2702 C CA . LEU A 1 350 ? 37.730 -9.139 -16.756 1.00 62.16 350 LEU A CA 1
ATOM 2703 C C . LEU A 1 350 ? 37.362 -10.614 -16.957 1.00 62.16 350 LEU A C 1
ATOM 2705 O O . LEU A 1 350 ? 37.887 -11.474 -16.249 1.00 62.16 350 LEU A O 1
ATOM 2709 N N . VAL A 1 351 ? 36.451 -10.923 -17.877 1.00 63.03 351 VAL A N 1
ATOM 2710 C CA . VAL A 1 351 ? 35.877 -12.265 -18.038 1.00 63.03 351 VAL A CA 1
ATOM 2711 C C . VAL A 1 351 ? 35.601 -12.537 -19.516 1.00 63.03 351 VAL A C 1
ATOM 2713 O O . VAL A 1 351 ? 35.320 -11.609 -20.268 1.00 63.03 351 VAL A O 1
ATOM 2716 N N . ASN A 1 352 ? 35.641 -13.807 -19.940 1.00 72.75 352 ASN A N 1
ATOM 2717 C CA . ASN A 1 352 ? 35.112 -14.224 -21.247 1.00 72.75 352 ASN A CA 1
ATOM 2718 C C . ASN A 1 352 ? 33.580 -14.069 -21.232 1.00 72.75 352 ASN A C 1
ATOM 2720 O O . ASN A 1 352 ? 32.850 -15.048 -21.073 1.00 72.75 352 ASN A O 1
ATOM 2724 N N . ASN A 1 353 ? 33.107 -12.826 -21.293 1.00 86.12 353 ASN A N 1
ATOM 2725 C CA . ASN A 1 353 ? 31.704 -12.471 -21.193 1.00 86.12 353 ASN A CA 1
ATOM 2726 C C . ASN A 1 353 ? 30.994 -12.858 -22.498 1.00 86.12 353 ASN A C 1
ATOM 2728 O O . ASN A 1 353 ? 31.309 -12.286 -23.543 1.00 86.12 353 ASN A O 1
ATOM 2732 N N . PRO A 1 354 ? 30.024 -13.789 -22.473 1.00 90.88 354 PRO A N 1
ATOM 2733 C CA . PRO A 1 354 ? 29.346 -14.233 -23.686 1.00 90.88 354 PRO A CA 1
ATOM 2734 C C . PRO A 1 354 ? 28.466 -13.144 -24.310 1.00 90.88 354 PRO A C 1
ATOM 2736 O O . PRO A 1 354 ? 27.999 -13.324 -25.432 1.00 90.88 354 PRO A O 1
ATOM 2739 N N . ASN A 1 355 ? 28.244 -12.018 -23.624 1.00 93.94 355 ASN A N 1
ATOM 2740 C CA . ASN A 1 355 ? 27.508 -10.876 -24.157 1.00 93.94 355 ASN A CA 1
ATOM 2741 C C . ASN A 1 355 ? 28.274 -10.117 -25.251 1.00 93.94 355 ASN A C 1
ATOM 2743 O O . ASN A 1 355 ? 27.662 -9.295 -25.923 1.00 93.94 355 ASN A O 1
ATOM 2747 N N . PHE A 1 356 ? 29.562 -10.396 -25.472 1.00 91.75 356 PHE A N 1
ATOM 2748 C CA . PHE A 1 356 ? 30.389 -9.735 -26.484 1.00 91.75 356 PHE A CA 1
ATOM 2749 C C . PHE A 1 356 ? 30.855 -10.734 -27.549 1.00 91.75 356 PHE A C 1
ATOM 2751 O O . PHE A 1 356 ? 31.246 -11.858 -27.234 1.00 91.75 356 PHE A O 1
ATOM 2758 N N . TYR A 1 357 ? 30.767 -10.341 -28.820 1.00 90.38 357 TYR A N 1
ATOM 2759 C CA . TYR A 1 357 ? 31.198 -11.154 -29.961 1.00 90.38 357 TYR A CA 1
ATOM 2760 C C . TYR A 1 357 ? 32.673 -10.920 -30.291 1.00 90.38 357 TYR A C 1
ATOM 2762 O O . TYR A 1 357 ? 33.447 -11.857 -30.489 1.00 90.38 357 TYR A O 1
ATOM 2770 N N . ASP A 1 358 ? 33.054 -9.649 -30.339 1.00 87.38 358 ASP A N 1
ATOM 2771 C CA . ASP A 1 358 ? 34.426 -9.191 -30.483 1.00 87.38 358 ASP A CA 1
ATOM 2772 C C . ASP A 1 358 ? 34.715 -8.143 -29.403 1.00 87.38 358 ASP A C 1
ATOM 2774 O O . ASP A 1 358 ? 33.923 -7.978 -28.485 1.00 87.38 358 ASP A O 1
ATOM 2778 N N . ARG A 1 359 ? 35.843 -7.432 -29.511 1.00 85.00 359 ARG A N 1
ATOM 2779 C CA . ARG A 1 359 ? 36.313 -6.437 -28.531 1.00 85.00 359 ARG A CA 1
ATOM 2780 C C . ARG A 1 359 ? 35.417 -5.193 -28.367 1.00 85.00 359 ARG A C 1
ATOM 2782 O O . ARG A 1 359 ? 35.642 -4.445 -27.417 1.00 85.00 359 ARG A O 1
ATOM 2789 N N . VAL A 1 360 ? 34.448 -4.986 -29.261 1.00 87.44 360 VAL A N 1
ATOM 2790 C CA . VAL A 1 360 ? 33.539 -3.827 -29.329 1.00 87.44 360 VAL A CA 1
ATOM 2791 C C . VAL A 1 360 ? 32.077 -4.258 -29.284 1.00 87.44 360 VAL A C 1
ATOM 2793 O O . VAL A 1 360 ? 31.282 -3.683 -28.546 1.00 87.44 360 VAL A O 1
ATOM 2796 N N . HIS A 1 361 ? 31.705 -5.216 -30.130 1.00 94.00 361 HIS A N 1
ATOM 2797 C CA . HIS A 1 361 ? 30.320 -5.463 -30.497 1.00 94.00 361 HIS A CA 1
ATOM 2798 C C . HIS A 1 361 ? 29.682 -6.523 -29.596 1.00 94.00 361 HIS A C 1
ATOM 2800 O O . HIS A 1 361 ? 30.309 -7.553 -29.305 1.00 94.00 361 HIS A O 1
ATOM 2806 N N . PRO A 1 362 ? 28.418 -6.321 -29.188 1.00 96.25 362 PRO A N 1
ATOM 2807 C CA . PRO A 1 362 ? 27.651 -7.353 -28.518 1.00 96.25 362 PRO A CA 1
ATOM 2808 C C . PRO A 1 362 ? 27.514 -8.619 -29.369 1.00 96.25 362 PRO A C 1
ATOM 2810 O O . PRO A 1 362 ? 27.439 -8.580 -30.594 1.00 96.25 362 PRO A O 1
ATOM 2813 N N . SER A 1 363 ? 27.424 -9.761 -28.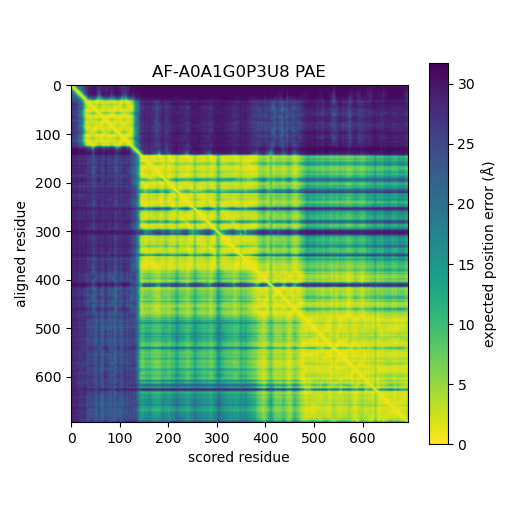699 1.00 94.94 363 SER A N 1
ATOM 2814 C CA . SER A 1 363 ? 26.867 -10.972 -29.293 1.00 94.94 363 SER A CA 1
ATOM 2815 C C . SER A 1 363 ? 25.340 -10.866 -29.364 1.00 94.94 363 SER A C 1
ATOM 2817 O O . SER A 1 363 ? 24.737 -9.965 -28.780 1.00 94.94 363 SER A O 1
ATOM 2819 N N . ILE A 1 364 ? 24.680 -11.847 -29.985 1.00 94.12 364 ILE A N 1
ATOM 2820 C CA . ILE A 1 364 ? 23.211 -11.975 -29.945 1.00 94.12 364 ILE A CA 1
ATOM 2821 C C . ILE A 1 364 ? 22.693 -11.951 -28.493 1.00 94.12 364 ILE A C 1
ATOM 2823 O O . ILE A 1 364 ? 21.660 -11.350 -28.203 1.00 94.12 364 ILE A O 1
ATOM 2827 N N . GLN A 1 365 ? 23.423 -12.568 -27.555 1.00 94.88 365 GLN A N 1
ATOM 2828 C CA . GLN A 1 365 ? 23.060 -12.542 -26.139 1.00 94.88 365 GLN A CA 1
ATOM 2829 C C . GLN A 1 365 ? 23.159 -11.126 -25.558 1.00 94.88 365 GLN A C 1
ATOM 2831 O O . GLN A 1 365 ? 22.227 -10.686 -24.888 1.00 94.88 365 GLN A O 1
ATOM 2836 N N . GLY A 1 366 ? 24.238 -10.396 -25.847 1.00 96.56 366 GLY A N 1
ATOM 2837 C CA . GLY A 1 366 ? 24.394 -9.013 -25.393 1.00 96.56 366 GLY A CA 1
ATOM 2838 C C . GLY A 1 366 ? 23.336 -8.085 -25.984 1.00 96.56 366 GLY A C 1
ATOM 2839 O O . GLY A 1 366 ? 22.719 -7.318 -25.251 1.00 96.56 366 GLY A O 1
ATOM 2840 N N . TYR A 1 367 ? 23.032 -8.219 -27.277 1.00 97.81 367 TYR A N 1
ATOM 2841 C CA . TYR A 1 367 ? 21.943 -7.479 -27.915 1.00 97.81 367 TYR A CA 1
ATOM 2842 C C . TYR A 1 367 ? 20.579 -7.776 -27.294 1.00 97.81 367 TYR A C 1
ATOM 2844 O O . TYR A 1 367 ? 19.769 -6.864 -27.112 1.00 97.81 367 TYR A O 1
ATOM 2852 N N . ASN A 1 368 ? 20.339 -9.026 -26.894 1.00 96.38 368 ASN A N 1
ATOM 2853 C CA . ASN A 1 368 ? 19.120 -9.392 -26.187 1.00 96.38 368 ASN A CA 1
ATOM 2854 C C . ASN A 1 368 ? 19.012 -8.731 -24.809 1.00 96.38 368 ASN A C 1
ATOM 2856 O O . ASN A 1 368 ? 17.903 -8.368 -24.418 1.00 96.38 368 ASN A O 1
ATOM 2860 N N . VAL A 1 369 ? 20.131 -8.577 -24.095 1.00 97.94 369 VAL A N 1
ATOM 2861 C CA . VAL A 1 369 ? 20.187 -7.835 -22.828 1.00 97.94 369 VAL A CA 1
ATOM 2862 C C . VAL A 1 369 ? 19.932 -6.350 -23.075 1.00 97.94 369 VAL A C 1
ATOM 2864 O O . VAL A 1 369 ? 19.100 -5.761 -22.392 1.00 97.94 369 VAL A O 1
ATOM 2867 N N . MET A 1 370 ? 20.561 -5.752 -24.094 1.00 98.44 370 MET A N 1
ATOM 2868 C CA . MET A 1 370 ? 20.316 -4.348 -24.442 1.00 98.44 370 MET A CA 1
ATOM 286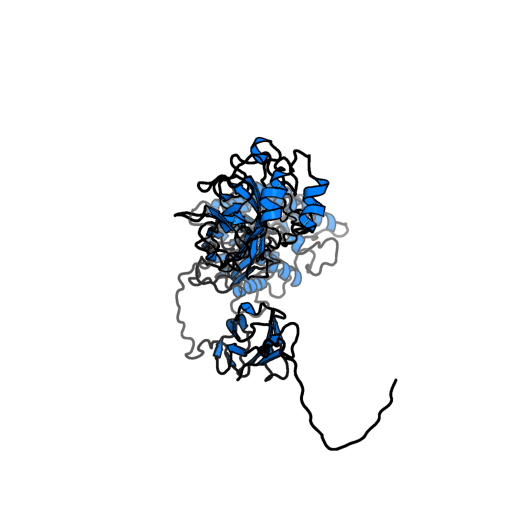9 C C . MET A 1 370 ? 18.835 -4.078 -24.729 1.00 98.44 370 MET A C 1
ATOM 2871 O O . MET A 1 370 ? 18.285 -3.083 -24.258 1.00 98.44 370 MET A O 1
ATOM 2875 N N . ALA A 1 371 ? 18.179 -4.970 -25.476 1.00 98.12 371 ALA A N 1
ATOM 2876 C CA . ALA A 1 371 ? 16.755 -4.867 -25.778 1.00 98.12 371 ALA A CA 1
ATOM 2877 C C . ALA A 1 371 ? 15.887 -4.886 -24.509 1.00 98.12 371 ALA A C 1
ATOM 2879 O O . ALA A 1 371 ? 15.002 -4.042 -24.371 1.00 98.12 371 ALA A O 1
ATOM 2880 N N . ASP A 1 372 ? 16.164 -5.796 -23.568 1.00 97.44 372 ASP A N 1
ATOM 2881 C CA . ASP A 1 372 ? 15.438 -5.879 -22.292 1.00 97.44 372 ASP A CA 1
ATOM 2882 C C . ASP A 1 372 ? 15.634 -4.612 -21.446 1.00 97.44 372 ASP A C 1
ATOM 2884 O O . ASP A 1 372 ? 14.682 -4.106 -20.843 1.00 97.44 372 ASP A O 1
ATOM 2888 N N . THR A 1 373 ? 16.853 -4.066 -21.435 1.00 98.19 373 THR A N 1
ATOM 2889 C CA . THR A 1 373 ? 17.194 -2.840 -20.705 1.00 98.19 373 THR A CA 1
ATOM 2890 C C . THR A 1 373 ? 16.460 -1.624 -21.275 1.00 98.19 373 THR A C 1
ATOM 2892 O O . THR A 1 373 ? 15.832 -0.876 -20.519 1.00 98.19 373 THR A O 1
ATOM 2895 N N . TRP A 1 374 ? 16.465 -1.442 -22.603 1.00 98.25 374 TRP A N 1
ATOM 2896 C CA . TRP A 1 374 ? 15.681 -0.387 -23.259 1.00 98.25 374 TRP A CA 1
ATOM 2897 C C . TRP A 1 374 ? 14.188 -0.541 -22.978 1.00 98.25 374 TRP A C 1
ATOM 2899 O O . TRP A 1 374 ? 13.527 0.419 -22.580 1.00 98.25 374 TRP A O 1
ATOM 2909 N N . PHE A 1 375 ? 13.659 -1.752 -23.154 1.00 95.88 375 PHE A N 1
ATOM 2910 C CA . PHE A 1 375 ? 12.242 -2.035 -22.977 1.00 95.88 375 PHE A CA 1
ATOM 2911 C C . PHE A 1 375 ? 11.773 -1.740 -21.549 1.00 95.88 375 PHE A C 1
ATOM 2913 O O . PHE A 1 375 ? 10.784 -1.034 -21.366 1.00 95.88 375 PHE A O 1
ATOM 2920 N N . THR A 1 376 ? 12.523 -2.185 -20.539 1.00 94.25 376 THR A N 1
ATOM 2921 C CA . THR A 1 376 ? 12.215 -1.931 -19.122 1.00 94.25 376 THR A CA 1
ATOM 2922 C C . THR A 1 376 ? 12.126 -0.433 -18.827 1.00 94.25 376 THR A C 1
ATOM 2924 O O . THR A 1 376 ? 11.219 0.026 -18.127 1.00 94.25 376 THR A O 1
ATOM 2927 N N . ALA A 1 377 ? 13.040 0.363 -19.383 1.00 93.75 377 ALA A N 1
ATOM 2928 C CA . ALA A 1 377 ? 13.014 1.807 -19.196 1.00 93.75 377 ALA A CA 1
ATOM 2929 C C . ALA A 1 377 ? 11.812 2.468 -19.888 1.00 93.75 377 ALA A C 1
ATOM 2931 O O . ALA A 1 377 ? 11.164 3.328 -19.288 1.00 93.75 377 ALA A O 1
ATOM 2932 N N . ILE A 1 378 ? 11.479 2.046 -21.112 1.00 91.62 378 ILE A N 1
ATOM 2933 C CA . ILE A 1 378 ? 10.302 2.534 -21.848 1.00 91.62 378 ILE A CA 1
ATOM 2934 C C . ILE A 1 378 ? 9.011 2.176 -21.098 1.00 91.62 378 ILE A C 1
ATOM 2936 O O . ILE A 1 378 ? 8.134 3.029 -20.938 1.00 91.62 378 ILE A O 1
ATOM 2940 N N . GLN A 1 379 ? 8.909 0.952 -20.572 1.00 88.81 379 GLN A N 1
ATOM 2941 C CA . GLN A 1 379 ? 7.787 0.519 -19.736 1.00 88.81 379 GLN A CA 1
ATOM 2942 C C . GLN A 1 379 ? 7.604 1.422 -18.519 1.00 88.81 379 GLN A C 1
ATOM 2944 O O . GLN A 1 379 ? 6.503 1.926 -18.292 1.00 88.81 379 GLN A O 1
ATOM 2949 N N . ASN A 1 380 ? 8.676 1.663 -17.764 1.00 87.88 380 ASN A N 1
ATOM 2950 C CA . ASN A 1 380 ? 8.634 2.492 -16.560 1.00 87.88 380 ASN A CA 1
ATOM 2951 C C . ASN A 1 380 ? 8.316 3.960 -16.862 1.00 87.88 380 ASN A C 1
ATOM 2953 O O . ASN A 1 380 ? 7.653 4.626 -16.067 1.00 87.88 380 ASN A O 1
ATOM 2957 N N . TYR A 1 381 ? 8.769 4.473 -18.007 1.00 87.19 381 TYR A N 1
ATOM 2958 C CA . TYR A 1 381 ? 8.454 5.833 -18.428 1.00 87.19 381 TYR A CA 1
ATOM 2959 C C . TYR A 1 381 ? 6.963 6.002 -18.746 1.00 87.19 381 TYR A C 1
ATOM 2961 O O . TYR A 1 381 ? 6.341 6.976 -18.320 1.00 87.19 381 TYR A O 1
ATOM 2969 N N . TYR A 1 382 ? 6.362 5.027 -19.432 1.00 83.81 382 TYR A N 1
ATOM 2970 C CA . TYR A 1 382 ? 4.942 5.036 -19.792 1.00 83.81 382 TYR A CA 1
ATOM 2971 C C . TYR A 1 382 ? 4.046 4.355 -18.751 1.00 83.81 382 TYR A C 1
ATOM 2973 O O . TYR A 1 382 ? 3.115 3.624 -19.079 1.00 83.81 382 TYR A O 1
ATOM 2981 N N . GLN A 1 383 ? 4.292 4.637 -17.477 1.00 88.12 383 GLN A N 1
ATOM 2982 C CA . GLN A 1 383 ? 3.416 4.232 -16.380 1.00 88.12 383 GLN A CA 1
ATOM 2983 C C . GLN A 1 383 ? 2.214 5.188 -16.219 1.00 88.12 383 GLN A C 1
ATOM 2985 O O . GLN A 1 383 ? 2.338 6.391 -16.479 1.00 88.12 383 GLN A O 1
ATOM 2990 N N . PRO A 1 384 ? 1.056 4.717 -15.724 1.00 90.56 384 PRO A N 1
ATOM 2991 C CA . PRO A 1 384 ? -0.022 5.608 -15.301 1.00 90.56 384 PRO A CA 1
ATOM 2992 C C . PRO A 1 384 ? 0.412 6.554 -14.173 1.00 90.56 384 PRO A C 1
ATOM 2994 O O . PRO A 1 384 ? 1.231 6.202 -13.320 1.00 90.56 384 PRO A O 1
ATOM 2997 N N . VAL A 1 385 ? -0.191 7.742 -14.125 1.00 92.06 385 VAL A N 1
ATOM 2998 C CA . VAL A 1 385 ? 0.071 8.740 -13.077 1.00 92.06 385 VAL A CA 1
ATOM 2999 C C . VAL A 1 385 ? -1.093 8.758 -12.098 1.00 92.06 385 VAL A C 1
ATOM 3001 O O . VAL A 1 385 ? -2.220 9.063 -12.479 1.00 92.06 385 VAL A O 1
ATOM 3004 N N . LEU A 1 386 ? -0.842 8.443 -10.829 1.00 96.38 386 LEU A N 1
ATOM 3005 C CA . LEU A 1 386 ? -1.886 8.437 -9.802 1.00 96.38 386 LEU A CA 1
ATOM 3006 C C . LEU A 1 386 ? -2.441 9.852 -9.571 1.00 96.38 386 LEU A C 1
ATOM 3008 O O . LEU A 1 386 ? -1.698 10.831 -9.615 1.00 96.38 386 LEU A O 1
ATOM 3012 N N . SER A 1 387 ? -3.755 9.958 -9.358 1.00 96.62 387 SER A N 1
ATOM 3013 C CA . SER A 1 387 ? -4.457 11.243 -9.202 1.00 96.62 387 SER A CA 1
ATOM 3014 C C . SER A 1 387 ? -5.301 11.344 -7.931 1.00 96.62 387 SER A C 1
ATOM 3016 O O . SER A 1 387 ? -5.553 12.454 -7.471 1.00 96.62 387 SER A O 1
ATOM 3018 N N . GLY A 1 388 ? -5.715 10.222 -7.333 1.00 95.75 388 GLY A N 1
ATOM 3019 C CA . GLY A 1 388 ? -6.541 10.239 -6.128 1.00 95.75 388 GLY A CA 1
ATOM 3020 C C . GLY A 1 388 ? -6.662 8.866 -5.460 1.00 95.75 388 GLY A C 1
ATOM 3021 O O . GLY A 1 388 ? -6.731 7.868 -6.175 1.00 95.75 388 GLY A O 1
ATOM 3022 N N . PRO A 1 389 ? -6.691 8.789 -4.113 1.00 98.12 389 PRO A N 1
ATOM 3023 C CA . PRO A 1 389 ? -6.395 9.868 -3.162 1.00 98.12 389 PRO A CA 1
ATOM 3024 C C . PRO A 1 389 ? -4.938 10.323 -3.252 1.00 98.12 389 PRO A C 1
ATOM 3026 O O . PRO A 1 389 ? -4.094 9.558 -3.699 1.00 98.12 389 PRO A O 1
ATOM 3029 N N . ASN A 1 390 ? -4.630 11.535 -2.780 1.00 97.81 390 ASN A N 1
ATOM 3030 C CA . ASN A 1 390 ? -3.248 12.023 -2.701 1.00 97.81 390 ASN A CA 1
ATOM 3031 C C . ASN A 1 390 ? -2.350 11.059 -1.910 1.00 97.81 390 ASN A C 1
ATOM 3033 O O . ASN A 1 390 ? -2.786 10.439 -0.938 1.00 97.81 390 ASN A O 1
ATOM 3037 N N . ASN A 1 391 ? -1.071 10.984 -2.277 1.00 98.31 391 ASN A N 1
ATOM 3038 C CA . ASN A 1 391 ? -0.107 10.181 -1.531 1.00 98.31 391 ASN A CA 1
ATOM 3039 C C . ASN A 1 391 ? -0.052 10.594 -0.047 1.00 98.31 391 ASN A C 1
ATOM 3041 O O . ASN A 1 391 ? 0.054 11.780 0.266 1.00 98.31 391 ASN A O 1
ATOM 3045 N N . ASN A 1 392 ? -0.070 9.611 0.856 1.00 98.12 392 ASN A N 1
ATOM 3046 C CA . ASN A 1 392 ? -0.149 9.767 2.313 1.00 98.12 392 ASN A CA 1
ATOM 3047 C C . ASN A 1 392 ? -1.465 10.380 2.829 1.00 98.12 392 ASN A C 1
ATOM 3049 O O . ASN A 1 392 ? -1.500 10.883 3.953 1.00 98.12 392 ASN A O 1
ATOM 3053 N N . ALA A 1 393 ? -2.548 10.357 2.046 1.00 98.31 393 ALA A N 1
ATOM 3054 C CA . ALA A 1 393 ? -3.847 10.822 2.522 1.00 98.31 393 ALA A CA 1
ATOM 3055 C C . ALA A 1 393 ? -4.313 10.015 3.744 1.00 98.31 393 ALA A C 1
ATOM 3057 O O . ALA A 1 393 ? -4.225 8.791 3.767 1.00 98.31 393 ALA A O 1
ATOM 3058 N N . VAL A 1 394 ? -4.850 10.697 4.753 1.00 98.31 394 VAL A N 1
ATOM 3059 C CA . VAL A 1 394 ? -5.385 10.083 5.981 1.00 98.31 394 VAL A CA 1
ATOM 3060 C C . VAL A 1 394 ? -6.893 10.293 6.074 1.00 98.31 394 VAL A C 1
ATOM 3062 O O . VAL A 1 394 ? -7.449 11.103 5.333 1.00 98.31 394 VAL A O 1
ATOM 3065 N N . ASN A 1 395 ? -7.560 9.587 6.990 1.00 96.56 395 ASN A N 1
ATOM 3066 C CA . ASN A 1 395 ? -9.005 9.692 7.227 1.00 96.56 395 ASN A CA 1
ATOM 3067 C C . ASN A 1 395 ? -9.862 9.427 5.978 1.00 96.56 395 ASN A C 1
ATOM 3069 O O . ASN A 1 395 ? -10.933 10.007 5.809 1.00 96.56 395 ASN A O 1
ATOM 3073 N N . GLN A 1 396 ? -9.387 8.550 5.095 1.00 97.88 396 GLN A N 1
ATOM 3074 C CA . GLN A 1 396 ? -10.096 8.193 3.872 1.00 97.88 396 GLN A CA 1
ATOM 3075 C C . GLN A 1 396 ? -11.277 7.261 4.157 1.00 97.88 396 GLN A C 1
ATOM 3077 O O . GLN A 1 396 ? -11.246 6.458 5.087 1.00 97.88 396 GLN A O 1
ATOM 3082 N N . ALA A 1 397 ? -12.344 7.349 3.370 1.00 95.12 397 ALA A N 1
ATOM 3083 C CA . ALA A 1 397 ? -13.458 6.422 3.521 1.00 95.12 397 ALA A CA 1
ATOM 3084 C C . ALA A 1 397 ? -13.035 4.981 3.154 1.00 95.12 397 ALA A C 1
ATOM 3086 O O . ALA A 1 397 ? -12.084 4.781 2.401 1.00 95.12 397 ALA A O 1
ATOM 3087 N N . ILE A 1 398 ? -13.707 3.972 3.714 1.00 92.69 398 ILE A N 1
ATOM 3088 C CA . ILE A 1 398 ? -13.410 2.556 3.412 1.00 92.69 398 ILE A CA 1
ATOM 3089 C C . ILE A 1 398 ? -13.966 2.115 2.048 1.00 92.69 398 ILE A C 1
ATOM 3091 O O . ILE A 1 398 ? -13.607 1.061 1.545 1.00 92.69 398 ILE A O 1
ATOM 3095 N N . ASP A 1 399 ? -14.820 2.937 1.450 1.00 89.31 399 ASP A N 1
ATOM 3096 C CA . ASP A 1 399 ? -15.386 2.844 0.108 1.00 89.31 399 ASP A CA 1
ATOM 3097 C C . ASP A 1 399 ? -14.740 3.892 -0.817 1.00 89.31 399 ASP A C 1
ATOM 3099 O O . ASP A 1 399 ? -15.390 4.524 -1.646 1.00 89.31 399 ASP A O 1
ATOM 3103 N N . ILE A 1 400 ? -13.442 4.136 -0.647 1.00 95.00 400 ILE A N 1
ATOM 3104 C CA . ILE A 1 400 ? -12.710 5.131 -1.429 1.00 95.00 400 ILE A CA 1
ATOM 3105 C C . ILE A 1 400 ? -12.639 4.767 -2.917 1.00 95.00 400 ILE A C 1
ATOM 3107 O O . ILE A 1 400 ? -12.417 3.619 -3.285 1.00 95.00 400 ILE A O 1
ATOM 3111 N N . THR A 1 401 ? -12.764 5.775 -3.784 1.00 96.69 401 THR A N 1
ATOM 3112 C CA . THR A 1 401 ? -12.429 5.653 -5.208 1.00 96.69 401 THR A CA 1
ATOM 3113 C C . THR A 1 401 ? -10.957 5.989 -5.427 1.00 96.69 401 THR A C 1
ATOM 3115 O O . THR A 1 401 ? -10.503 7.074 -5.063 1.00 96.69 401 THR A O 1
ATOM 3118 N N . LEU A 1 402 ? -10.224 5.065 -6.041 1.00 98.19 402 LEU A N 1
ATOM 3119 C CA . LEU A 1 402 ? -8.864 5.275 -6.522 1.00 98.19 402 LEU A CA 1
ATOM 3120 C C . LEU A 1 402 ? -8.923 5.750 -7.972 1.00 98.19 402 LEU A C 1
ATOM 3122 O O . LEU A 1 402 ? -9.687 5.199 -8.761 1.00 98.19 402 LEU A O 1
ATOM 3126 N N . SER A 1 403 ? -8.133 6.754 -8.337 1.00 97.00 403 SER A N 1
ATOM 3127 C CA . SER A 1 403 ? -8.123 7.340 -9.677 1.00 97.00 403 SER A CA 1
ATOM 3128 C C . SER A 1 403 ? -6.710 7.618 -10.171 1.00 97.00 403 SER A C 1
ATOM 3130 O O . SER A 1 403 ? -5.798 7.960 -9.415 1.00 97.00 403 SER A O 1
ATOM 3132 N N . TRP A 1 404 ? -6.521 7.536 -11.480 1.00 95.31 404 TRP A N 1
ATOM 3133 C CA . TRP A 1 404 ? -5.247 7.761 -12.160 1.00 95.31 404 TRP A CA 1
ATOM 3134 C C . TRP A 1 404 ? -5.473 8.463 -13.499 1.00 95.31 404 TRP A C 1
ATOM 3136 O O . TRP A 1 404 ? -6.599 8.623 -13.949 1.00 95.31 404 TRP A O 1
ATOM 3146 N N . ASN A 1 405 ? -4.394 8.911 -14.123 1.00 89.88 405 ASN A N 1
ATOM 3147 C CA . ASN A 1 405 ? -4.371 9.446 -15.472 1.00 89.88 405 ASN A CA 1
ATOM 3148 C C . ASN A 1 405 ? -3.578 8.482 -16.367 1.00 89.88 405 ASN A C 1
ATOM 3150 O O . ASN A 1 405 ? -2.568 7.924 -15.915 1.00 89.88 405 ASN A O 1
ATOM 3154 N N . PRO A 1 406 ? -4.002 8.273 -17.625 1.00 83.06 406 PRO A N 1
ATOM 3155 C CA . PRO A 1 406 ? -3.216 7.509 -18.586 1.00 83.06 406 PRO A CA 1
ATOM 3156 C C . PRO A 1 406 ? -1.848 8.177 -18.815 1.00 83.06 406 PRO A C 1
ATOM 3158 O O . PRO A 1 406 ? -1.741 9.404 -18.703 1.00 83.06 406 PRO A O 1
ATOM 3161 N N . PRO A 1 407 ? -0.794 7.407 -19.143 1.00 76.44 407 PRO A N 1
ATOM 3162 C CA . PRO A 1 407 ? 0.472 7.999 -19.554 1.00 76.44 407 PRO A CA 1
ATOM 3163 C C . PRO A 1 407 ? 0.281 8.833 -20.835 1.00 76.44 407 PRO A C 1
ATOM 3165 O O . PRO A 1 407 ? -0.570 8.490 -21.658 1.00 76.44 407 PRO A O 1
ATOM 3168 N N . PRO A 1 408 ? 1.105 9.873 -21.070 1.00 60.44 408 PRO A N 1
ATOM 3169 C CA . PRO A 1 408 ? 0.976 10.767 -22.227 1.00 60.44 408 PRO A CA 1
ATOM 3170 C C . PRO A 1 408 ? 0.971 10.091 -23.607 1.00 60.44 408 PRO A C 1
ATOM 3172 O O . PRO A 1 408 ? 0.526 10.711 -24.565 1.00 60.44 408 PRO A O 1
ATOM 3175 N N . ALA A 1 409 ? 1.463 8.852 -23.722 1.00 54.34 409 ALA A N 1
ATOM 3176 C CA . ALA A 1 409 ? 1.471 8.092 -24.973 1.00 54.34 409 ALA A CA 1
ATOM 3177 C C . ALA A 1 409 ? 0.468 6.924 -25.030 1.00 54.34 409 ALA A C 1
ATOM 3179 O O . ALA A 1 409 ? 0.386 6.241 -26.047 1.00 54.34 409 ALA A O 1
ATOM 3180 N N . ALA A 1 410 ? -0.336 6.698 -23.983 1.00 49.59 410 ALA A N 1
ATOM 3181 C CA . ALA A 1 410 ? -1.457 5.763 -24.062 1.00 49.59 410 ALA A CA 1
ATOM 3182 C C . ALA A 1 410 ? -2.692 6.484 -24.606 1.00 49.59 410 ALA A C 1
ATOM 3184 O O . ALA A 1 410 ? -3.588 6.876 -23.861 1.00 49.59 410 ALA A O 1
ATOM 3185 N N . PHE A 1 411 ? -2.756 6.627 -25.927 1.00 56.53 411 PHE A N 1
ATOM 3186 C CA . PHE A 1 411 ? -4.013 6.886 -26.624 1.00 56.53 411 PHE A CA 1
ATOM 3187 C C . PHE A 1 411 ? -4.500 5.596 -27.266 1.00 56.53 411 PHE A C 1
ATOM 3189 O O . PHE A 1 411 ? -4.462 5.424 -28.482 1.00 56.53 411 PHE A O 1
ATOM 3196 N N . THR A 1 412 ? -4.984 4.676 -26.439 1.00 48.72 412 THR A N 1
ATOM 3197 C CA . THR A 1 412 ? -5.882 3.629 -26.917 1.00 48.72 412 THR A CA 1
ATOM 3198 C C . THR A 1 412 ? -7.204 3.825 -26.195 1.00 48.72 412 THR A C 1
ATOM 3200 O O . THR A 1 412 ? -7.260 3.909 -24.970 1.00 48.72 412 THR A O 1
ATOM 3203 N N . MET A 1 413 ? -8.291 3.956 -26.956 1.00 44.16 413 MET A N 1
ATOM 3204 C CA . MET A 1 413 ? -9.649 4.223 -26.459 1.00 44.16 413 MET A CA 1
ATOM 3205 C C . MET A 1 413 ? -10.238 3.075 -25.602 1.00 44.16 413 MET A C 1
ATOM 3207 O O . MET A 1 413 ? -11.452 2.968 -25.462 1.00 44.16 413 MET A O 1
ATOM 3211 N N . SER A 1 414 ? -9.390 2.194 -25.061 1.00 52.88 414 SER A N 1
ATOM 3212 C CA . SER A 1 414 ? -9.738 0.989 -24.310 1.00 52.88 414 SER A CA 1
ATOM 3213 C C . SER A 1 414 ? -8.558 0.473 -23.460 1.00 52.88 414 SER A C 1
ATOM 3215 O O . SER A 1 414 ? -8.384 -0.740 -23.334 1.00 52.88 414 SER A O 1
ATOM 3217 N N . ALA A 1 415 ? -7.706 1.347 -22.904 1.00 61.78 415 ALA A N 1
ATOM 3218 C CA . ALA A 1 415 ? -6.684 0.889 -21.961 1.00 61.78 415 ALA A CA 1
ATOM 3219 C C . ALA A 1 415 ? -7.377 0.272 -20.735 1.00 61.78 415 ALA A C 1
ATOM 3221 O O . ALA A 1 415 ? -8.083 0.958 -19.994 1.00 61.78 415 ALA A O 1
ATOM 3222 N N . ALA A 1 416 ? -7.216 -1.039 -20.574 1.00 82.75 416 ALA A N 1
ATOM 3223 C CA . ALA A 1 416 ? -7.650 -1.757 -19.392 1.00 82.75 416 ALA A CA 1
ATOM 3224 C C . ALA A 1 416 ? -6.494 -1.761 -18.387 1.00 82.75 416 ALA A C 1
ATOM 3226 O O . ALA A 1 416 ? -5.335 -1.893 -18.785 1.00 82.75 416 ALA A O 1
ATOM 3227 N N . TYR A 1 417 ? -6.793 -1.590 -17.103 1.00 90.06 417 TYR A N 1
ATOM 3228 C CA . TYR A 1 417 ? -5.770 -1.443 -16.070 1.00 90.06 417 TYR A CA 1
ATOM 3229 C C . TYR A 1 417 ? -5.718 -2.648 -15.130 1.00 90.06 417 TYR A C 1
ATOM 3231 O O . TYR A 1 417 ? -6.749 -3.243 -14.809 1.00 90.06 417 TYR A O 1
ATOM 3239 N N . ASP A 1 418 ? -4.513 -2.965 -14.659 1.00 94.00 418 ASP A N 1
ATOM 3240 C CA . ASP A 1 418 ? -4.300 -3.799 -13.477 1.00 94.00 418 ASP A CA 1
ATOM 3241 C C . ASP A 1 418 ? -4.103 -2.885 -12.263 1.00 94.00 418 ASP A C 1
ATOM 3243 O O . ASP A 1 418 ? -3.272 -1.975 -12.302 1.00 94.00 418 ASP A O 1
ATOM 3247 N N . LEU A 1 419 ? -4.824 -3.146 -11.177 1.00 96.50 419 LEU A N 1
ATOM 3248 C CA . LEU A 1 419 ? -4.728 -2.444 -9.898 1.00 96.50 419 LEU A CA 1
ATOM 3249 C C . LEU A 1 419 ? -4.320 -3.432 -8.810 1.00 96.50 419 LEU A C 1
ATOM 3251 O O . LEU A 1 419 ? -4.946 -4.478 -8.654 1.00 96.50 419 LEU A O 1
ATOM 3255 N N . GLN A 1 420 ? -3.324 -3.055 -8.013 1.00 98.12 420 GLN A N 1
ATOM 3256 C CA . GLN A 1 420 ? -2.941 -3.777 -6.805 1.00 98.12 420 GLN A CA 1
ATOM 3257 C C . GLN A 1 420 ? -2.987 -2.862 -5.591 1.00 98.12 420 GLN A C 1
ATOM 3259 O O . GLN A 1 420 ? -2.580 -1.699 -5.652 1.00 98.12 420 GLN A O 1
ATOM 3264 N N . ILE A 1 421 ? -3.426 -3.429 -4.471 1.00 98.12 421 ILE A N 1
ATOM 3265 C CA . ILE A 1 421 ? -3.429 -2.804 -3.154 1.00 98.12 421 ILE A CA 1
ATOM 3266 C C . ILE A 1 421 ? -2.852 -3.804 -2.159 1.00 98.12 421 ILE A C 1
ATOM 3268 O O . ILE A 1 421 ? -3.218 -4.978 -2.167 1.00 98.12 421 ILE A O 1
ATOM 3272 N N . ALA A 1 422 ? -1.963 -3.341 -1.292 1.00 97.62 422 ALA A N 1
ATOM 3273 C CA . ALA A 1 422 ? -1.255 -4.148 -0.314 1.00 97.62 422 ALA A CA 1
ATOM 3274 C C . ALA A 1 422 ? -1.264 -3.494 1.071 1.00 97.62 422 ALA A C 1
ATOM 3276 O O . ALA A 1 422 ? -1.427 -2.277 1.204 1.00 97.62 422 ALA A O 1
ATOM 3277 N N . SER A 1 423 ? -1.051 -4.299 2.112 1.00 95.88 423 SER A N 1
ATOM 3278 C CA . SER A 1 423 ? -0.823 -3.796 3.476 1.00 95.88 423 SER A CA 1
ATOM 3279 C C . SER A 1 423 ? 0.631 -3.373 3.729 1.00 95.88 423 SER A C 1
ATOM 3281 O O . SER A 1 423 ? 0.941 -2.838 4.790 1.00 95.88 423 SER A O 1
ATOM 3283 N N . ASP A 1 424 ? 1.528 -3.596 2.767 1.00 96.56 424 ASP A N 1
ATOM 3284 C CA . ASP A 1 424 ? 2.940 -3.217 2.824 1.00 96.56 424 ASP A CA 1
ATOM 3285 C C . ASP A 1 424 ? 3.411 -2.566 1.518 1.00 96.56 424 ASP A C 1
ATOM 3287 O O . ASP A 1 424 ? 2.863 -2.807 0.443 1.00 96.56 424 ASP A O 1
ATOM 3291 N N . SER A 1 425 ? 4.464 -1.753 1.602 1.00 95.56 425 SER A N 1
ATOM 3292 C CA . SER A 1 425 ? 5.006 -1.024 0.449 1.00 95.56 425 SER A CA 1
ATOM 3293 C C . SER A 1 425 ? 5.748 -1.903 -0.557 1.00 95.56 425 SER A C 1
ATOM 3295 O O . SER A 1 425 ? 6.000 -1.454 -1.673 1.00 95.56 425 SER A O 1
ATOM 3297 N N . SER A 1 426 ? 6.135 -3.122 -0.170 1.00 94.00 426 SER A N 1
ATOM 3298 C CA . SER A 1 426 ? 6.802 -4.090 -1.048 1.00 94.00 426 SER A CA 1
ATOM 3299 C C . SER A 1 426 ? 5.827 -4.944 -1.859 1.00 94.00 426 SER A C 1
ATOM 3301 O O . SER A 1 426 ? 6.275 -5.698 -2.719 1.00 94.00 426 SER A O 1
ATOM 3303 N N . PHE A 1 427 ? 4.515 -4.802 -1.631 1.00 95.50 427 PHE A N 1
ATOM 3304 C CA . PHE A 1 427 ? 3.471 -5.607 -2.267 1.00 95.50 427 PHE A CA 1
ATOM 3305 C C . PHE A 1 427 ? 3.654 -7.117 -2.041 1.00 95.50 427 PHE A C 1
ATOM 3307 O O . PHE A 1 427 ? 3.327 -7.920 -2.912 1.00 95.50 427 PHE A O 1
ATOM 3314 N N . LEU A 1 428 ? 4.165 -7.509 -0.866 1.00 93.88 428 LEU A N 1
ATOM 3315 C CA . LEU A 1 428 ? 4.264 -8.919 -0.469 1.00 93.88 428 LEU A CA 1
ATOM 3316 C C . LEU A 1 428 ? 2.929 -9.458 0.060 1.00 93.88 428 LEU A C 1
ATOM 3318 O O . LEU A 1 428 ? 2.637 -10.640 -0.098 1.00 93.88 428 LEU A O 1
ATOM 3322 N N . ASN A 1 429 ? 2.107 -8.593 0.654 1.00 90.44 429 ASN A N 1
ATOM 3323 C CA . ASN A 1 429 ? 0.793 -8.918 1.198 1.00 90.44 429 ASN A CA 1
ATOM 3324 C C . ASN A 1 429 ? -0.283 -8.148 0.427 1.00 90.44 429 ASN A C 1
ATOM 3326 O O . ASN A 1 429 ? -0.729 -7.070 0.838 1.00 90.44 429 ASN A O 1
ATOM 3330 N N . ILE A 1 430 ? -0.678 -8.698 -0.720 1.00 95.06 430 ILE A N 1
ATOM 3331 C CA . ILE A 1 430 ? -1.766 -8.162 -1.541 1.00 95.06 430 ILE A CA 1
ATOM 3332 C C . ILE A 1 430 ? -3.094 -8.340 -0.799 1.00 95.06 430 ILE A C 1
ATOM 3334 O O . ILE A 1 430 ? -3.456 -9.449 -0.412 1.00 95.06 430 ILE A O 1
ATOM 3338 N N . VAL A 1 431 ? -3.823 -7.240 -0.609 1.00 92.25 431 VAL A N 1
ATOM 3339 C CA . VAL A 1 431 ? -5.169 -7.230 -0.009 1.00 92.25 431 VAL A CA 1
ATOM 3340 C C . VAL A 1 431 ? -6.267 -7.108 -1.059 1.00 92.25 431 VAL A C 1
ATOM 3342 O O . VAL A 1 431 ? -7.406 -7.482 -0.803 1.00 92.25 431 VAL A O 1
ATOM 3345 N N . PHE A 1 432 ? -5.932 -6.569 -2.231 1.00 94.25 432 PHE A N 1
ATOM 3346 C CA . PHE A 1 432 ? -6.838 -6.450 -3.362 1.00 94.25 432 PHE A CA 1
ATOM 3347 C C . PHE A 1 432 ? -6.035 -6.449 -4.663 1.00 94.25 432 PHE A C 1
ATOM 3349 O O . PHE A 1 432 ? -5.032 -5.742 -4.781 1.00 94.25 432 PHE A O 1
ATOM 3356 N N . GLU A 1 433 ? -6.506 -7.202 -5.650 1.00 95.00 433 GLU A N 1
ATOM 3357 C CA . GLU A 1 433 ? -5.986 -7.189 -7.012 1.00 95.00 433 GLU A CA 1
ATOM 3358 C C . GLU A 1 433 ? -7.148 -7.315 -7.992 1.00 95.00 433 GLU A C 1
ATOM 3360 O O . GLU A 1 433 ? -8.062 -8.115 -7.789 1.00 95.00 433 GLU A O 1
ATOM 3365 N N . ASN A 1 434 ? -7.116 -6.513 -9.051 1.00 90.50 434 ASN A N 1
ATOM 3366 C CA . ASN A 1 434 ? -8.067 -6.625 -10.144 1.00 90.50 434 ASN A CA 1
ATOM 3367 C C . ASN A 1 434 ? -7.394 -6.267 -11.469 1.00 90.50 434 ASN A C 1
ATOM 3369 O O . ASN A 1 434 ? -6.582 -5.345 -11.530 1.00 90.50 434 ASN A O 1
ATOM 3373 N N . SER A 1 435 ? -7.762 -6.992 -12.518 1.00 90.94 435 SER A N 1
ATOM 3374 C CA . SER A 1 435 ? -7.251 -6.832 -13.876 1.00 90.94 435 SER A CA 1
ATOM 3375 C C . SER A 1 435 ? -8.368 -6.420 -14.818 1.00 90.94 435 SER A C 1
ATOM 3377 O O . SER A 1 435 ? -9.545 -6.656 -14.557 1.00 90.94 435 SER A O 1
ATOM 3379 N N . ASN A 1 436 ? -7.987 -5.863 -15.964 1.00 86.31 436 ASN A N 1
ATOM 3380 C CA . ASN A 1 436 ? -8.911 -5.433 -17.011 1.00 86.31 436 ASN A CA 1
ATOM 3381 C C . ASN A 1 436 ? -9.913 -4.352 -16.562 1.00 86.31 436 ASN A C 1
ATOM 3383 O O . ASN A 1 436 ? -11.033 -4.301 -17.070 1.00 86.31 436 ASN A O 1
ATOM 3387 N N . ILE A 1 437 ? -9.529 -3.480 -15.625 1.00 89.00 437 ILE A N 1
ATOM 3388 C CA . ILE A 1 437 ? -10.389 -2.380 -15.177 1.00 89.00 437 ILE A CA 1
ATOM 3389 C C . ILE A 1 437 ? -10.611 -1.414 -16.348 1.00 89.00 437 ILE A C 1
ATOM 3391 O O . ILE A 1 437 ? -9.629 -0.854 -16.847 1.00 89.00 437 ILE A O 1
ATOM 3395 N N . PRO A 1 438 ? -11.865 -1.185 -16.781 1.00 84.12 438 PRO A N 1
ATOM 3396 C CA . PRO A 1 438 ? -12.151 -0.186 -17.794 1.00 84.12 438 PRO A CA 1
ATOM 3397 C C . PRO A 1 438 ? -12.101 1.216 -17.177 1.00 84.12 438 PRO A C 1
ATOM 3399 O O . PRO A 1 438 ? -12.688 1.472 -16.127 1.00 84.12 438 PRO A O 1
ATOM 3402 N N . GLY A 1 439 ? -11.445 2.149 -17.863 1.00 86.19 439 GLY A N 1
ATOM 3403 C CA . GLY A 1 439 ? -11.389 3.547 -17.439 1.00 86.19 439 GLY A CA 1
ATOM 3404 C C . GLY A 1 439 ? -10.315 3.832 -16.391 1.00 86.19 439 GLY A C 1
ATOM 3405 O O . GLY A 1 439 ? -9.407 3.043 -16.162 1.00 86.19 439 GLY A O 1
ATOM 3406 N N . THR A 1 440 ? -10.381 5.020 -15.798 1.00 92.19 440 THR A N 1
ATOM 3407 C CA . THR A 1 440 ? -9.266 5.612 -15.043 1.00 92.19 440 THR A CA 1
ATOM 3408 C C . THR A 1 440 ? -9.541 5.752 -13.547 1.00 92.19 440 THR A C 1
ATOM 3410 O O . THR A 1 440 ? -8.901 6.546 -12.851 1.00 92.19 440 THR A O 1
ATOM 3413 N N . SER A 1 441 ? -10.521 5.006 -13.042 1.00 94.56 441 SER A N 1
ATOM 3414 C CA . SER A 1 441 ? -10.828 4.925 -11.621 1.00 94.56 441 SER A CA 1
ATOM 3415 C C . SER A 1 441 ? -11.455 3.587 -11.248 1.00 94.56 441 SER A C 1
ATOM 3417 O O . SER A 1 441 ? -12.019 2.884 -12.086 1.00 94.56 441 SER A O 1
ATOM 3419 N N . PHE A 1 442 ? -11.347 3.228 -9.971 1.00 95.25 442 PHE A N 1
ATOM 3420 C CA . PHE A 1 442 ? -11.935 2.017 -9.416 1.00 95.25 442 PHE A CA 1
ATOM 3421 C C . PHE A 1 442 ? -12.251 2.196 -7.929 1.00 95.25 442 PHE A C 1
ATOM 3423 O O . PHE A 1 442 ? -11.478 2.818 -7.201 1.00 95.25 442 PHE A O 1
ATOM 3430 N N . GLN A 1 443 ? -13.370 1.636 -7.469 1.00 96.06 443 GLN A N 1
ATOM 3431 C CA . GLN A 1 443 ? -13.787 1.665 -6.065 1.00 96.06 443 GLN A CA 1
ATOM 3432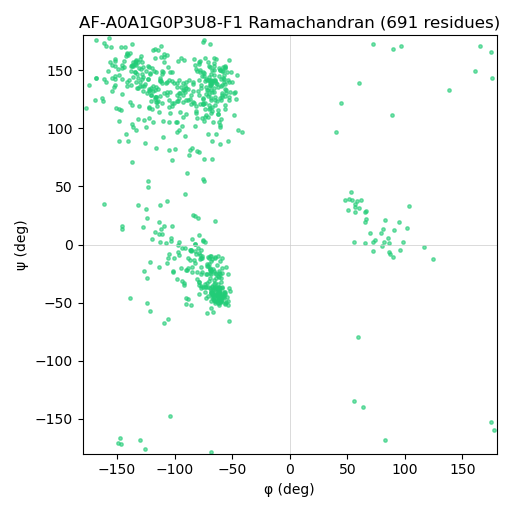 C C . GLN A 1 443 ? -13.667 0.252 -5.461 1.00 96.06 443 GLN A C 1
ATOM 3434 O O . GLN A 1 443 ? -14.586 -0.555 -5.600 1.00 96.06 443 GLN A O 1
ATOM 3439 N N . PRO A 1 444 ? -12.524 -0.093 -4.843 1.00 91.88 444 PRO A N 1
ATOM 3440 C CA . PRO A 1 444 ? -12.341 -1.377 -4.167 1.00 91.88 444 PRO A CA 1
ATOM 3441 C C . PRO A 1 444 ? -13.163 -1.479 -2.872 1.00 91.88 444 PRO A C 1
ATOM 3443 O O . PRO A 1 444 ? -13.508 -0.479 -2.245 1.00 91.88 444 PRO A O 1
ATOM 3446 N N . THR A 1 445 ? -13.441 -2.714 -2.451 1.00 87.38 445 THR A N 1
ATOM 3447 C CA . THR A 1 445 ? -14.168 -3.043 -1.214 1.00 87.38 445 THR A CA 1
ATOM 3448 C C . THR A 1 445 ? -13.298 -3.863 -0.261 1.00 87.38 445 THR A C 1
ATOM 3450 O O . THR A 1 445 ? -12.274 -4.411 -0.661 1.00 87.38 445 THR A O 1
ATOM 3453 N N . GLY A 1 446 ? -13.728 -4.008 0.997 1.00 86.50 446 GLY A N 1
ATOM 3454 C CA . GLY A 1 446 ? -13.075 -4.899 1.969 1.00 86.50 446 GLY A CA 1
ATOM 3455 C C . GLY A 1 446 ? -11.978 -4.247 2.816 1.00 86.50 446 GLY A C 1
ATOM 3456 O O . GLY A 1 446 ? -11.235 -4.947 3.504 1.00 86.50 446 GLY A O 1
ATOM 3457 N N . PHE A 1 447 ? -11.870 -2.915 2.810 1.00 93.38 447 PHE A N 1
ATOM 3458 C CA . PHE A 1 447 ? -10.927 -2.224 3.685 1.00 93.38 447 PHE A CA 1
ATOM 3459 C C . PHE A 1 447 ? -11.359 -2.239 5.149 1.00 93.38 447 PHE A C 1
ATOM 3461 O O . PHE A 1 447 ? -12.531 -2.074 5.487 1.00 93.38 447 PHE A O 1
ATOM 3468 N N . LYS A 1 448 ? -10.362 -2.373 6.023 1.00 96.31 448 LYS A N 1
ATOM 3469 C CA . LYS A 1 448 ? -10.492 -2.174 7.464 1.00 96.31 448 LYS A CA 1
ATOM 3470 C C . LYS A 1 448 ? -10.451 -0.681 7.790 1.00 96.31 448 LYS A C 1
ATOM 3472 O O . LYS A 1 448 ? -9.785 0.096 7.103 1.00 96.31 448 LYS A O 1
ATOM 3477 N N . PHE A 1 449 ? -11.148 -0.283 8.847 1.00 97.69 449 PHE A N 1
ATOM 3478 C CA . PHE A 1 449 ? -11.047 1.050 9.437 1.00 97.69 449 PHE A CA 1
ATOM 3479 C C . PHE A 1 449 ? -9.696 1.247 10.133 1.00 97.69 449 PHE A C 1
ATOM 3481 O O . PHE A 1 449 ? -9.186 0.328 10.770 1.00 97.69 449 PHE A O 1
ATOM 3488 N N . GLY A 1 450 ? -9.148 2.460 10.063 1.00 97.44 450 GLY A N 1
ATOM 3489 C CA . GLY A 1 450 ? -7.908 2.856 10.732 1.00 97.44 450 GLY A CA 1
ATOM 3490 C C . GLY A 1 450 ? -6.655 2.151 10.208 1.00 97.44 450 GLY A C 1
ATOM 3491 O O . GLY A 1 450 ? -5.670 2.070 10.935 1.00 97.44 450 GLY A O 1
ATOM 3492 N N . THR A 1 451 ? -6.693 1.628 8.980 1.00 98.00 451 THR A N 1
ATOM 3493 C CA . THR A 1 451 ? -5.620 0.827 8.377 1.00 98.00 451 THR A CA 1
ATOM 3494 C C . THR A 1 451 ? -4.971 1.575 7.216 1.00 98.00 451 THR A C 1
ATOM 3496 O O . THR A 1 451 ? -5.638 2.250 6.428 1.00 98.00 451 THR A O 1
ATOM 3499 N N . LYS A 1 452 ? -3.644 1.455 7.112 1.00 98.50 452 LYS A N 1
ATOM 3500 C CA . LYS A 1 452 ? -2.848 2.010 6.016 1.00 98.50 452 LYS A CA 1
ATOM 3501 C C . LYS A 1 452 ? -2.712 1.001 4.874 1.00 98.50 452 LYS A C 1
ATOM 3503 O O . LYS A 1 452 ? -2.374 -0.154 5.116 1.00 98.50 452 LYS A O 1
ATOM 3508 N N . TYR A 1 453 ? -2.901 1.467 3.643 1.00 98.56 453 TYR A N 1
ATOM 3509 C CA . TYR A 1 453 ? -2.792 0.673 2.421 1.00 98.56 453 TYR A CA 1
ATOM 3510 C C . TYR A 1 453 ? -1.876 1.339 1.399 1.00 98.56 453 TYR A C 1
ATOM 3512 O O . TYR A 1 453 ? -1.841 2.564 1.289 1.00 98.56 453 TYR A O 1
ATOM 3520 N N . TYR A 1 454 ? -1.163 0.521 0.630 1.00 98.75 454 TYR A N 1
ATOM 3521 C CA . TYR A 1 454 ? -0.295 0.916 -0.477 1.00 98.75 454 TYR A CA 1
ATOM 3522 C C . TYR A 1 454 ? -0.920 0.450 -1.781 1.00 98.75 454 TYR A C 1
ATOM 3524 O O . TYR A 1 454 ? -1.446 -0.655 -1.830 1.00 98.75 454 TYR A O 1
ATOM 3532 N N . TRP A 1 455 ? -0.876 1.258 -2.835 1.00 98.62 455 TRP A N 1
ATOM 3533 C CA . TRP A 1 455 ? -1.514 0.914 -4.099 1.00 98.62 455 TRP A CA 1
ATOM 3534 C C . TRP A 1 455 ? -0.717 1.396 -5.307 1.00 98.62 455 TRP A C 1
ATOM 3536 O O . TRP A 1 455 ? 0.060 2.353 -5.233 1.00 98.62 455 TRP A O 1
ATOM 3546 N N . ARG A 1 456 ? -0.893 0.675 -6.414 1.00 98.00 456 ARG A N 1
ATOM 3547 C CA . ARG A 1 456 ? -0.274 0.951 -7.712 1.00 98.00 456 ARG A CA 1
ATOM 3548 C C . ARG A 1 456 ? -1.163 0.444 -8.839 1.00 98.00 456 ARG A C 1
ATOM 3550 O O . ARG A 1 456 ? -1.914 -0.513 -8.654 1.00 98.00 456 ARG A O 1
ATOM 3557 N N . VAL A 1 457 ? -1.042 1.061 -10.006 1.00 96.38 457 VAL A N 1
ATOM 3558 C CA . VAL A 1 457 ? -1.818 0.707 -11.198 1.00 96.38 457 VAL A CA 1
ATOM 3559 C C . VAL A 1 457 ? -0.908 0.629 -12.421 1.00 96.38 457 VAL A C 1
ATOM 3561 O O . VAL A 1 457 ? 0.086 1.350 -12.498 1.00 96.38 457 VAL A O 1
ATOM 3564 N N . ARG A 1 458 ? -1.218 -0.239 -13.381 1.00 92.12 458 ARG A N 1
ATOM 3565 C CA . ARG A 1 458 ? -0.522 -0.304 -14.675 1.00 92.12 458 ARG A CA 1
ATOM 3566 C C . ARG A 1 458 ? -1.493 -0.557 -15.812 1.00 92.12 458 ARG A C 1
ATOM 3568 O O . ARG A 1 458 ? -2.594 -1.051 -15.592 1.00 92.12 458 ARG A O 1
ATOM 3575 N N . ILE A 1 459 ? -1.036 -0.296 -17.027 1.00 87.38 459 ILE A N 1
ATOM 3576 C CA . ILE A 1 459 ? -1.592 -0.934 -18.221 1.00 87.38 459 ILE A CA 1
ATOM 3577 C C . ILE A 1 459 ? -0.806 -2.246 -18.406 1.00 87.38 459 ILE A C 1
ATOM 3579 O O . ILE A 1 459 ? 0.419 -2.220 -18.262 1.00 87.38 459 ILE A O 1
ATOM 3583 N N . PRO A 1 460 ? -1.441 -3.402 -18.668 1.00 85.69 460 PRO A N 1
ATOM 3584 C CA . PRO A 1 460 ? -0.715 -4.631 -18.978 1.00 85.69 460 PRO A CA 1
ATOM 3585 C C . PRO A 1 460 ? 0.303 -4.402 -20.102 1.00 85.69 460 PRO A C 1
ATOM 3587 O O . PRO A 1 460 ? -0.027 -3.803 -21.119 1.00 85.69 460 PRO A O 1
ATOM 3590 N N . GLY A 1 461 ? 1.549 -4.840 -19.905 1.00 80.94 461 GLY A N 1
ATOM 3591 C CA . GLY A 1 461 ? 2.648 -4.569 -20.843 1.00 80.94 461 GLY A CA 1
ATOM 3592 C C . GLY A 1 461 ? 3.377 -3.237 -20.620 1.00 80.94 461 GLY A C 1
ATOM 3593 O O . GLY A 1 461 ? 4.425 -3.028 -21.221 1.00 80.94 461 GLY A O 1
ATOM 3594 N N . PHE A 1 462 ? 2.901 -2.381 -19.714 1.00 87.25 462 PHE A N 1
ATOM 3595 C CA . PHE A 1 462 ? 3.545 -1.130 -19.304 1.00 87.25 462 PHE A CA 1
ATOM 3596 C C . PHE A 1 462 ? 4.031 -1.220 -17.846 1.00 87.25 462 PHE A C 1
ATOM 3598 O O . PHE A 1 462 ? 3.716 -2.168 -17.116 1.00 87.25 462 PHE A O 1
ATOM 3605 N N . GLY A 1 463 ? 4.801 -0.223 -17.407 1.00 86.19 463 GLY A N 1
ATOM 3606 C CA . GLY A 1 463 ? 5.297 -0.128 -16.037 1.00 86.19 463 GLY A CA 1
ATOM 3607 C C . GLY A 1 463 ? 4.185 0.126 -15.015 1.00 86.19 463 GLY A C 1
ATOM 3608 O O . GLY A 1 463 ? 3.170 0.767 -15.304 1.00 86.19 463 GLY A O 1
ATOM 3609 N N . TRP A 1 464 ? 4.395 -0.371 -13.794 1.00 93.69 464 TRP A N 1
ATOM 3610 C CA . TRP A 1 464 ? 3.600 0.031 -12.632 1.00 93.69 464 TRP A CA 1
ATOM 3611 C C . TRP A 1 464 ? 3.807 1.503 -12.336 1.00 93.69 464 TRP A C 1
ATOM 3613 O O . TRP A 1 464 ? 4.945 1.953 -12.354 1.00 93.69 464 TRP A O 1
ATOM 3623 N N . SER A 1 465 ? 2.727 2.205 -11.992 1.00 95.31 465 SER A N 1
ATOM 3624 C CA . SER A 1 465 ? 2.793 3.545 -11.420 1.00 95.31 465 SER A CA 1
ATOM 3625 C C . SER A 1 465 ? 3.718 3.580 -10.204 1.00 95.31 465 SER A C 1
ATOM 3627 O O . SER A 1 465 ? 3.890 2.582 -9.493 1.00 95.31 465 SER A O 1
ATOM 3629 N N . THR A 1 466 ? 4.197 4.778 -9.863 1.00 95.00 466 THR A N 1
ATOM 3630 C CA . THR A 1 466 ? 4.733 5.022 -8.519 1.00 95.00 466 THR A CA 1
ATOM 3631 C C . THR A 1 466 ? 3.734 4.569 -7.450 1.00 95.00 466 THR A C 1
ATOM 3633 O O . THR A 1 466 ? 2.517 4.600 -7.657 1.00 95.00 466 THR A O 1
ATOM 3636 N N . VAL A 1 467 ? 4.258 4.124 -6.310 1.00 98.00 467 VAL A N 1
ATOM 3637 C CA . VAL A 1 467 ? 3.444 3.610 -5.207 1.00 98.00 467 VAL A CA 1
ATOM 3638 C C . VAL A 1 467 ? 2.934 4.775 -4.375 1.00 98.00 467 VAL A C 1
ATOM 3640 O O . VAL A 1 467 ? 3.730 5.534 -3.815 1.00 98.00 467 VAL A O 1
ATOM 3643 N N . TRP A 1 468 ? 1.615 4.897 -4.251 1.00 98.50 468 TRP A N 1
ATOM 3644 C CA . TRP A 1 468 ? 0.989 5.797 -3.283 1.00 98.50 468 TRP A CA 1
ATOM 3645 C C . TRP A 1 468 ? 0.389 5.011 -2.128 1.00 98.50 468 TRP A C 1
ATOM 3647 O O . TRP A 1 468 ? 0.194 3.800 -2.202 1.00 98.50 468 TRP A O 1
ATOM 3657 N N . ASN A 1 469 ? 0.109 5.702 -1.029 1.00 98.69 469 ASN A N 1
ATOM 3658 C CA . ASN A 1 469 ? -0.560 5.109 0.120 1.00 98.69 469 ASN A CA 1
ATOM 3659 C C . ASN A 1 469 ? -1.642 6.025 0.686 1.00 98.69 469 ASN A C 1
ATOM 3661 O O . ASN A 1 469 ? -1.586 7.242 0.503 1.00 98.69 469 ASN A O 1
ATOM 3665 N N . PHE A 1 470 ? -2.600 5.428 1.386 1.00 98.69 470 PHE A N 1
ATOM 3666 C CA . PHE A 1 470 ? -3.621 6.136 2.147 1.00 98.69 470 PHE A CA 1
ATOM 3667 C C . PHE A 1 470 ? -3.963 5.385 3.440 1.00 98.69 470 PHE A C 1
ATOM 3669 O O . PHE A 1 470 ? -3.758 4.176 3.536 1.00 98.69 470 PHE A O 1
ATOM 3676 N N . THR A 1 471 ? -4.507 6.097 4.424 1.00 98.69 471 THR A N 1
ATOM 3677 C CA . THR A 1 471 ? -5.017 5.539 5.682 1.00 98.69 471 THR A CA 1
ATOM 3678 C C . THR A 1 471 ? -6.516 5.780 5.780 1.00 98.69 471 THR A C 1
ATOM 3680 O O . THR A 1 471 ? -6.984 6.918 5.653 1.00 98.69 471 THR A O 1
ATOM 3683 N N . THR A 1 472 ? -7.274 4.713 6.016 1.00 98.38 472 THR A N 1
ATOM 3684 C CA . THR A 1 472 ? -8.725 4.781 6.202 1.00 98.38 472 THR A CA 1
ATOM 3685 C C . THR A 1 472 ? -9.093 5.457 7.526 1.00 98.38 472 THR A C 1
ATOM 3687 O O . THR A 1 472 ? -8.324 5.460 8.487 1.00 98.38 472 THR A O 1
ATOM 3690 N N . LYS A 1 473 ? -10.286 6.056 7.591 1.00 97.31 473 LYS A N 1
ATOM 3691 C CA . LYS A 1 473 ? -10.876 6.607 8.816 1.00 97.31 473 LYS A CA 1
ATOM 3692 C C . LYS A 1 473 ? -10.997 5.515 9.873 1.00 97.31 473 LYS A C 1
ATOM 3694 O O . LYS A 1 473 ? -11.128 4.343 9.535 1.00 97.31 473 LYS A O 1
ATOM 3699 N N . THR A 1 474 ? -10.962 5.896 11.140 1.00 97.75 474 THR A N 1
ATOM 3700 C CA . THR A 1 474 ? -11.146 4.968 12.258 1.00 97.75 474 THR A CA 1
ATOM 3701 C C . THR A 1 474 ? -12.629 4.652 12.453 1.00 97.75 474 THR A C 1
ATOM 3703 O O . THR A 1 474 ? -13.510 5.433 12.061 1.00 97.75 474 THR A O 1
ATOM 3706 N N . MET A 1 475 ? -12.917 3.496 13.049 1.00 98.00 475 MET A N 1
ATOM 3707 C CA . MET A 1 475 ? -14.267 3.186 13.506 1.00 98.00 475 MET A CA 1
ATOM 3708 C C . MET A 1 475 ? -14.459 3.813 14.882 1.00 98.00 475 MET A C 1
ATOM 3710 O O . MET A 1 475 ? -13.600 3.680 15.745 1.00 98.00 475 MET A O 1
ATOM 3714 N N . LEU A 1 476 ? -15.566 4.507 15.087 1.00 98.38 476 LEU A N 1
ATOM 3715 C CA . LEU A 1 476 ? -15.892 5.201 16.322 1.00 98.38 476 LEU A CA 1
ATOM 3716 C C . LEU A 1 476 ? -16.953 4.422 17.092 1.00 98.38 476 LEU A C 1
ATOM 3718 O O . LEU A 1 476 ? -17.895 3.893 16.503 1.00 98.38 476 LEU A O 1
ATOM 3722 N N . VAL A 1 477 ? -16.825 4.387 18.413 1.00 98.56 477 VAL A N 1
ATOM 3723 C CA . VAL A 1 477 ? -17.793 3.768 19.318 1.00 98.56 477 VAL A CA 1
ATOM 3724 C C . VAL A 1 477 ? -18.273 4.820 20.305 1.00 98.56 477 VAL A C 1
ATOM 3726 O O . VAL A 1 477 ? -17.528 5.257 21.182 1.00 98.56 477 VAL A O 1
ATOM 3729 N N . SER A 1 478 ? -19.528 5.233 20.149 1.00 97.88 478 SER A N 1
ATOM 3730 C CA . SER A 1 478 ? -20.235 6.090 21.097 1.00 97.88 478 SER A CA 1
ATOM 3731 C C . SER A 1 478 ? -21.090 5.203 21.992 1.00 97.88 478 SER A C 1
ATOM 3733 O O . SER A 1 478 ? -22.100 4.643 21.562 1.00 97.88 478 SER A O 1
ATOM 3735 N N . THR A 1 479 ? -20.651 5.028 23.233 1.00 97.56 479 THR A N 1
ATOM 3736 C CA . THR A 1 479 ? -21.340 4.177 24.202 1.00 97.56 479 THR A CA 1
ATOM 3737 C C . THR A 1 479 ? -21.500 4.891 25.532 1.00 97.56 479 THR A C 1
ATOM 3739 O O . THR A 1 479 ? -20.645 5.688 25.920 1.00 97.56 479 THR A O 1
ATOM 3742 N N . LYS A 1 480 ? -22.601 4.601 26.225 1.00 97.81 480 LYS A N 1
ATOM 3743 C CA . LYS A 1 480 ? -22.943 5.210 27.512 1.00 97.81 480 LYS A CA 1
ATOM 3744 C C . LYS A 1 480 ? -23.341 4.151 28.531 1.00 97.81 480 LYS A C 1
ATOM 3746 O O . LYS A 1 480 ? -24.091 3.235 28.201 1.00 97.81 480 LYS A O 1
ATOM 3751 N N . ILE A 1 481 ? -22.814 4.264 29.746 1.00 97.75 481 ILE A N 1
ATOM 3752 C CA . ILE A 1 481 ? -23.059 3.352 30.869 1.00 97.75 481 ILE A CA 1
ATOM 3753 C C . ILE A 1 481 ? -22.767 4.067 32.194 1.00 97.75 481 ILE A C 1
ATOM 3755 O O . ILE A 1 481 ? -21.897 4.929 32.259 1.00 97.75 481 ILE A O 1
ATOM 3759 N N . PHE A 1 482 ? -23.464 3.697 33.266 1.00 98.12 482 PHE A N 1
ATOM 3760 C CA . PHE A 1 482 ? -23.164 4.168 34.620 1.00 98.12 482 PHE A CA 1
ATOM 3761 C C . PHE A 1 482 ? -22.574 3.051 35.484 1.00 98.12 482 PHE A C 1
ATOM 3763 O O . PHE A 1 482 ? -22.796 1.868 35.233 1.00 98.12 482 PHE A O 1
ATOM 3770 N N . LEU A 1 483 ? -21.840 3.426 36.527 1.00 98.31 483 LEU A N 1
ATOM 3771 C CA . LEU A 1 483 ? -21.329 2.523 37.556 1.00 98.31 483 LEU A CA 1
ATOM 3772 C C . LEU A 1 483 ? -22.126 2.739 38.840 1.00 98.31 483 LEU A C 1
ATOM 3774 O O . LEU A 1 483 ? -22.270 3.879 39.277 1.00 98.31 483 LEU A O 1
ATOM 3778 N N . GLN A 1 484 ? -22.615 1.664 39.463 1.00 97.12 484 GLN A N 1
ATOM 3779 C CA . GLN A 1 484 ? -23.390 1.759 40.704 1.00 97.12 484 GLN A CA 1
ATOM 3780 C C . GLN A 1 484 ? -22.625 2.471 41.827 1.00 97.12 484 GLN A C 1
ATOM 3782 O O . GLN A 1 484 ? -23.227 3.244 42.566 1.00 97.12 484 GLN A O 1
ATOM 3787 N N . GLY A 1 485 ? -21.327 2.192 41.969 1.00 96.56 485 GLY A N 1
ATOM 3788 C CA . GLY A 1 485 ? -20.474 2.735 43.025 1.00 96.56 485 GLY A CA 1
ATOM 3789 C C . GLY A 1 485 ? -20.506 4.262 43.139 1.00 96.56 485 GLY A C 1
ATOM 3790 O O . GLY A 1 485 ? -20.989 4.790 44.141 1.00 96.56 485 GLY A O 1
ATOM 3791 N N . PRO A 1 486 ? -20.012 4.978 42.114 1.00 97.94 486 PRO A N 1
ATOM 3792 C CA . PRO A 1 486 ? -19.924 6.432 42.119 1.00 97.94 486 PRO A CA 1
ATOM 3793 C C . PRO A 1 486 ? -21.233 7.133 41.731 1.00 97.94 486 PRO A C 1
ATOM 3795 O O . PRO A 1 486 ? -21.234 8.361 41.652 1.00 97.94 486 PRO A O 1
ATOM 3798 N N . TYR A 1 487 ? -22.326 6.415 41.443 1.00 97.50 487 TYR A N 1
ATOM 3799 C CA . TYR A 1 487 ? -23.583 7.032 41.010 1.00 97.50 487 TYR A CA 1
ATOM 3800 C C . TYR A 1 487 ? -24.142 7.991 42.069 1.00 97.50 487 TYR A C 1
ATOM 3802 O O . TYR A 1 487 ? -24.338 7.618 43.224 1.00 97.50 487 TYR A O 1
ATOM 3810 N N . ALA A 1 488 ? -24.414 9.231 41.663 1.00 95.12 488 ALA A N 1
ATOM 3811 C CA . ALA A 1 488 ? -24.829 10.322 42.544 1.00 95.12 488 ALA A CA 1
ATOM 3812 C C . ALA A 1 488 ? -26.283 10.786 42.306 1.00 95.12 488 ALA A C 1
ATOM 3814 O O . ALA A 1 488 ? -26.746 11.713 42.972 1.00 95.12 488 ALA A O 1
ATOM 3815 N N . GLY A 1 489 ? -27.010 10.141 41.384 1.00 91.75 489 GLY A N 1
ATOM 3816 C CA . GLY A 1 489 ? -28.366 10.526 40.975 1.00 91.75 489 GLY A CA 1
ATOM 3817 C C . GLY A 1 489 ? -28.390 11.517 39.809 1.00 91.75 489 GLY A C 1
ATOM 3818 O O . GLY A 1 489 ? -27.361 12.081 39.425 1.00 91.75 489 GLY A O 1
ATOM 3819 N N . ASN A 1 490 ? -29.576 11.726 39.229 1.00 90.25 490 ASN A N 1
ATOM 3820 C CA . ASN A 1 490 ? -29.799 12.633 38.098 1.00 90.25 490 ASN A CA 1
ATOM 3821 C C . ASN A 1 490 ? -28.881 12.343 36.895 1.00 90.25 490 ASN A C 1
ATOM 3823 O O . ASN A 1 490 ? -28.396 13.270 36.247 1.00 90.25 490 ASN A O 1
ATOM 3827 N N . SER A 1 491 ? -28.615 11.063 36.602 1.00 92.38 491 SER A N 1
ATOM 3828 C CA . SER A 1 491 ? -27.702 10.645 35.523 1.00 92.38 491 SER A CA 1
ATOM 3829 C C . SER A 1 491 ? -26.267 11.188 35.663 1.00 92.38 491 SER A C 1
ATOM 3831 O O . SER A 1 491 ? -25.633 11.528 34.661 1.00 92.38 491 SER A O 1
ATOM 3833 N N . THR A 1 492 ? -25.746 11.275 36.894 1.00 95.94 492 THR A N 1
ATOM 3834 C CA . THR A 1 492 ? -24.368 11.717 37.169 1.00 95.94 492 THR A CA 1
ATOM 3835 C C . THR A 1 492 ? -23.600 10.780 38.108 1.00 95.94 492 THR A C 1
ATOM 3837 O O . THR A 1 492 ? -24.186 10.107 38.956 1.00 95.94 492 THR A O 1
ATOM 3840 N N . MET A 1 493 ? -22.273 10.741 37.960 1.00 98.44 493 MET A N 1
ATOM 3841 C CA . MET A 1 493 ? -21.332 10.006 38.815 1.00 98.44 493 MET A CA 1
ATOM 3842 C C . MET A 1 493 ? -20.289 10.936 39.440 1.00 98.44 493 MET A C 1
ATOM 3844 O O . MET A 1 493 ? -19.840 11.901 38.819 1.00 98.44 493 MET A O 1
ATOM 3848 N N . ASN A 1 494 ? -19.855 10.597 40.652 1.00 98.12 494 ASN A N 1
ATOM 3849 C CA . ASN A 1 494 ? -18.759 11.262 41.345 1.00 98.12 494 ASN A CA 1
ATOM 3850 C C . ASN A 1 494 ? -17.415 10.999 40.650 1.00 98.12 494 ASN A C 1
ATOM 3852 O O . ASN A 1 494 ? -17.126 9.889 40.212 1.00 98.12 494 ASN A O 1
ATOM 3856 N N . THR A 1 495 ? -16.556 12.019 40.610 1.00 98.31 495 THR A N 1
ATOM 3857 C CA . THR A 1 495 ? -15.207 11.955 40.018 1.00 98.31 495 THR A CA 1
ATOM 3858 C C . THR A 1 495 ? -14.120 12.089 41.084 1.00 98.31 495 THR A C 1
ATOM 3860 O O . THR A 1 495 ? -13.079 12.711 40.855 1.00 98.31 495 THR A O 1
ATOM 3863 N N . THR A 1 496 ? -14.373 11.562 42.286 1.00 98.25 496 THR A N 1
ATOM 3864 C CA . THR A 1 496 ? -13.517 11.755 43.466 1.00 98.25 496 THR A CA 1
ATOM 3865 C C . THR A 1 496 ? -12.087 11.280 43.216 1.00 98.25 496 THR A C 1
ATOM 3867 O O . THR A 1 496 ? -11.147 12.025 43.491 1.00 98.25 496 THR A O 1
ATOM 3870 N N . LEU A 1 497 ? -11.904 10.103 42.606 1.00 98.25 497 LEU A N 1
ATOM 3871 C CA . LEU A 1 497 ? -10.577 9.584 42.248 1.00 98.25 497 LEU A CA 1
ATOM 3872 C C . LEU A 1 497 ? -9.779 10.538 41.358 1.00 98.25 497 LEU A C 1
ATOM 3874 O O . LEU A 1 497 ? -8.589 10.742 41.590 1.00 98.25 497 LEU A O 1
ATOM 3878 N N . ASN A 1 498 ? -10.436 11.142 40.368 1.00 98.12 498 ASN A N 1
ATOM 3879 C CA . ASN A 1 498 ? -9.820 12.120 39.478 1.00 98.12 498 ASN A CA 1
ATOM 3880 C C . ASN A 1 498 ? -9.442 13.393 40.247 1.00 98.12 498 ASN A C 1
ATOM 3882 O O . ASN A 1 498 ? -8.298 13.828 40.201 1.00 98.12 498 ASN A O 1
ATOM 3886 N N . SER A 1 499 ? -10.361 13.921 41.066 1.00 97.38 499 SER A N 1
ATOM 3887 C CA . SER A 1 499 ? -10.099 15.114 41.888 1.00 97.38 499 SER A CA 1
ATOM 3888 C C . SER A 1 499 ? -8.959 14.933 42.901 1.00 97.38 499 SER A C 1
ATOM 3890 O O . SER A 1 499 ? -8.288 15.902 43.248 1.00 97.38 499 SER A O 1
ATOM 3892 N N . LYS A 1 500 ? -8.714 13.695 43.352 1.00 97.62 500 LYS A N 1
ATOM 3893 C CA . LYS A 1 500 ? -7.589 13.323 44.222 1.00 97.62 500 LYS A CA 1
ATOM 3894 C C . LYS A 1 500 ? -6.301 12.982 43.451 1.00 97.62 500 LYS A C 1
ATOM 3896 O O . LYS A 1 500 ? -5.288 12.702 44.084 1.00 97.62 500 LYS A O 1
ATOM 3901 N N . GLY A 1 501 ? -6.325 12.958 42.116 1.00 97.31 501 GLY A N 1
ATOM 3902 C CA . GLY A 1 501 ? -5.185 12.553 41.287 1.00 97.31 501 GLY A CA 1
ATOM 3903 C C . GLY A 1 501 ? -4.791 11.080 41.452 1.00 97.31 501 GLY A C 1
ATOM 3904 O O . GLY A 1 501 ? -3.621 10.738 41.305 1.00 97.31 501 GLY A O 1
ATOM 3905 N N . LEU A 1 502 ? -5.742 10.210 41.810 1.00 98.12 502 LEU A N 1
ATOM 3906 C CA . LEU A 1 502 ? -5.479 8.793 42.087 1.00 98.12 502 LEU A CA 1
ATOM 3907 C C . LEU A 1 502 ? -5.586 7.898 40.847 1.00 98.12 502 LEU A C 1
ATOM 3909 O O . LEU A 1 502 ? -5.027 6.804 40.849 1.00 98.12 502 LEU A O 1
ATOM 3913 N N . ILE A 1 503 ? -6.296 8.326 39.799 1.00 98.44 503 ILE A N 1
ATOM 3914 C CA . ILE A 1 503 ? -6.441 7.533 38.569 1.00 98.44 503 ILE A CA 1
ATOM 3915 C C . ILE A 1 503 ? -5.076 7.458 37.857 1.00 98.44 503 ILE A C 1
ATOM 3917 O O . ILE A 1 503 ? -4.478 8.502 37.588 1.00 98.44 503 ILE A O 1
ATOM 3921 N N . PRO A 1 504 ? -4.563 6.255 37.538 1.00 97.69 504 PRO A N 1
ATOM 3922 C CA . PRO A 1 504 ? -3.266 6.109 36.887 1.00 97.69 504 PRO A CA 1
ATOM 3923 C C . PRO A 1 504 ? -3.296 6.630 35.445 1.00 97.69 504 PRO A C 1
ATOM 3925 O O . PRO A 1 504 ? -4.288 6.468 34.741 1.00 97.69 504 PRO A O 1
ATOM 3928 N N . ALA A 1 505 ? -2.173 7.185 34.983 1.00 97.38 505 ALA A N 1
ATOM 3929 C CA . ALA A 1 505 ? -1.992 7.682 33.613 1.00 97.38 505 ALA A CA 1
ATOM 3930 C C . ALA A 1 505 ? -2.133 6.599 32.522 1.00 97.38 505 ALA A C 1
ATOM 3932 O O . ALA A 1 505 ? -2.474 6.907 31.381 1.00 97.38 505 ALA A O 1
ATOM 3933 N N . SER A 1 506 ? -1.893 5.333 32.876 1.00 97.62 506 SER A N 1
ATOM 3934 C CA . SER A 1 506 ? -2.062 4.165 32.004 1.00 97.62 506 SER A CA 1
ATOM 3935 C C . SER A 1 506 ? -3.163 3.245 32.552 1.00 97.62 506 SER A C 1
ATOM 3937 O O . SER A 1 506 ? -3.323 3.157 33.775 1.00 97.62 506 SER A O 1
ATOM 3939 N N . PRO A 1 507 ? -3.910 2.533 31.690 1.00 97.44 507 PRO A N 1
ATOM 3940 C CA . PRO A 1 507 ? -5.036 1.715 32.118 1.00 97.44 507 PRO A CA 1
ATOM 3941 C C . PRO A 1 507 ? -4.595 0.524 32.991 1.00 97.44 507 PRO A C 1
ATOM 3943 O O . PRO A 1 507 ? -3.606 -0.142 32.675 1.00 97.44 507 PRO A O 1
ATOM 3946 N N . PRO A 1 508 ? -5.353 0.164 34.045 1.00 95.88 508 PRO A N 1
ATOM 3947 C CA . PRO A 1 508 ? -4.971 -0.875 35.013 1.00 95.88 508 PRO A CA 1
ATOM 3948 C C . PRO A 1 508 ? -5.231 -2.315 34.523 1.00 95.88 508 PRO A C 1
ATOM 3950 O O . PRO A 1 508 ? -5.392 -3.232 35.326 1.00 95.88 508 PRO A O 1
ATOM 3953 N N . TYR A 1 509 ? -5.311 -2.528 33.210 1.00 97.06 509 TYR A N 1
ATOM 3954 C CA . TYR A 1 509 ? -5.813 -3.768 32.612 1.00 97.06 509 TYR A CA 1
ATOM 3955 C C . TYR A 1 509 ? -4.719 -4.698 32.069 1.00 97.06 509 TYR A C 1
ATOM 3957 O O . TYR A 1 509 ? -5.025 -5.759 31.531 1.00 97.06 509 TYR A O 1
ATOM 3965 N N . ASN A 1 510 ? -3.443 -4.346 32.232 1.00 95.25 510 ASN A N 1
ATOM 3966 C CA . ASN A 1 510 ? -2.296 -5.129 31.750 1.00 95.25 510 ASN A CA 1
ATOM 3967 C C . ASN A 1 510 ? -1.977 -6.384 32.587 1.00 95.25 510 ASN A C 1
ATOM 3969 O O . ASN A 1 510 ? -1.011 -7.088 32.302 1.00 95.25 510 ASN A O 1
ATOM 3973 N N . THR A 1 511 ? -2.777 -6.675 33.611 1.00 91.31 511 THR A N 1
ATOM 3974 C CA . THR A 1 511 ? -2.646 -7.859 34.468 1.00 91.31 511 THR A CA 1
ATOM 3975 C C . THR A 1 511 ? -3.875 -8.760 34.353 1.00 91.31 511 THR A C 1
ATOM 3977 O O . THR A 1 511 ? -4.898 -8.387 33.771 1.00 91.31 511 THR A O 1
ATOM 3980 N N . SER A 1 512 ? -3.769 -9.976 34.894 1.00 90.19 512 SER A N 1
ATOM 3981 C CA . SER A 1 512 ? -4.887 -10.917 34.998 1.00 90.19 512 SER A CA 1
ATOM 3982 C C . SER A 1 512 ? -6.107 -10.268 35.680 1.00 90.19 512 SER A C 1
ATOM 3984 O O . SER A 1 512 ? -5.926 -9.551 36.670 1.00 90.19 512 SER A O 1
ATOM 3986 N N . PRO A 1 513 ? -7.341 -10.538 35.212 1.00 91.56 513 PRO A N 1
ATOM 3987 C CA . PRO A 1 513 ? -7.705 -11.511 34.169 1.00 91.56 513 PRO A CA 1
ATOM 3988 C C . PRO A 1 513 ? -7.643 -10.986 32.727 1.00 91.56 513 PRO A C 1
ATOM 3990 O O . PRO A 1 513 ? -7.670 -11.787 31.795 1.00 91.56 513 PRO A O 1
ATOM 3993 N N . TRP A 1 514 ? -7.542 -9.672 32.508 1.00 92.69 514 TRP A N 1
ATOM 3994 C CA . TRP A 1 514 ? -7.637 -9.107 31.155 1.00 92.69 514 TRP A CA 1
ATOM 3995 C C . TRP A 1 514 ? -6.371 -9.288 30.326 1.00 92.69 514 TRP A C 1
ATOM 3997 O O . TRP A 1 514 ? -6.478 -9.510 29.123 1.00 92.69 514 TRP A O 1
ATOM 4007 N N . ASN A 1 515 ? -5.192 -9.183 30.952 1.00 94.50 515 ASN A N 1
ATOM 4008 C CA . ASN A 1 515 ? -3.891 -9.236 30.274 1.00 94.50 515 ASN A CA 1
ATOM 4009 C C . ASN A 1 515 ? -3.846 -8.321 29.031 1.00 94.50 515 ASN A C 1
ATOM 4011 O O . ASN A 1 515 ? -3.317 -8.683 27.979 1.00 94.50 515 ASN A O 1
ATOM 4015 N N . TYR A 1 516 ? -4.465 -7.142 29.136 1.00 96.00 516 TYR A N 1
ATOM 4016 C CA . TYR A 1 516 ? -4.635 -6.216 28.028 1.00 96.00 516 TYR A CA 1
ATOM 4017 C C . TYR A 1 516 ? -3.305 -5.535 27.691 1.00 96.00 516 TYR A C 1
ATOM 4019 O O . TYR A 1 516 ? -2.809 -4.708 28.451 1.00 96.00 516 TYR A O 1
ATOM 4027 N N . GLY A 1 517 ? -2.734 -5.882 26.536 1.00 94.44 517 GLY A N 1
ATOM 4028 C CA . GLY A 1 517 ? -1.456 -5.353 26.045 1.00 94.44 517 GLY A CA 1
ATOM 4029 C C . GLY A 1 517 ? -1.542 -3.995 25.341 1.00 94.44 517 GLY A C 1
ATOM 4030 O O . GLY A 1 517 ? -0.711 -3.720 24.479 1.00 94.44 517 GLY A O 1
ATOM 4031 N N . GLY A 1 518 ? -2.564 -3.185 25.635 1.00 92.44 518 GLY A N 1
ATOM 4032 C CA . GLY A 1 518 ? -2.703 -1.846 25.065 1.00 92.44 518 GLY A CA 1
ATOM 4033 C C . GLY A 1 518 ? -1.604 -0.889 25.525 1.00 92.44 518 GLY A C 1
ATOM 4034 O O . GLY A 1 518 ? -0.971 -1.087 26.564 1.00 92.44 518 GLY A O 1
ATOM 4035 N N . THR A 1 519 ? -1.357 0.143 24.723 1.00 94.56 519 THR A N 1
ATOM 4036 C CA . THR A 1 519 ? -0.298 1.140 24.948 1.00 94.56 519 THR A CA 1
ATOM 4037 C C . THR A 1 519 ? -0.855 2.522 25.287 1.00 94.56 519 THR A C 1
ATOM 4039 O O . THR A 1 519 ? -0.133 3.514 25.193 1.00 94.56 519 THR A O 1
ATOM 4042 N N . GLU A 1 520 ? -2.145 2.619 25.611 1.00 97.12 520 GLU A N 1
ATOM 4043 C CA . GLU A 1 520 ? -2.802 3.869 25.972 1.00 97.12 520 GLU A CA 1
ATOM 4044 C C . GLU A 1 520 ? -2.131 4.510 27.190 1.00 97.12 520 GLU A C 1
ATOM 4046 O O . GLU A 1 520 ? -1.898 3.868 28.214 1.00 97.12 520 GLU A O 1
ATOM 4051 N N . ASN A 1 521 ? -1.823 5.799 27.074 1.00 96.69 521 ASN A N 1
ATOM 4052 C CA . ASN A 1 521 ? -1.221 6.582 28.140 1.00 96.69 521 ASN A CA 1
ATOM 4053 C C . ASN A 1 521 ? -1.572 8.059 27.947 1.00 96.69 521 ASN A C 1
ATOM 4055 O O . ASN A 1 521 ? -1.603 8.541 26.812 1.00 96.69 521 ASN A O 1
ATOM 4059 N N . VAL A 1 522 ? -1.799 8.781 29.041 1.00 97.75 522 VAL A N 1
ATOM 4060 C CA . VAL A 1 522 ? -2.043 10.229 29.030 1.00 97.75 522 VAL A CA 1
ATOM 4061 C C . VAL A 1 522 ? -1.106 10.945 29.992 1.00 97.75 522 VAL A C 1
ATOM 4063 O O . VAL A 1 522 ? -0.673 10.382 30.989 1.00 97.75 522 VAL A O 1
ATOM 4066 N N . ASN A 1 523 ? -0.801 12.213 29.718 1.00 95.94 523 ASN A N 1
ATOM 4067 C CA . ASN A 1 523 ? -0.011 13.023 30.652 1.00 95.94 523 ASN A CA 1
ATOM 4068 C C . ASN A 1 523 ? -0.821 13.405 31.899 1.00 95.94 523 ASN A C 1
ATOM 4070 O O . ASN A 1 523 ? -0.269 13.514 32.990 1.00 95.94 523 ASN A O 1
ATOM 4074 N N . GLU A 1 524 ? -2.125 13.607 31.723 1.00 96.38 524 GLU A N 1
ATOM 4075 C CA . GLU A 1 524 ? -3.070 13.972 32.770 1.00 96.38 524 GLU A CA 1
ATOM 4076 C C . GLU A 1 524 ? -4.436 13.365 32.442 1.00 96.38 524 GLU A C 1
ATOM 4078 O O . GLU A 1 524 ? -4.806 13.241 31.271 1.00 96.38 524 GLU A O 1
ATOM 4083 N N . ILE A 1 525 ? -5.177 12.979 33.477 1.00 98.38 525 ILE A N 1
ATOM 4084 C CA . ILE A 1 525 ? -6.524 12.435 33.330 1.00 98.38 525 ILE A CA 1
ATOM 4085 C C . ILE A 1 525 ? -7.492 13.583 33.008 1.00 98.38 525 ILE A C 1
ATOM 4087 O O . ILE A 1 525 ? -7.557 14.544 33.776 1.00 98.38 525 ILE A O 1
ATOM 4091 N N . PRO A 1 526 ? -8.270 13.513 31.910 1.00 98.00 526 PRO A N 1
ATOM 4092 C CA . PRO A 1 526 ? -9.166 14.602 31.538 1.00 98.00 526 PRO A CA 1
ATOM 4093 C C . PRO A 1 526 ? -10.193 14.952 32.635 1.00 98.00 526 PRO A C 1
ATOM 4095 O O . PRO A 1 526 ? -10.658 14.066 33.364 1.00 98.00 526 PRO A O 1
ATOM 4098 N N . PRO A 1 527 ? -10.637 16.222 32.739 1.00 96.94 527 PRO A N 1
ATOM 4099 C CA . PRO A 1 527 ? -11.658 16.623 33.704 1.00 96.94 527 PRO A CA 1
ATOM 4100 C C . PRO A 1 527 ? -12.952 15.827 33.536 1.00 96.94 527 PRO A C 1
ATOM 4102 O O . PRO A 1 527 ? -13.348 15.494 32.419 1.00 96.94 527 PRO A O 1
ATOM 4105 N N . GLY A 1 528 ? -13.652 15.543 34.633 1.00 97.00 528 GLY A N 1
ATOM 4106 C CA . GLY A 1 528 ? -14.939 14.841 34.590 1.00 97.00 528 GLY A CA 1
ATOM 4107 C C . GLY A 1 528 ? -14.842 13.338 34.295 1.00 97.00 528 GLY A C 1
ATOM 4108 O O . GLY A 1 528 ? -15.877 12.696 34.144 1.00 97.00 528 GLY A O 1
ATOM 4109 N N . VAL A 1 529 ? -13.634 12.771 34.187 1.00 98.69 529 VAL A N 1
ATOM 4110 C CA . VAL A 1 529 ? -13.428 11.314 34.137 1.00 98.69 529 VAL A CA 1
ATOM 4111 C C . VAL A 1 529 ? -13.687 10.714 35.516 1.00 98.69 529 VAL A C 1
ATOM 4113 O O . VAL A 1 529 ? -13.197 11.230 36.521 1.00 98.69 529 VAL A O 1
ATOM 4116 N N . VAL A 1 530 ? -14.457 9.630 35.541 1.00 98.75 530 VAL A N 1
ATOM 4117 C CA . VAL A 1 530 ? -14.736 8.789 36.708 1.00 98.75 530 VAL A CA 1
ATOM 4118 C C . VAL A 1 530 ? -13.640 7.744 36.865 1.00 98.75 530 VAL A C 1
ATOM 4120 O O . VAL A 1 530 ? -13.062 7.630 37.942 1.00 98.75 530 VAL A O 1
ATOM 4123 N N . ASP A 1 531 ? -13.350 6.994 35.796 1.00 98.69 531 ASP A N 1
ATOM 4124 C CA . ASP A 1 531 ? -12.333 5.940 35.791 1.00 98.69 531 ASP A CA 1
ATOM 4125 C C . ASP A 1 531 ? -12.007 5.437 34.368 1.00 98.69 531 ASP A C 1
ATOM 4127 O O . ASP A 1 531 ? -12.650 5.823 33.388 1.00 98.69 531 ASP A O 1
ATOM 4131 N N . TRP A 1 532 ? -11.035 4.529 34.267 1.00 98.62 532 TRP A N 1
ATOM 4132 C CA . TRP A 1 532 ? -10.767 3.705 33.089 1.00 98.62 532 TRP A CA 1
ATOM 4133 C C . TRP A 1 532 ? -11.802 2.589 32.913 1.00 98.62 532 TRP A C 1
ATOM 4135 O O . TRP A 1 532 ? -12.188 1.935 33.877 1.00 98.62 532 TRP A O 1
ATOM 4145 N N . VAL A 1 533 ? -12.140 2.258 31.668 1.00 98.69 533 VAL A N 1
ATOM 4146 C CA . VAL A 1 533 ? -12.921 1.070 31.271 1.00 98.69 533 VAL A CA 1
ATOM 4147 C C . VAL A 1 533 ? -12.255 0.361 30.090 1.00 98.69 533 VAL A C 1
ATOM 4149 O O . VAL A 1 533 ? -11.542 0.991 29.311 1.00 98.69 533 VAL A O 1
ATOM 4152 N N . LEU A 1 534 ? -12.488 -0.944 29.930 1.00 97.94 534 LEU A N 1
ATOM 4153 C CA . LEU A 1 534 ? -12.198 -1.658 28.683 1.00 97.94 534 LEU A CA 1
ATOM 4154 C C . LEU A 1 534 ? -13.463 -1.773 27.848 1.00 97.94 534 LEU A C 1
ATOM 4156 O O . LEU A 1 534 ? -14.440 -2.383 28.281 1.00 97.94 534 LEU A O 1
ATOM 4160 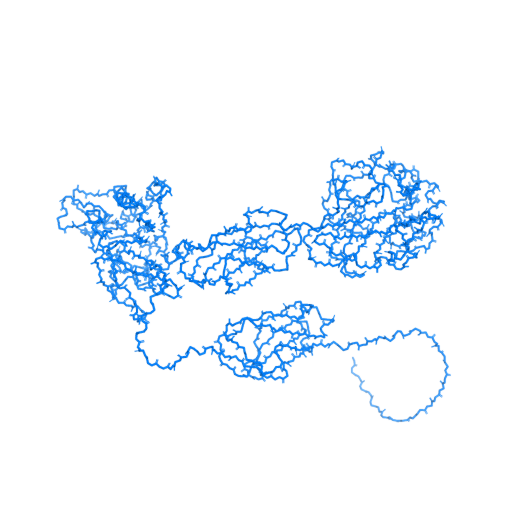N N . VAL A 1 535 ? -13.399 -1.274 26.620 1.00 98.31 535 VAL A N 1
ATOM 4161 C CA . VAL A 1 535 ? -14.431 -1.466 25.604 1.00 98.31 535 VAL A CA 1
ATOM 4162 C C . VAL A 1 535 ? -13.999 -2.603 24.687 1.00 98.31 535 VAL A C 1
ATOM 4164 O O . VAL A 1 535 ? -12.921 -2.560 24.089 1.00 98.31 535 VAL A O 1
ATOM 4167 N N . LYS A 1 536 ? -14.839 -3.629 24.565 1.00 97.00 536 LYS A N 1
ATOM 4168 C CA . LYS A 1 536 ? -14.621 -4.774 23.675 1.00 97.00 536 LYS A CA 1
ATOM 4169 C C . LYS A 1 536 ? -15.684 -4.782 22.588 1.00 97.00 536 LYS A C 1
ATOM 4171 O O . LYS A 1 536 ? -16.869 -4.658 22.879 1.00 97.00 536 LYS A O 1
ATOM 4176 N N . LEU A 1 537 ? -15.250 -4.981 21.351 1.00 97.50 537 LEU A N 1
ATOM 4177 C CA . LEU A 1 537 ? -16.125 -5.252 20.219 1.00 97.50 537 LEU A CA 1
ATOM 4178 C C . LEU A 1 537 ? -16.106 -6.749 19.958 1.00 97.50 537 LEU A C 1
ATOM 4180 O O . LEU A 1 537 ? -15.031 -7.316 19.743 1.00 97.50 537 LEU A O 1
ATOM 4184 N N . LYS A 1 538 ? -17.277 -7.384 20.008 1.00 95.31 538 LYS A N 1
ATOM 4185 C CA . LYS A 1 538 ? -17.431 -8.824 19.798 1.00 95.31 538 LYS A CA 1
ATOM 4186 C C . LYS A 1 538 ? -18.287 -9.083 18.556 1.00 95.31 538 LYS A C 1
ATOM 4188 O O . LYS A 1 538 ? -19.331 -8.454 18.382 1.00 95.31 538 LYS A O 1
ATOM 4193 N N . ALA A 1 539 ? -17.832 -9.984 17.685 1.00 88.56 539 ALA A N 1
ATOM 4194 C CA . ALA A 1 539 ? -18.573 -10.379 16.479 1.00 88.56 539 ALA A CA 1
ATOM 4195 C C . ALA A 1 539 ? -19.839 -11.182 16.828 1.00 88.56 539 ALA A C 1
ATOM 4197 O O . ALA A 1 539 ? -20.836 -11.140 16.117 1.00 88.56 539 ALA A O 1
ATOM 4198 N N . ASN A 1 540 ? -19.794 -11.887 17.955 1.00 82.50 540 ASN A N 1
ATOM 4199 C CA . ASN A 1 540 ? -20.900 -12.603 18.576 1.00 82.50 540 ASN A CA 1
ATOM 4200 C C . ASN A 1 540 ? -20.724 -12.553 20.105 1.00 82.50 540 ASN A C 1
ATOM 4202 O O . ASN A 1 540 ? -19.859 -11.846 20.620 1.00 82.50 540 ASN A O 1
ATOM 4206 N N . ASP A 1 541 ? -21.533 -13.294 20.847 1.00 69.75 541 ASP A N 1
ATOM 4207 C CA . ASP A 1 541 ? -21.494 -13.337 22.310 1.00 69.75 541 ASP A CA 1
ATOM 4208 C C . ASP A 1 541 ? -20.201 -13.917 22.908 1.00 69.75 541 ASP A C 1
ATOM 4210 O O . ASP A 1 541 ? -19.964 -13.722 24.094 1.00 69.75 541 ASP A O 1
ATOM 4214 N N . THR A 1 542 ? -19.311 -14.538 22.127 1.00 75.00 542 THR A N 1
ATOM 4215 C CA . THR A 1 542 ? -18.094 -15.209 22.634 1.00 75.00 542 THR A CA 1
ATOM 4216 C C . THR A 1 542 ? -16.794 -14.693 22.010 1.00 75.00 542 THR A C 1
ATOM 4218 O O . THR A 1 542 ? -15.750 -14.670 22.661 1.00 75.00 542 THR A O 1
ATOM 4221 N N . THR A 1 543 ? -16.834 -14.197 20.775 1.00 87.69 543 THR A N 1
ATOM 4222 C CA . THR A 1 543 ? -15.639 -13.889 19.979 1.00 87.69 543 THR A CA 1
ATOM 4223 C C . THR A 1 543 ? -15.303 -12.403 20.028 1.00 87.69 543 THR A C 1
ATOM 4225 O O . THR A 1 543 ? -15.949 -11.583 19.374 1.00 87.69 543 THR A O 1
ATOM 4228 N N . VAL A 1 544 ? -14.261 -12.044 20.781 1.00 90.88 544 VAL A N 1
ATOM 4229 C CA . VAL A 1 544 ? -13.731 -10.672 20.834 1.00 90.88 544 VAL A CA 1
ATOM 4230 C C . VAL A 1 544 ? -12.934 -10.366 19.564 1.00 90.88 544 VAL A C 1
ATOM 4232 O O . VAL A 1 544 ? -11.945 -11.029 19.270 1.00 90.88 544 VAL A O 1
ATOM 4235 N N . THR A 1 545 ? -13.332 -9.325 18.834 1.00 93.75 545 THR A N 1
ATOM 4236 C CA . THR A 1 545 ? -12.640 -8.844 17.628 1.00 93.75 545 THR A CA 1
ATOM 4237 C C . THR A 1 545 ? -11.588 -7.793 17.967 1.00 93.75 545 THR A C 1
ATOM 4239 O O . THR A 1 545 ? -10.464 -7.845 17.468 1.00 93.75 545 THR A O 1
ATOM 4242 N N . LYS A 1 546 ? -11.940 -6.823 18.818 1.00 95.69 546 LYS A N 1
ATOM 4243 C CA . LYS A 1 546 ? -11.029 -5.767 19.280 1.00 95.69 546 LYS A CA 1
ATOM 4244 C C . LYS A 1 546 ? -11.324 -5.379 20.719 1.00 95.69 546 LYS A C 1
ATOM 4246 O O . LYS A 1 546 ? -12.443 -5.520 21.203 1.00 95.69 546 LYS A O 1
ATOM 4251 N N . THR A 1 547 ? -10.309 -4.873 21.406 1.00 96.50 547 THR A N 1
ATOM 4252 C CA . THR A 1 547 ? -10.409 -4.332 22.765 1.00 96.50 547 THR A CA 1
ATOM 4253 C C . THR A 1 547 ? -9.589 -3.056 22.850 1.00 96.50 547 THR A C 1
ATOM 4255 O O . THR A 1 547 ? -8.479 -3.013 22.315 1.00 96.50 547 THR A O 1
ATOM 4258 N N . ARG A 1 548 ? -10.138 -2.034 23.507 1.00 97.38 548 ARG A N 1
ATOM 4259 C CA . ARG A 1 548 ? -9.463 -0.760 23.750 1.00 97.38 548 ARG A CA 1
ATOM 4260 C C . ARG A 1 548 ? -9.789 -0.217 25.135 1.00 97.38 548 ARG A C 1
ATOM 4262 O O . ARG A 1 548 ? -10.938 -0.321 25.569 1.00 97.38 548 ARG A O 1
ATOM 4269 N N . ALA A 1 549 ? -8.800 0.353 25.818 1.00 98.44 549 ALA A N 1
ATOM 4270 C CA . ALA A 1 549 ? -9.042 1.102 27.043 1.00 98.44 549 ALA A CA 1
ATOM 4271 C C . ALA A 1 549 ? -9.558 2.513 26.722 1.00 98.44 549 ALA A C 1
ATOM 4273 O O . ALA A 1 549 ? -9.123 3.158 25.771 1.00 98.44 549 ALA A O 1
ATOM 4274 N N . ALA A 1 550 ? -10.504 2.989 27.522 1.00 98.62 550 ALA A N 1
ATOM 4275 C CA . ALA A 1 550 ? -11.168 4.272 27.334 1.00 98.62 550 ALA A CA 1
ATOM 4276 C C . ALA A 1 550 ? -11.523 4.901 28.686 1.00 98.62 550 ALA A C 1
ATOM 4278 O O . ALA A 1 550 ? -11.446 4.243 29.728 1.00 98.62 550 ALA A O 1
ATOM 4279 N N . PHE A 1 551 ? -11.939 6.164 28.670 1.00 98.81 551 PHE A N 1
ATOM 4280 C CA . PHE A 1 551 ? -12.385 6.861 29.869 1.00 98.81 551 PHE A CA 1
ATOM 4281 C C . PHE A 1 551 ? -13.899 6.849 29.992 1.00 98.81 551 PHE A C 1
ATOM 4283 O O . PHE A 1 551 ? -14.606 7.153 29.036 1.00 98.81 551 PHE A O 1
ATOM 4290 N N . LEU A 1 552 ? -14.392 6.578 31.196 1.00 98.81 552 LEU A N 1
ATOM 4291 C CA . LEU A 1 552 ? -15.783 6.800 31.557 1.00 98.81 552 LEU A CA 1
ATOM 4292 C C . LEU A 1 552 ? -15.946 8.193 32.173 1.00 98.81 552 LEU A C 1
ATOM 4294 O O . LEU A 1 552 ? -15.230 8.544 33.112 1.00 98.81 552 LEU A O 1
ATOM 4298 N N . LYS A 1 553 ? -16.892 8.984 31.671 1.00 98.69 553 LYS A N 1
ATOM 4299 C CA . LYS A 1 553 ? -17.207 10.339 32.145 1.00 98.69 553 LYS A CA 1
ATOM 4300 C C . LYS A 1 553 ? -18.344 10.336 33.162 1.00 98.69 553 LYS A C 1
ATOM 4302 O O . LYS A 1 553 ? -19.136 9.401 33.228 1.00 98.69 553 LYS A O 1
ATOM 4307 N N . SER A 1 554 ? -18.443 11.409 33.945 1.00 98.12 554 SER A N 1
ATOM 4308 C CA . SER A 1 554 ? -19.465 11.570 34.988 1.00 98.12 554 SER A CA 1
ATOM 4309 C C . SER A 1 554 ? -20.901 11.546 34.465 1.00 98.12 554 SER A C 1
ATOM 4311 O O . SER A 1 554 ? -21.800 11.173 35.206 1.00 98.12 554 SER A O 1
ATOM 4313 N N . ASP A 1 555 ? -21.122 11.898 33.202 1.00 97.25 555 ASP A N 1
ATOM 4314 C CA . ASP A 1 555 ? -22.417 11.842 32.513 1.00 97.25 555 ASP A CA 1
ATOM 4315 C C . ASP A 1 555 ? -22.734 10.459 31.905 1.00 97.25 555 ASP A C 1
ATOM 4317 O O . ASP A 1 555 ? -23.743 10.297 31.210 1.00 97.25 555 ASP A O 1
ATOM 4321 N N . GLY A 1 556 ? -21.865 9.472 32.147 1.00 98.00 556 GLY A N 1
ATOM 4322 C CA . GLY A 1 556 ? -21.960 8.098 31.664 1.00 98.00 556 GLY A CA 1
ATOM 4323 C C . GLY A 1 556 ? -21.350 7.859 30.282 1.00 98.00 556 GLY A C 1
ATOM 4324 O O . GLY A 1 556 ? -21.253 6.706 29.865 1.00 98.00 556 GLY A O 1
ATOM 4325 N N . ASN A 1 557 ? -20.937 8.896 29.549 1.00 98.38 557 ASN A N 1
ATOM 4326 C CA . ASN A 1 557 ? -20.336 8.705 28.230 1.00 98.38 557 ASN A CA 1
ATOM 4327 C C . ASN A 1 557 ? -18.956 8.047 28.350 1.00 98.38 557 ASN A C 1
ATOM 4329 O O . ASN A 1 557 ? -18.139 8.439 29.185 1.00 98.38 557 ASN A O 1
ATOM 4333 N N . ILE A 1 558 ? -18.675 7.072 27.486 1.00 98.81 558 ILE A N 1
ATOM 4334 C CA . ILE A 1 558 ? -17.329 6.526 27.314 1.00 98.81 558 ILE A CA 1
ATOM 4335 C C . ILE A 1 558 ? -16.668 7.229 26.129 1.00 98.81 558 ILE A C 1
ATOM 4337 O O . ILE A 1 558 ? -17.212 7.257 25.022 1.00 98.81 558 ILE A O 1
ATOM 4341 N N . VAL A 1 559 ? -15.488 7.785 26.375 1.00 98.69 559 VAL A N 1
ATOM 4342 C CA . VAL A 1 559 ? -14.739 8.635 25.446 1.00 98.69 559 VAL A CA 1
ATOM 4343 C C . VAL A 1 559 ? -13.302 8.142 25.289 1.00 98.69 559 VAL A C 1
ATOM 4345 O O . VAL A 1 559 ? -12.768 7.438 26.149 1.00 98.69 559 VAL A O 1
ATOM 4348 N N . ASP A 1 560 ? -12.677 8.502 24.172 1.00 98.19 560 ASP A N 1
ATOM 4349 C CA . ASP A 1 560 ? -11.265 8.237 23.904 1.00 98.19 560 ASP A CA 1
ATOM 4350 C C . ASP A 1 560 ? -10.351 9.065 24.834 1.00 98.19 560 ASP A C 1
ATOM 4352 O O . ASP A 1 560 ? -10.804 9.824 25.696 1.00 98.19 560 ASP A O 1
ATOM 4356 N N . LEU A 1 561 ? -9.037 8.929 24.660 1.00 97.62 561 LEU A N 1
ATOM 4357 C CA . LEU A 1 561 ? -8.023 9.491 25.557 1.00 97.62 561 LEU A CA 1
ATOM 4358 C C . LEU A 1 561 ? -8.019 11.025 25.643 1.00 97.62 561 LEU A C 1
ATOM 4360 O O . LEU A 1 561 ? -7.477 11.576 26.598 1.00 97.62 561 LEU A O 1
ATOM 4364 N N . ASP A 1 562 ? -8.632 11.720 24.683 1.00 96.88 562 ASP A N 1
ATOM 4365 C CA . ASP A 1 562 ? -8.808 13.176 24.737 1.00 96.88 562 ASP A CA 1
ATOM 4366 C C . ASP A 1 562 ? -9.919 13.630 25.705 1.00 96.88 562 ASP A C 1
ATOM 4368 O O . ASP A 1 562 ? -10.045 14.821 25.993 1.00 96.88 562 ASP A O 1
ATOM 4372 N N . GLY A 1 563 ? -10.723 12.698 26.228 1.00 96.50 563 GLY A N 1
ATOM 4373 C CA . GLY A 1 563 ? -11.784 12.980 27.191 1.00 96.50 563 GLY A CA 1
ATOM 4374 C C . GLY A 1 563 ? -13.075 13.552 26.595 1.00 96.50 563 GLY A C 1
ATOM 4375 O O . GLY A 1 563 ? -13.932 13.997 27.373 1.00 96.50 563 GLY A O 1
ATOM 4376 N N . THR A 1 564 ? -13.213 13.559 25.263 1.00 96.69 564 THR A N 1
ATOM 4377 C CA . THR A 1 564 ? -14.325 14.187 24.526 1.00 96.69 564 THR A CA 1
ATOM 4378 C C . THR A 1 564 ? -14.857 13.363 23.350 1.00 96.69 564 THR A C 1
ATOM 4380 O O . THR A 1 564 ? -16.073 13.239 23.213 1.00 96.69 564 THR A O 1
ATOM 4383 N N . ASN A 1 565 ? -13.995 12.806 22.499 1.00 97.56 565 ASN A N 1
ATOM 4384 C CA . ASN A 1 565 ? -14.411 12.107 21.286 1.00 97.56 565 ASN A CA 1
ATOM 4385 C C . ASN A 1 565 ? -14.835 10.659 21.583 1.00 97.56 565 ASN A C 1
ATOM 4387 O O . ASN A 1 565 ? -14.352 10.062 22.546 1.00 97.56 565 ASN A O 1
ATOM 4391 N N . PRO A 1 566 ? -15.708 10.053 20.755 1.00 98.44 566 PRO A N 1
ATOM 4392 C CA . PRO A 1 566 ? -16.006 8.625 20.839 1.00 98.44 566 PRO A CA 1
ATOM 4393 C C . PRO A 1 566 ? -14.746 7.760 20.719 1.00 98.44 566 PRO A C 1
ATOM 4395 O O . PRO A 1 566 ? -13.782 8.143 20.057 1.00 98.44 566 PRO A O 1
ATOM 4398 N N . VAL A 1 567 ? -14.780 6.559 21.298 1.00 98.44 567 VAL A N 1
ATOM 4399 C CA . VAL A 1 567 ? -13.627 5.647 21.315 1.00 98.44 567 VAL A CA 1
ATOM 4400 C C . VAL A 1 567 ? -13.285 5.195 19.897 1.00 98.44 567 VAL A C 1
ATOM 4402 O O . VAL A 1 567 ? -14.133 4.629 19.207 1.00 98.44 567 VAL A O 1
ATOM 4405 N N . SER A 1 568 ? -12.045 5.411 19.462 1.00 97.75 568 SER A N 1
ATOM 4406 C CA . SER A 1 568 ? -11.591 5.009 18.129 1.00 97.75 568 SER A CA 1
ATOM 4407 C C . SER A 1 568 ? -11.058 3.572 18.089 1.00 97.75 568 SER A C 1
ATOM 4409 O O . SER A 1 568 ? -10.357 3.113 18.985 1.00 97.75 568 SER A O 1
ATOM 4411 N N . PHE A 1 569 ? -11.339 2.844 17.014 1.00 97.94 569 PHE A N 1
ATOM 4412 C CA . PHE A 1 569 ? -10.846 1.495 16.751 1.00 97.94 569 PHE A CA 1
ATOM 4413 C C . PHE A 1 569 ? -10.189 1.432 15.369 1.00 97.94 569 PHE A C 1
ATOM 4415 O O . PHE A 1 569 ? -10.759 1.881 14.371 1.00 97.94 569 PHE A O 1
ATOM 4422 N N . ASN A 1 570 ? -8.994 0.838 15.339 1.00 96.69 570 ASN A N 1
ATOM 4423 C CA . ASN A 1 570 ? -8.186 0.611 14.141 1.00 96.69 570 ASN A CA 1
ATOM 4424 C C . ASN A 1 570 ? -8.096 -0.886 13.819 1.00 96.69 570 ASN A C 1
ATOM 4426 O O . ASN A 1 570 ? -8.292 -1.744 14.688 1.00 96.69 570 ASN A O 1
ATOM 4430 N N . ASP A 1 571 ? -7.738 -1.188 12.573 1.00 95.31 571 ASP A N 1
ATOM 4431 C CA . ASP A 1 571 ? -7.533 -2.531 12.035 1.00 95.31 571 ASP A CA 1
ATOM 4432 C C . ASP A 1 571 ? -8.724 -3.461 12.269 1.00 95.31 571 ASP A C 1
ATOM 4434 O O . ASP A 1 571 ? -8.570 -4.613 12.687 1.00 95.31 571 ASP A O 1
ATOM 4438 N N . ILE A 1 572 ? -9.922 -2.942 12.007 1.00 95.19 572 ILE A N 1
ATOM 4439 C CA . ILE A 1 572 ? -11.196 -3.637 12.191 1.00 95.19 572 ILE A CA 1
ATOM 4440 C C . ILE A 1 572 ? -12.038 -3.560 10.921 1.00 95.19 572 ILE A C 1
ATOM 4442 O O . ILE A 1 572 ? -12.104 -2.519 10.269 1.00 95.19 572 ILE A O 1
ATOM 4446 N N . LEU A 1 573 ? -12.641 -4.686 10.543 1.00 93.69 573 LEU A N 1
ATOM 4447 C CA . LEU A 1 573 ? -13.529 -4.753 9.386 1.00 93.69 573 LEU A CA 1
ATOM 4448 C C . LEU A 1 573 ? -14.834 -3.990 9.661 1.00 93.69 573 LEU A C 1
ATOM 4450 O O . LEU A 1 573 ? -15.242 -3.869 10.817 1.00 93.69 573 LEU A O 1
ATOM 4454 N N . PRO A 1 574 ? -15.504 -3.469 8.622 1.00 92.50 574 PRO A N 1
ATOM 4455 C CA . PRO A 1 574 ? -16.861 -2.970 8.772 1.00 92.50 574 PRO A CA 1
ATOM 4456 C C . PRO A 1 574 ? -17.803 -4.098 9.197 1.00 92.50 574 PRO A C 1
ATOM 4458 O O . PRO A 1 574 ? -17.764 -5.195 8.645 1.00 92.50 574 PRO A O 1
ATOM 4461 N N . GLY A 1 575 ? -18.664 -3.816 10.169 1.00 92.56 575 GLY A N 1
ATOM 4462 C CA . GLY A 1 575 ? -19.637 -4.772 10.677 1.00 92.56 575 GLY A CA 1
ATOM 4463 C C . GLY A 1 575 ? -20.412 -4.224 11.867 1.00 92.56 575 GLY A C 1
ATOM 4464 O O . GLY A 1 575 ? -20.032 -3.217 12.466 1.00 92.56 575 GLY A O 1
ATOM 4465 N N . ASN A 1 576 ? -21.504 -4.905 12.203 1.00 95.31 576 ASN A N 1
ATOM 4466 C CA . ASN A 1 576 ? -22.226 -4.676 13.448 1.00 95.31 576 ASN A CA 1
ATOM 4467 C C . ASN A 1 576 ? -21.546 -5.482 14.557 1.00 95.31 576 ASN A C 1
ATOM 4469 O O . ASN A 1 576 ? -21.147 -6.624 14.331 1.00 95.31 576 ASN A O 1
ATOM 4473 N N . TYR A 1 577 ? -21.431 -4.906 15.750 1.00 96.62 577 TYR A N 1
ATOM 4474 C CA . TYR A 1 577 ? -20.691 -5.525 16.851 1.00 96.62 577 TYR A CA 1
ATOM 4475 C C . TYR A 1 577 ? -21.474 -5.461 18.148 1.00 96.62 577 TYR A C 1
ATOM 4477 O O . TYR A 1 577 ? -22.057 -4.430 18.480 1.00 96.62 577 TYR A O 1
ATOM 4485 N N . TYR A 1 578 ? -21.422 -6.534 18.928 1.00 97.12 578 TYR A N 1
ATOM 4486 C CA . TYR A 1 578 ? -21.775 -6.449 20.336 1.00 97.12 578 TYR A CA 1
ATOM 4487 C C . TYR A 1 578 ? -20.720 -5.621 21.068 1.00 97.12 578 TYR A C 1
ATOM 4489 O O . TYR A 1 578 ? -19.519 -5.766 20.821 1.00 97.12 578 TYR A O 1
ATOM 4497 N N . ILE A 1 579 ? -21.169 -4.759 21.974 1.00 97.38 579 ILE A N 1
ATOM 4498 C CA . ILE A 1 579 ? -20.293 -3.923 22.792 1.00 97.38 579 ILE A CA 1
ATOM 4499 C C . ILE A 1 579 ? -20.273 -4.522 24.188 1.00 97.38 579 ILE A C 1
ATOM 4501 O O . ILE A 1 579 ? -21.323 -4.697 24.800 1.00 97.38 579 ILE A O 1
ATOM 4505 N N . ALA A 1 580 ? -19.083 -4.840 24.689 1.00 96.56 580 ALA A N 1
ATOM 4506 C CA . ALA A 1 580 ? -18.888 -5.208 26.081 1.00 96.56 580 ALA A CA 1
ATOM 4507 C C . ALA A 1 580 ? -18.085 -4.126 26.799 1.00 96.56 580 ALA A C 1
ATOM 4509 O O . ALA A 1 580 ? -17.128 -3.585 26.240 1.00 96.56 580 ALA A O 1
ATOM 4510 N N . VAL A 1 581 ? -18.456 -3.844 28.043 1.00 97.62 581 VAL A N 1
ATOM 4511 C CA . VAL A 1 581 ? -17.725 -2.923 28.913 1.00 97.62 581 VAL A CA 1
ATOM 4512 C C . VAL A 1 581 ? -17.281 -3.686 30.149 1.00 97.62 581 VAL A C 1
ATOM 4514 O O . VAL A 1 581 ? -18.101 -4.276 30.853 1.00 97.62 581 VAL A O 1
ATOM 4517 N N . SER A 1 582 ? -15.976 -3.675 30.401 1.00 96.88 582 SER A N 1
ATOM 4518 C CA . SER A 1 582 ? -15.379 -4.195 31.628 1.00 96.88 582 SER A CA 1
ATOM 4519 C C . SER A 1 582 ? -14.789 -3.049 32.438 1.00 96.88 582 SER A C 1
ATOM 4521 O O . SER A 1 582 ? -14.208 -2.112 31.890 1.00 96.88 582 SER A O 1
ATOM 4523 N N . HIS A 1 583 ? -14.909 -3.153 33.754 1.00 97.31 583 HIS A N 1
ATOM 4524 C CA . HIS A 1 583 ? -14.317 -2.231 34.713 1.00 97.31 583 HIS A CA 1
ATOM 4525 C C . HIS A 1 583 ? -13.563 -3.039 35.771 1.00 97.31 583 HIS A C 1
ATOM 4527 O O . HIS A 1 583 ? -13.804 -4.233 35.929 1.00 97.31 583 HIS A O 1
ATOM 4533 N N . ARG A 1 584 ? -12.624 -2.407 36.474 1.00 95.81 584 ARG A N 1
ATOM 4534 C CA . ARG A 1 584 ? -11.738 -3.095 37.423 1.00 95.81 584 ARG A CA 1
ATOM 4535 C C . ARG A 1 584 ? -12.427 -3.669 38.666 1.00 95.81 584 ARG A C 1
ATOM 4537 O O . ARG A 1 584 ? -11.818 -4.504 39.325 1.00 95.81 584 ARG A O 1
ATOM 4544 N N . ASN A 1 585 ? -13.614 -3.176 39.032 1.00 95.19 585 ASN A N 1
ATOM 4545 C CA . ASN A 1 585 ? -14.330 -3.629 40.231 1.00 95.19 585 ASN A CA 1
ATOM 4546 C C . ASN A 1 585 ? -15.865 -3.648 40.108 1.00 95.19 585 ASN A C 1
ATOM 4548 O O . ASN A 1 585 ? -16.580 -3.716 41.115 1.00 95.19 585 ASN A O 1
ATOM 4552 N N . HIS A 1 586 ? -16.373 -3.586 38.877 1.00 96.94 586 HIS A N 1
ATOM 4553 C CA . HIS A 1 586 ? -17.789 -3.745 38.559 1.00 96.94 586 HIS A CA 1
ATOM 4554 C C . HIS A 1 586 ? -17.979 -4.906 37.583 1.00 96.94 586 HIS A C 1
ATOM 4556 O O . HIS A 1 586 ? -17.148 -5.108 36.693 1.00 96.94 586 HIS A O 1
ATOM 4562 N N . LEU A 1 587 ? -19.106 -5.614 37.708 1.00 96.06 587 LEU A N 1
ATOM 4563 C CA . LEU A 1 587 ? -19.462 -6.710 36.809 1.00 96.06 587 LEU A CA 1
ATOM 4564 C C . LEU A 1 587 ? -19.474 -6.226 35.360 1.00 96.06 587 LEU A C 1
ATOM 4566 O O . LEU A 1 587 ? -20.140 -5.245 35.020 1.00 96.06 587 LEU A O 1
ATOM 4570 N N . SER A 1 588 ? -18.754 -6.947 34.501 1.00 95.25 588 SER A N 1
ATOM 4571 C CA . SER A 1 588 ? -18.734 -6.668 33.065 1.00 95.25 588 SER A CA 1
ATOM 4572 C C . SER A 1 588 ? -20.130 -6.818 32.455 1.00 95.25 588 SER A C 1
ATOM 4574 O O . SER A 1 588 ? -20.897 -7.701 32.845 1.00 95.25 588 SER A O 1
ATOM 4576 N N . VAL A 1 589 ? -20.441 -5.988 31.463 1.00 95.69 589 VAL A N 1
ATOM 4577 C CA . VAL A 1 589 ? -21.725 -5.994 30.747 1.00 95.69 589 VAL A CA 1
ATOM 4578 C C . VAL A 1 589 ? -21.518 -6.205 29.253 1.00 95.69 589 VAL A C 1
ATOM 4580 O O . VAL A 1 589 ? -20.469 -5.860 28.715 1.00 95.69 589 VAL A O 1
ATOM 4583 N N . LEU A 1 590 ? -22.525 -6.771 28.588 1.00 95.94 590 LEU A N 1
ATOM 4584 C CA . LEU A 1 590 ? -22.572 -7.011 27.146 1.00 95.94 590 LEU A CA 1
ATOM 4585 C C . LEU A 1 590 ? -23.893 -6.472 26.604 1.00 95.94 590 LEU A C 1
ATOM 4587 O O . LEU A 1 590 ? -24.929 -6.622 27.255 1.00 95.94 590 LEU A O 1
ATOM 4591 N N . SER A 1 591 ? -23.867 -5.850 25.429 1.00 95.62 591 SER A N 1
ATOM 4592 C CA . SER A 1 591 ? -25.083 -5.420 24.744 1.00 95.62 591 SER A CA 1
ATOM 4593 C C . SER A 1 591 ? -25.995 -6.616 24.439 1.00 95.62 591 SER A C 1
ATOM 4595 O O . SER A 1 591 ? -25.524 -7.701 24.112 1.00 95.62 591 SER A O 1
ATOM 4597 N N . SER A 1 592 ? -27.312 -6.444 24.542 1.00 93.88 592 SER A N 1
ATOM 4598 C CA . SER A 1 592 ? -28.279 -7.508 24.216 1.00 93.88 592 SER A CA 1
ATOM 4599 C C . SER A 1 592 ? -28.394 -7.774 22.715 1.00 93.88 592 SER A C 1
ATOM 4601 O O . SER A 1 592 ? -28.747 -8.872 22.289 1.00 93.88 592 SER A O 1
ATOM 4603 N N . VAL A 1 593 ? -28.080 -6.761 21.911 1.00 93.31 593 VAL A N 1
ATOM 4604 C CA . VAL A 1 593 ? -28.068 -6.794 20.449 1.00 93.31 593 VAL A CA 1
ATOM 4605 C C . VAL A 1 593 ? -26.783 -6.141 19.938 1.00 93.31 593 VAL A C 1
ATOM 4607 O O . VAL A 1 593 ? -26.178 -5.337 20.663 1.00 93.31 593 VAL A O 1
ATOM 4610 N N . PRO A 1 594 ? -26.331 -6.454 18.713 1.00 95.56 594 PRO A N 1
ATOM 4611 C CA . PRO A 1 594 ? -25.183 -5.769 18.146 1.00 95.56 594 PRO A CA 1
ATOM 4612 C C . PRO A 1 594 ? -25.531 -4.301 17.858 1.00 95.56 594 PRO A C 1
ATOM 4614 O O . PRO A 1 594 ? -26.618 -3.980 17.372 1.00 95.56 594 PRO A O 1
ATOM 4617 N N . ALA A 1 595 ? -24.597 -3.401 18.150 1.00 95.81 595 ALA A N 1
ATOM 4618 C CA . ALA A 1 595 ? -24.655 -2.018 17.709 1.00 95.81 595 ALA A CA 1
ATOM 4619 C C . ALA A 1 595 ? -24.544 -1.969 16.179 1.00 95.81 595 ALA A C 1
ATOM 4621 O O . ALA A 1 595 ? -23.707 -2.654 15.585 1.00 95.81 595 ALA A O 1
ATOM 4622 N N . ILE A 1 596 ? -25.401 -1.165 15.549 1.00 94.25 596 ILE A N 1
ATOM 4623 C CA . ILE A 1 596 ? -25.465 -1.047 14.091 1.00 94.25 596 ILE A CA 1
ATOM 4624 C C . ILE A 1 596 ? -24.442 -0.013 13.628 1.00 94.25 596 ILE A C 1
ATOM 4626 O O . ILE A 1 596 ? -24.421 1.109 14.137 1.00 94.25 596 ILE A O 1
ATOM 4630 N N . LEU A 1 597 ? -23.609 -0.387 12.657 1.00 94.94 597 LEU A N 1
ATOM 4631 C CA . LEU A 1 597 ? -22.642 0.517 12.048 1.00 94.94 597 LEU A CA 1
ATOM 4632 C C . LEU A 1 597 ? -23.341 1.442 11.050 1.00 94.94 597 LEU A C 1
ATOM 4634 O O . LEU A 1 597 ? -23.912 0.986 10.061 1.00 94.94 597 LEU A O 1
ATOM 4638 N N . ILE A 1 598 ? -23.238 2.751 11.274 1.00 93.56 598 ILE A N 1
ATOM 4639 C CA . ILE A 1 598 ? -23.695 3.774 10.327 1.00 93.56 598 ILE A CA 1
ATOM 4640 C C . ILE A 1 598 ? -22.502 4.666 9.983 1.00 93.56 598 ILE A C 1
ATOM 4642 O O . ILE A 1 598 ? -21.934 5.328 10.852 1.00 93.56 598 ILE A O 1
ATOM 4646 N N . ASN A 1 599 ? -22.114 4.684 8.704 1.00 88.94 599 ASN A N 1
ATOM 4647 C CA . ASN A 1 599 ? -20.901 5.324 8.177 1.00 88.94 599 ASN A CA 1
ATOM 4648 C C . ASN A 1 599 ? -19.598 4.778 8.791 1.00 88.94 599 ASN A C 1
ATOM 4650 O O . ASN A 1 599 ? -18.894 3.992 8.166 1.00 88.94 599 ASN A O 1
ATOM 4654 N N . ASN A 1 600 ? -19.244 5.232 9.991 1.00 95.25 600 ASN A N 1
ATOM 4655 C CA . ASN A 1 600 ? -18.094 4.768 10.769 1.00 95.25 600 ASN A CA 1
ATOM 4656 C C . ASN A 1 600 ? -18.367 4.790 12.279 1.00 95.25 600 ASN A C 1
ATOM 4658 O O . ASN A 1 600 ? -17.419 4.715 13.050 1.00 95.25 600 ASN A O 1
ATOM 4662 N N . LEU A 1 601 ? -19.625 4.942 12.700 1.00 97.62 601 LEU A N 1
ATOM 4663 C CA . LEU A 1 601 ? -20.012 5.085 14.098 1.00 97.62 601 LEU A CA 1
ATOM 4664 C C . LEU A 1 601 ? -20.899 3.915 14.525 1.00 97.62 601 LEU A C 1
ATOM 4666 O O . LEU A 1 601 ? -21.920 3.637 13.896 1.00 97.62 601 LEU A O 1
ATOM 4670 N N . LEU A 1 602 ? -20.506 3.267 15.616 1.00 97.88 602 LEU A N 1
ATOM 4671 C CA . LEU A 1 602 ? -21.336 2.362 16.399 1.00 97.88 602 LEU A CA 1
ATOM 4672 C C . LEU A 1 602 ? -21.890 3.139 17.589 1.00 97.88 602 LEU A C 1
ATOM 4674 O O . LEU A 1 602 ? -21.127 3.759 18.334 1.00 97.88 602 LEU A O 1
ATOM 4678 N N . THR A 1 603 ? -23.204 3.084 17.788 1.00 97.19 603 THR A N 1
ATOM 4679 C CA . THR A 1 603 ? -23.859 3.729 18.929 1.00 97.19 603 THR A CA 1
ATOM 4680 C C . THR A 1 603 ? -24.594 2.704 19.773 1.00 97.19 603 THR A C 1
ATOM 4682 O O . THR A 1 603 ? -25.409 1.935 19.257 1.00 97.19 603 THR A O 1
ATOM 4685 N N . TYR A 1 604 ? -24.332 2.708 21.079 1.00 97.00 604 TYR A N 1
ATOM 4686 C CA . TYR A 1 604 ? -25.067 1.871 22.019 1.00 97.00 604 TYR A CA 1
ATOM 4687 C C . TYR A 1 604 ? -25.145 2.496 23.407 1.00 97.00 604 TYR A C 1
ATOM 4689 O O . TYR A 1 604 ? -24.142 2.671 24.086 1.00 97.00 604 TYR A O 1
ATOM 4697 N N . ASP A 1 605 ? -26.356 2.795 23.855 1.00 96.44 605 ASP A N 1
ATOM 4698 C CA . ASP A 1 605 ? -26.587 3.285 25.210 1.00 96.44 605 ASP A CA 1
ATOM 4699 C C . ASP A 1 605 ? -27.137 2.152 26.084 1.00 96.44 605 ASP A C 1
ATOM 4701 O O . ASP A 1 605 ? -28.165 1.546 25.754 1.00 96.44 605 ASP A O 1
ATOM 4705 N N . PHE A 1 606 ? -26.427 1.838 27.166 1.00 96.38 606 PHE A N 1
ATOM 4706 C CA . PHE A 1 606 ? -26.845 0.859 28.166 1.00 96.38 606 PHE A CA 1
ATOM 4707 C C . PHE A 1 606 ? -27.775 1.453 29.228 1.00 96.38 606 PHE A C 1
ATOM 4709 O O . PHE A 1 606 ? -28.458 0.709 29.922 1.00 96.38 606 PHE A O 1
ATOM 4716 N N . SER A 1 607 ? -27.793 2.775 29.388 1.00 93.19 607 SER A N 1
ATOM 4717 C CA . SER A 1 607 ? -28.378 3.433 30.557 1.00 93.19 607 SER A CA 1
ATOM 4718 C C . SER A 1 607 ? -29.905 3.519 30.558 1.00 93.19 607 SER A C 1
ATOM 4720 O O . SER A 1 607 ? -30.474 3.867 31.587 1.00 93.19 607 SER A O 1
ATOM 4722 N N . TYR A 1 608 ? -30.566 3.166 29.452 1.00 87.12 608 TYR A N 1
ATOM 4723 C CA . TYR A 1 608 ? -32.019 3.291 29.303 1.00 87.12 608 TYR A CA 1
ATOM 4724 C C . TYR A 1 608 ? -32.830 2.276 30.120 1.00 87.12 608 TYR A C 1
ATOM 4726 O O . TYR A 1 608 ? -33.682 2.664 30.915 1.00 87.12 608 TYR A O 1
ATOM 4734 N N . ASP A 1 609 ? -32.618 0.978 29.897 1.00 90.69 609 ASP A N 1
ATOM 4735 C CA . ASP A 1 609 ? -33.406 -0.080 30.532 1.00 90.69 609 ASP A CA 1
ATOM 4736 C C . ASP A 1 609 ? -32.679 -1.435 30.526 1.00 90.69 609 ASP A C 1
ATOM 4738 O O . ASP A 1 609 ? -31.651 -1.626 29.869 1.00 90.69 609 ASP A O 1
ATOM 4742 N N . SER A 1 610 ? -33.239 -2.406 31.250 1.00 91.94 610 SER A N 1
ATOM 4743 C CA . SER A 1 610 ? -32.668 -3.748 31.387 1.00 91.94 610 SER A CA 1
ATOM 4744 C C . SER A 1 610 ? -32.556 -4.524 30.075 1.00 91.94 610 SER A C 1
ATOM 4746 O O . SER A 1 610 ? -31.663 -5.357 29.947 1.00 91.94 610 SER A O 1
ATOM 4748 N N . SER A 1 611 ? -33.403 -4.257 29.076 1.00 93.12 611 SER A N 1
ATOM 4749 C CA . SER A 1 611 ? -33.372 -4.947 27.780 1.00 93.12 611 SER A CA 1
ATOM 4750 C C . SER A 1 611 ? -32.124 -4.617 26.967 1.00 93.12 611 SER A C 1
ATOM 4752 O O . SER A 1 611 ? -31.834 -5.308 25.993 1.00 93.12 611 SER A O 1
ATOM 4754 N N . ARG A 1 612 ? -31.360 -3.592 27.364 1.00 94.69 612 ARG A N 1
ATOM 4755 C CA . ARG A 1 612 ? -30.085 -3.213 26.745 1.00 94.69 612 ARG A CA 1
ATOM 4756 C C . ARG A 1 612 ? -28.933 -4.145 27.127 1.00 94.69 612 ARG A C 1
ATOM 4758 O O . ARG A 1 612 ? -27.884 -4.082 26.488 1.00 94.69 612 ARG A O 1
ATOM 4765 N N . PHE A 1 613 ? -29.111 -5.014 28.114 1.00 94.75 613 PHE A N 1
ATOM 4766 C CA . PHE A 1 613 ? -28.073 -5.912 28.611 1.00 94.75 613 PHE A CA 1
ATOM 4767 C C . PHE A 1 613 ? -28.342 -7.351 28.172 1.00 94.75 613 PHE A C 1
ATOM 4769 O O . PHE A 1 613 ? -29.480 -7.826 28.201 1.00 94.75 613 PHE A O 1
ATOM 4776 N N . CYS A 1 614 ? -27.291 -8.070 27.784 1.00 91.50 614 CYS A N 1
ATOM 4777 C CA . CYS A 1 614 ? -27.346 -9.522 27.664 1.00 91.50 614 CYS A CA 1
ATOM 4778 C C . CYS A 1 614 ? -27.804 -10.118 29.006 1.00 91.50 614 CYS A C 1
ATOM 4780 O O . CYS A 1 614 ? -27.342 -9.694 30.064 1.00 91.50 614 CYS A O 1
ATOM 4782 N N . GLY A 1 615 ? -28.758 -11.051 28.977 1.00 85.25 615 GLY A N 1
ATOM 4783 C CA . GLY A 1 615 ? -29.375 -11.585 30.195 1.00 85.25 615 GLY A CA 1
ATOM 4784 C C . GLY A 1 615 ? -30.284 -10.593 30.938 1.00 85.25 615 GLY A C 1
ATOM 4785 O O . GLY A 1 615 ? -30.730 -10.886 32.043 1.00 85.25 615 GLY A O 1
ATOM 4786 N N . GLY A 1 616 ? -30.605 -9.433 30.362 1.00 87.44 616 GLY A N 1
ATOM 4787 C CA . GLY A 1 616 ? -31.522 -8.471 30.963 1.00 87.44 616 GLY A CA 1
ATOM 4788 C C . GLY A 1 616 ? -31.009 -7.894 32.288 1.00 87.44 616 GLY A C 1
ATOM 4789 O O . GLY A 1 616 ? -29.823 -7.631 32.471 1.00 87.44 616 GLY A O 1
ATOM 4790 N N . GLY A 1 617 ? -31.912 -7.731 33.258 1.00 84.19 617 GLY A N 1
ATOM 4791 C CA . GLY A 1 617 ? -31.587 -7.153 34.567 1.00 84.19 617 GLY A CA 1
ATOM 4792 C C . GLY A 1 617 ? -30.796 -8.062 35.516 1.00 84.19 617 GLY A C 1
ATOM 4793 O O . GLY A 1 617 ? -30.554 -7.659 36.645 1.00 84.19 617 GLY A O 1
ATOM 4794 N N . PHE A 1 618 ? -30.412 -9.280 35.113 1.00 83.50 618 PHE A N 1
ATOM 4795 C CA . PHE A 1 618 ? -29.689 -10.211 35.995 1.00 83.50 618 PHE A CA 1
ATOM 4796 C C . PHE A 1 618 ? -28.203 -9.853 36.180 1.00 83.50 618 PHE A C 1
ATOM 4798 O O . PHE A 1 618 ? -27.622 -10.215 37.198 1.00 83.50 618 PHE A O 1
ATOM 4805 N N . GLY A 1 619 ? -27.604 -9.125 35.230 1.00 81.44 619 GLY A N 1
ATOM 4806 C CA . GLY A 1 619 ? -26.204 -8.672 35.279 1.00 81.44 619 GLY A CA 1
ATOM 4807 C C . GLY A 1 619 ? -26.030 -7.149 35.321 1.00 81.44 619 GLY A C 1
ATOM 4808 O O . GLY A 1 619 ? -24.921 -6.654 35.134 1.00 81.44 619 GLY A O 1
ATOM 4809 N N . ALA A 1 620 ? -27.116 -6.401 35.526 1.00 92.19 620 ALA A N 1
ATOM 4810 C CA . ALA A 1 620 ? -27.148 -4.940 35.539 1.00 92.19 620 ALA A CA 1
ATOM 4811 C C . ALA A 1 620 ? -28.097 -4.439 36.633 1.00 92.19 620 ALA A C 1
ATOM 4813 O O . ALA A 1 620 ? -28.915 -5.201 37.145 1.00 92.19 620 ALA A O 1
ATOM 4814 N N . LYS A 1 621 ? -28.004 -3.161 37.004 1.00 92.00 621 LYS A N 1
ATOM 4815 C CA . LYS A 1 621 ? -28.799 -2.598 38.102 1.00 92.00 621 LYS A CA 1
ATOM 4816 C C . LYS A 1 621 ? -29.506 -1.316 37.698 1.00 92.00 621 LYS A C 1
ATOM 4818 O O . LYS A 1 621 ? -28.883 -0.450 37.091 1.00 92.00 621 LYS A O 1
ATOM 4823 N N . ASP A 1 622 ? -30.772 -1.199 38.094 1.00 93.00 622 ASP A N 1
ATOM 4824 C CA . ASP A 1 622 ? -31.489 0.076 38.101 1.00 93.00 622 ASP A CA 1
ATOM 4825 C C . ASP A 1 622 ? -30.952 0.932 39.257 1.00 93.00 622 ASP A C 1
ATOM 4827 O O . ASP A 1 622 ? -31.079 0.576 40.434 1.00 93.00 622 ASP A O 1
ATOM 4831 N N . LEU A 1 623 ? -30.267 2.014 38.907 1.00 93.12 623 LEU A N 1
ATOM 4832 C CA . LEU A 1 623 ? -29.599 2.931 39.824 1.00 93.12 623 LEU A CA 1
ATOM 4833 C C . LEU A 1 623 ? -30.529 4.051 40.300 1.00 93.12 623 LEU A C 1
ATOM 4835 O O . LEU A 1 623 ? -30.263 4.662 41.335 1.00 93.12 623 LEU A O 1
ATOM 4839 N N . GLU A 1 624 ? -31.617 4.315 39.576 1.00 87.25 624 GLU A N 1
ATOM 4840 C CA . GLU A 1 624 ? -32.565 5.380 39.891 1.00 87.25 624 GLU A CA 1
ATOM 4841 C C . GLU A 1 624 ? -33.995 4.924 39.594 1.00 87.25 624 GLU A C 1
ATOM 4843 O O . GLU A 1 624 ? -34.494 5.014 38.476 1.00 87.25 624 GLU A O 1
ATOM 4848 N N . THR A 1 625 ? -34.673 4.435 40.634 1.00 68.31 625 THR A N 1
ATOM 4849 C CA . THR A 1 625 ? -36.061 3.969 40.523 1.00 68.31 625 THR A CA 1
ATOM 4850 C C . THR A 1 625 ? -37.020 5.169 40.448 1.00 68.31 625 THR A C 1
ATOM 4852 O O . THR A 1 625 ? -37.202 5.892 41.427 1.00 68.31 625 THR A O 1
ATOM 4855 N N . GLY A 1 626 ? -37.624 5.423 39.279 1.00 64.94 626 GLY A N 1
ATOM 4856 C CA . GLY A 1 626 ? -38.485 6.594 39.047 1.00 64.94 626 GLY A CA 1
ATOM 4857 C C . GLY A 1 626 ? -39.029 6.715 37.614 1.00 64.94 626 GLY A C 1
ATOM 4858 O O . GLY A 1 626 ? -39.075 5.736 36.878 1.00 64.94 626 GLY A O 1
ATOM 4859 N N . SER A 1 627 ? -39.460 7.919 37.204 1.00 61.75 627 SER A N 1
ATOM 4860 C CA . SER A 1 627 ? -40.057 8.181 35.872 1.00 61.75 627 SER A CA 1
ATOM 4861 C C . SER A 1 627 ? -39.077 8.053 34.694 1.00 61.75 627 SER A C 1
ATOM 4863 O O . SER A 1 627 ? -39.514 8.006 33.546 1.00 61.75 627 SER A O 1
ATOM 4865 N N . VAL A 1 628 ? -37.771 8.018 34.970 1.00 66.50 628 VAL A N 1
ATOM 4866 C CA . VAL A 1 628 ? -36.700 7.710 34.015 1.00 66.50 628 VAL A CA 1
ATOM 4867 C C . VAL A 1 628 ? -35.740 6.770 34.742 1.00 66.50 628 VAL A C 1
ATOM 4869 O O . VAL A 1 628 ? -35.014 7.220 35.624 1.00 66.50 628 VAL A O 1
ATOM 4872 N N . SER A 1 629 ? -35.780 5.473 34.433 1.00 80.25 629 SER A N 1
ATOM 4873 C CA . SER A 1 629 ? -34.811 4.519 34.984 1.00 80.25 629 SER A CA 1
ATOM 4874 C C . SER A 1 629 ? -33.416 4.810 34.432 1.00 80.25 629 SER A C 1
ATOM 4876 O O . SER A 1 629 ? -33.271 5.110 33.247 1.00 80.25 629 SER A O 1
ATOM 4878 N N . VAL A 1 630 ? -32.395 4.690 35.282 1.00 91.62 630 VAL A N 1
ATOM 4879 C CA . VAL A 1 630 ? -30.984 4.796 34.883 1.00 91.62 630 VAL A CA 1
ATOM 4880 C C . VAL A 1 630 ? -30.294 3.489 35.218 1.00 91.62 630 VAL A C 1
ATOM 4882 O O . VAL A 1 630 ? -30.192 3.121 36.383 1.00 91.62 630 VAL A O 1
ATOM 4885 N N . TRP A 1 631 ? -29.802 2.788 34.204 1.00 94.31 631 TRP A N 1
ATOM 4886 C CA . TRP A 1 631 ? -29.180 1.476 34.372 1.00 94.31 631 TRP A CA 1
ATOM 4887 C C . TRP A 1 631 ? -27.652 1.536 34.328 1.00 94.31 631 TRP A C 1
ATOM 4889 O O . TRP A 1 631 ? -27.053 2.356 33.625 1.00 94.31 631 TRP A O 1
ATOM 4899 N N . GLY A 1 632 ? -27.006 0.641 35.075 1.00 95.81 632 GLY A N 1
ATOM 4900 C CA . GLY A 1 632 ? -25.551 0.595 35.164 1.00 95.81 632 GLY A CA 1
ATOM 4901 C C . GLY A 1 632 ? -24.964 -0.747 35.588 1.00 95.81 632 GLY A C 1
ATOM 4902 O O . GLY A 1 632 ? -25.676 -1.712 35.877 1.00 95.81 632 GLY A O 1
ATOM 4903 N N . MET A 1 633 ? -23.633 -0.788 35.618 1.00 97.50 633 MET A N 1
ATOM 4904 C CA . MET A 1 633 ? -22.840 -1.938 36.043 1.00 97.50 633 MET A CA 1
ATOM 4905 C C . MET A 1 633 ? -22.910 -2.096 37.564 1.00 97.50 633 MET A C 1
ATOM 4907 O O . MET A 1 633 ? -22.864 -1.112 38.309 1.00 97.50 633 MET A O 1
ATOM 4911 N N . ILE A 1 634 ? -22.998 -3.341 38.025 1.00 97.06 634 ILE A N 1
ATOM 4912 C CA . ILE A 1 634 ? -23.092 -3.687 39.447 1.00 97.06 634 ILE A CA 1
ATOM 4913 C C . ILE A 1 634 ? -21.701 -3.600 40.083 1.00 97.06 634 ILE A C 1
ATOM 4915 O O . ILE A 1 634 ? -20.756 -4.192 39.570 1.00 97.06 634 ILE A O 1
ATOM 4919 N N . ALA A 1 635 ? -21.572 -2.878 41.196 1.00 97.38 635 ALA A N 1
ATOM 4920 C CA . ALA A 1 635 ? -20.313 -2.761 41.937 1.00 97.38 635 ALA A CA 1
ATOM 4921 C C . ALA A 1 635 ? -19.980 -4.042 42.717 1.00 97.38 635 ALA A C 1
ATOM 4923 O O . ALA A 1 635 ? -20.892 -4.781 43.081 1.00 97.38 635 ALA A O 1
ATOM 4924 N N . SER A 1 636 ? -18.707 -4.209 43.089 1.00 96.88 636 SER A N 1
ATOM 4925 C CA . SER A 1 636 ? -18.182 -5.244 44.003 1.00 96.88 636 SER A CA 1
ATOM 4926 C C . SER A 1 636 ? -17.628 -6.532 43.390 1.00 96.88 636 SER A C 1
ATOM 4928 O O . SER A 1 636 ? -17.453 -7.499 44.124 1.00 96.88 636 SER A O 1
ATOM 4930 N N . ASP A 1 637 ? -17.277 -6.516 42.104 1.00 96.12 637 ASP A N 1
ATOM 4931 C CA . ASP A 1 637 ? -16.495 -7.572 41.428 1.00 96.12 637 ASP A CA 1
ATOM 4932 C C . ASP A 1 637 ? -14.987 -7.272 41.551 1.00 96.12 637 ASP A C 1
ATOM 4934 O O . ASP A 1 637 ? -14.295 -6.940 40.586 1.00 96.12 637 ASP A O 1
ATOM 4938 N N . GLY A 1 638 ? -14.496 -7.235 42.791 1.00 93.81 638 GLY A N 1
ATOM 4939 C CA . GLY A 1 638 ? -13.157 -6.765 43.147 1.00 93.81 638 GLY A CA 1
ATOM 4940 C C . GLY A 1 638 ? -12.023 -7.703 42.727 1.00 93.81 638 GLY A C 1
ATOM 4941 O O . GLY A 1 638 ? -10.897 -7.238 42.538 1.00 93.81 638 GLY A O 1
ATOM 4942 N N . ASN A 1 639 ? -12.280 -9.005 42.571 1.00 92.81 639 ASN A N 1
ATOM 4943 C CA . ASN A 1 639 ? -11.305 -9.930 41.975 1.00 92.81 639 ASN A CA 1
ATOM 4944 C C . ASN A 1 639 ? -11.440 -10.012 40.436 1.00 92.81 639 ASN A C 1
ATOM 4946 O O . ASN A 1 639 ? -10.515 -10.500 39.778 1.00 92.81 639 ASN A O 1
ATOM 4950 N N . SER A 1 640 ? -12.525 -9.452 39.886 1.00 93.31 640 SER A N 1
ATOM 4951 C CA . SER A 1 640 ? -12.824 -9.356 38.457 1.00 93.31 640 SER A CA 1
ATOM 4952 C C . SER A 1 640 ? -13.078 -10.707 37.781 1.00 93.31 640 SER A C 1
ATOM 4954 O O . SER A 1 640 ? -12.793 -10.866 36.591 1.00 93.31 640 SER A O 1
ATOM 4956 N N . ASP A 1 641 ? -13.583 -11.692 38.525 1.00 93.12 641 ASP A N 1
ATOM 4957 C CA . ASP A 1 641 ? -13.937 -13.019 38.006 1.00 93.12 641 ASP A CA 1
ATOM 4958 C C . ASP A 1 641 ? -15.366 -13.077 37.422 1.00 93.12 641 ASP A C 1
ATOM 4960 O O . ASP A 1 641 ? -15.767 -14.079 36.819 1.00 93.12 641 ASP A O 1
ATOM 4964 N N . GLY A 1 642 ? -16.123 -11.981 37.543 1.00 93.75 642 GLY A N 1
ATOM 4965 C CA . GLY A 1 642 ? -17.495 -11.879 37.066 1.00 93.75 642 GLY A CA 1
ATOM 4966 C C . GLY A 1 642 ? -18.529 -12.489 38.015 1.00 93.75 642 GLY A C 1
ATOM 4967 O O . GLY A 1 642 ? -19.675 -12.672 37.596 1.00 93.75 642 GLY A O 1
ATOM 4968 N N . LEU A 1 643 ? -18.167 -12.799 39.262 1.00 95.06 643 LEU A N 1
ATOM 4969 C CA . LEU A 1 643 ? -19.025 -13.360 40.303 1.00 95.06 643 LEU A CA 1
ATOM 4970 C C . LEU A 1 643 ? -18.850 -12.583 41.610 1.00 95.06 643 LEU A C 1
ATOM 4972 O O . LEU A 1 643 ? -17.902 -12.813 42.347 1.00 95.06 643 LEU A O 1
ATOM 4976 N N . ILE A 1 644 ? -19.842 -11.784 42.003 1.00 96.19 644 ILE A N 1
ATOM 4977 C CA . ILE A 1 644 ? -19.780 -11.083 43.290 1.00 96.19 644 ILE A CA 1
ATOM 4978 C C . ILE A 1 644 ? -20.045 -12.077 44.416 1.00 96.19 644 ILE A C 1
ATOM 4980 O O . ILE A 1 644 ? -21.184 -12.495 44.643 1.00 96.19 644 ILE A O 1
ATOM 4984 N N . ASN A 1 645 ? -18.999 -12.448 45.145 1.00 95.94 645 ASN A N 1
ATOM 4985 C CA . ASN A 1 645 ? -19.056 -13.450 46.194 1.00 95.94 645 ASN A CA 1
ATOM 4986 C C . ASN A 1 645 ? -18.063 -13.160 47.343 1.00 95.94 645 ASN A C 1
ATOM 4988 O O . ASN A 1 645 ? -17.563 -12.051 47.521 1.00 95.94 645 ASN A O 1
ATOM 4992 N N . THR A 1 646 ? -17.814 -14.136 48.220 1.00 96.56 646 THR A N 1
ATOM 4993 C CA . THR A 1 646 ? -16.928 -13.938 49.386 1.00 96.56 646 THR A CA 1
ATOM 4994 C C . THR A 1 646 ? -15.452 -13.772 49.001 1.00 96.56 646 THR A C 1
ATOM 4996 O O . THR A 1 646 ? -14.678 -13.212 49.781 1.00 96.56 646 THR A O 1
ATOM 4999 N N . GLU A 1 647 ? -15.051 -14.210 47.811 1.00 96.75 647 GLU A N 1
ATOM 5000 C CA . GLU A 1 647 ? -13.707 -14.015 47.275 1.00 96.75 647 GLU A CA 1
ATOM 5001 C C . GLU A 1 647 ? -13.400 -12.542 47.011 1.00 96.75 647 GLU A C 1
ATOM 5003 O O . GLU A 1 647 ? -12.346 -12.093 47.452 1.00 96.75 647 GLU A O 1
ATOM 5008 N N . ASP A 1 648 ? -14.323 -11.747 46.462 1.00 96.00 648 ASP A N 1
ATOM 5009 C CA . ASP A 1 648 ? -14.139 -10.291 46.312 1.00 96.00 648 ASP A CA 1
ATOM 5010 C C . ASP A 1 648 ? -13.833 -9.615 47.644 1.00 96.00 648 ASP A C 1
ATOM 5012 O O . ASP A 1 648 ? -12.961 -8.752 47.770 1.00 96.00 648 ASP A O 1
ATOM 5016 N N . LEU A 1 649 ? -14.537 -10.046 48.692 1.00 94.31 649 LEU A N 1
ATOM 5017 C CA . LEU A 1 649 ? -14.305 -9.534 50.030 1.00 94.31 649 LEU A CA 1
ATOM 5018 C C . LEU A 1 649 ? -12.915 -9.933 50.541 1.00 94.31 649 LEU A C 1
ATOM 5020 O O . LEU A 1 649 ? -12.232 -9.115 51.150 1.00 94.31 649 LEU A O 1
ATOM 5024 N N . ASN A 1 650 ? -12.513 -11.190 50.355 1.00 96.06 650 ASN A N 1
ATOM 5025 C CA . ASN A 1 650 ? -11.278 -11.726 50.924 1.00 96.06 650 ASN A CA 1
ATOM 5026 C C . ASN A 1 650 ? -10.021 -11.321 50.146 1.00 96.06 650 ASN A C 1
ATOM 5028 O O . ASN A 1 650 ? -8.970 -11.171 50.766 1.00 96.06 650 ASN A O 1
ATOM 5032 N N . LEU A 1 651 ? -10.130 -11.161 48.828 1.00 94.75 651 LEU A N 1
ATOM 5033 C CA . LEU A 1 651 ? -9.014 -10.908 47.921 1.00 94.75 651 LEU A CA 1
ATOM 5034 C C . LEU A 1 651 ? -8.849 -9.424 47.578 1.00 94.75 651 LEU A C 1
ATOM 5036 O O . LEU A 1 651 ? -7.717 -9.006 47.358 1.00 94.75 651 LEU A O 1
ATOM 5040 N N . ALA A 1 652 ? -9.930 -8.634 47.571 1.00 94.62 652 ALA A N 1
ATOM 5041 C CA . ALA A 1 652 ? -9.870 -7.195 47.308 1.00 94.62 652 ALA A CA 1
ATOM 5042 C C . ALA A 1 652 ? -10.147 -6.371 48.574 1.00 94.62 652 ALA A C 1
ATOM 5044 O O . ALA A 1 652 ? -9.240 -5.759 49.129 1.00 94.62 652 ALA A O 1
ATOM 5045 N N . TRP A 1 653 ? -11.372 -6.402 49.112 1.00 97.19 653 TRP A N 1
ATOM 5046 C CA . TRP A 1 653 ? -11.767 -5.459 50.172 1.00 97.19 653 TRP A CA 1
ATOM 5047 C C . TRP A 1 653 ? -10.986 -5.619 51.492 1.00 97.19 653 TRP A C 1
ATOM 5049 O O . TRP A 1 653 ? -10.501 -4.639 52.048 1.00 97.19 653 TRP A O 1
ATOM 5059 N N . ARG A 1 654 ? -10.852 -6.839 52.035 1.00 96.62 654 ARG A N 1
ATOM 5060 C CA . ARG A 1 654 ? -10.173 -7.090 53.326 1.00 96.62 654 ARG A CA 1
ATOM 5061 C C . ARG A 1 654 ? -8.705 -6.649 53.354 1.00 96.62 654 ARG A C 1
ATOM 5063 O O . ARG A 1 654 ? -8.349 -6.001 54.337 1.00 96.62 654 ARG A O 1
ATOM 5070 N N . PRO A 1 655 ? -7.853 -7.006 52.371 1.00 97.31 655 PRO A N 1
ATOM 5071 C CA . PRO A 1 655 ? -6.456 -6.575 52.379 1.00 97.31 655 PRO A CA 1
ATOM 5072 C C . PRO A 1 655 ? -6.290 -5.070 52.129 1.00 97.31 655 PRO A C 1
ATOM 5074 O O . PRO A 1 655 ? -5.270 -4.506 52.520 1.00 97.31 655 PRO A O 1
ATOM 5077 N N . GLU A 1 656 ? -7.279 -4.420 51.513 1.00 97.31 656 GLU A N 1
ATOM 5078 C CA . GLU A 1 656 ? -7.224 -3.007 51.123 1.00 97.31 656 GLU A CA 1
ATOM 5079 C C . GLU A 1 656 ? -7.962 -2.061 52.093 1.00 97.31 656 GLU A C 1
ATOM 5081 O O . GLU A 1 656 ? -7.784 -0.845 52.033 1.00 97.31 656 GLU A O 1
ATOM 5086 N N . ASN A 1 657 ? -8.758 -2.594 53.024 1.00 96.62 657 ASN A N 1
ATOM 5087 C CA . ASN A 1 657 ? -9.532 -1.804 53.980 1.00 96.62 657 ASN A CA 1
ATOM 5088 C C . ASN A 1 657 ? -8.638 -0.916 54.867 1.00 96.62 657 ASN A C 1
ATOM 5090 O O . ASN A 1 657 ? -7.780 -1.408 55.601 1.00 96.62 657 ASN A O 1
ATOM 5094 N N . GLY A 1 658 ? -8.917 0.389 54.857 1.00 96.19 658 GLY A N 1
ATOM 5095 C CA . GLY A 1 658 ? -8.183 1.421 55.588 1.00 96.19 658 GLY A CA 1
ATOM 5096 C C . GLY A 1 658 ? -7.149 2.191 54.756 1.00 96.19 658 GLY A C 1
ATOM 5097 O O . GLY A 1 658 ? -6.471 3.053 55.315 1.00 96.19 658 GLY A O 1
ATOM 5098 N N . PHE A 1 659 ? -7.019 1.924 53.452 1.00 95.69 659 PHE A N 1
ATOM 5099 C CA . PHE A 1 659 ? -6.115 2.657 52.558 1.00 95.69 659 PHE A CA 1
ATOM 5100 C C . PHE A 1 659 ? -6.857 3.680 51.678 1.00 95.69 659 PHE A C 1
ATOM 5102 O O . PHE A 1 659 ? -7.940 3.392 51.178 1.00 95.69 659 PHE A O 1
ATOM 5109 N N . ASP A 1 660 ? -6.244 4.857 51.469 1.00 94.62 660 ASP A N 1
ATOM 5110 C CA . ASP A 1 660 ? -6.734 5.939 50.588 1.00 94.62 660 ASP A CA 1
ATOM 5111 C C . ASP A 1 660 ? -5.911 5.987 49.281 1.00 94.62 660 ASP A C 1
ATOM 5113 O O . ASP A 1 660 ? -4.906 6.699 49.195 1.00 94.62 660 ASP A O 1
ATOM 5117 N N . LYS A 1 661 ? -6.235 5.111 48.319 1.00 95.88 661 LYS A N 1
ATOM 5118 C CA . LYS A 1 661 ? -5.506 4.894 47.053 1.00 95.88 661 LYS A CA 1
ATOM 5119 C C . LYS A 1 661 ? -6.434 4.325 45.970 1.00 95.88 661 LYS A C 1
ATOM 5121 O O . LYS A 1 661 ? -7.528 3.853 46.247 1.00 95.88 661 LYS A O 1
ATOM 5126 N N . TYR A 1 662 ? -5.948 4.277 44.730 1.00 97.56 662 TYR A N 1
ATOM 5127 C CA . TYR A 1 662 ? -6.610 3.581 43.622 1.00 97.56 662 TYR A CA 1
ATOM 5128 C C . TYR A 1 662 ? -6.535 2.053 43.793 1.00 97.56 662 TYR A C 1
ATOM 5130 O O . TYR A 1 662 ? -5.537 1.429 43.434 1.00 97.56 662 TYR A O 1
ATOM 5138 N N . LEU A 1 663 ? -7.579 1.460 44.375 1.00 96.56 663 LEU A N 1
ATOM 5139 C CA . LEU A 1 663 ? -7.618 0.054 44.805 1.00 96.56 663 LEU A CA 1
ATOM 5140 C C . LEU A 1 663 ? -8.861 -0.675 44.271 1.00 96.56 663 LEU A C 1
ATOM 5142 O O . LEU A 1 663 ? -9.804 -0.028 43.815 1.00 96.56 663 LEU A O 1
ATOM 5146 N N . LYS A 1 664 ? -8.855 -2.016 44.260 1.00 95.38 664 LYS A N 1
ATOM 5147 C CA . LYS A 1 664 ? -9.950 -2.808 43.661 1.00 95.38 664 LYS A CA 1
ATOM 5148 C C . LYS A 1 664 ? -11.174 -2.904 44.578 1.00 95.38 664 LYS A C 1
ATOM 5150 O O . LYS A 1 664 ? -12.300 -2.917 44.095 1.00 95.38 664 LYS A O 1
ATOM 5155 N N . GLY A 1 665 ? -10.964 -2.917 45.888 1.00 96.50 665 GLY A N 1
ATOM 5156 C CA . GLY A 1 665 ? -11.973 -2.962 46.943 1.00 96.50 665 GLY A CA 1
ATOM 5157 C C . GLY A 1 665 ? -12.688 -1.635 47.207 1.00 96.50 665 GLY A C 1
ATOM 5158 O O . GLY A 1 665 ? -13.614 -1.616 48.016 1.00 96.50 665 GLY A O 1
ATOM 5159 N N . ASP A 1 666 ? -12.272 -0.551 46.544 1.00 97.75 666 ASP A N 1
ATOM 5160 C CA . ASP A 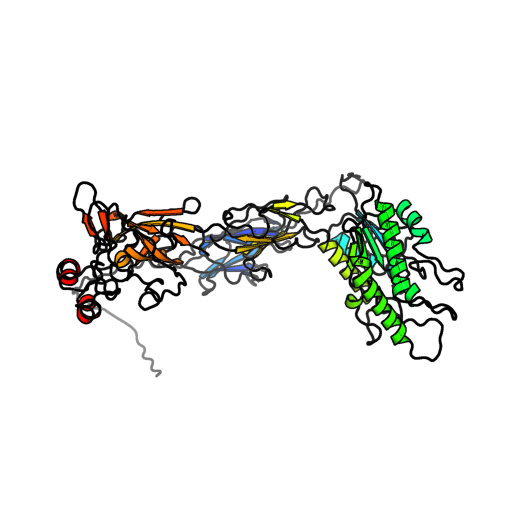1 666 ? -12.929 0.765 46.563 1.00 97.75 666 ASP A CA 1
ATOM 5161 C C . ASP A 1 666 ? -14.142 0.730 45.625 1.00 97.75 666 ASP A C 1
ATOM 5163 O O . ASP A 1 666 ? -14.063 1.110 44.457 1.00 97.75 666 ASP A O 1
ATOM 5167 N N . TYR A 1 667 ? -15.248 0.165 46.101 1.00 97.50 667 TYR A N 1
ATOM 5168 C CA . TYR A 1 667 ? -16.429 -0.118 45.289 1.00 97.50 667 TYR A CA 1
ATOM 5169 C C . TYR A 1 667 ? -17.270 1.122 45.007 1.00 97.50 667 TYR A C 1
ATOM 5171 O O . TYR A 1 667 ? -18.047 1.092 44.055 1.00 97.50 667 TYR A O 1
ATOM 5179 N N . ASN A 1 668 ? -17.129 2.195 45.791 1.00 96.62 668 ASN A N 1
ATOM 5180 C CA . ASN A 1 668 ? -17.811 3.469 45.553 1.00 96.62 668 ASN A CA 1
ATOM 5181 C C . ASN A 1 668 ? -16.950 4.515 44.814 1.00 96.62 668 ASN A C 1
ATOM 5183 O O . ASN A 1 668 ? -17.486 5.547 44.406 1.00 96.62 668 ASN A O 1
ATOM 5187 N N . LEU A 1 669 ? -15.663 4.225 44.592 1.00 98.00 669 LEU A N 1
ATOM 5188 C CA . LEU A 1 669 ? -14.702 5.068 43.877 1.00 98.00 669 LEU A CA 1
ATOM 5189 C C . LEU A 1 669 ? -14.494 6.429 44.570 1.00 98.00 669 LEU A C 1
ATOM 5191 O O . LEU A 1 669 ? -14.361 7.469 43.913 1.00 98.00 669 LEU A O 1
ATOM 5195 N N . ASP A 1 670 ? -14.464 6.446 45.905 1.00 97.44 670 ASP A N 1
ATOM 5196 C CA . ASP A 1 670 ? -14.139 7.646 46.693 1.00 97.44 670 ASP A CA 1
ATOM 5197 C C . ASP A 1 670 ? -12.646 7.744 47.077 1.00 97.44 670 ASP A C 1
ATOM 5199 O O . ASP A 1 670 ? -12.182 8.759 47.621 1.00 97.44 670 ASP A O 1
ATOM 5203 N N . GLY A 1 671 ? -11.869 6.722 46.717 1.00 97.12 671 GLY A N 1
ATOM 5204 C CA . GLY A 1 671 ? -10.450 6.579 47.005 1.00 97.12 671 GLY A CA 1
ATOM 5205 C C . GLY A 1 671 ? -10.158 5.870 48.318 1.00 97.12 671 GLY A C 1
ATOM 5206 O O . GLY A 1 671 ? -9.005 5.518 48.526 1.00 97.12 671 GLY A O 1
ATOM 5207 N N . TYR A 1 672 ? -11.143 5.631 49.189 1.00 97.69 672 TYR A N 1
ATOM 5208 C CA . TYR A 1 672 ? -10.934 5.122 50.540 1.00 97.69 672 TYR A CA 1
ATOM 5209 C C . TYR A 1 672 ? -11.724 3.841 50.824 1.00 97.69 672 TYR A C 1
ATOM 5211 O O . TYR A 1 672 ? -12.889 3.876 51.213 1.00 97.69 672 TYR A O 1
ATOM 5219 N N . VAL A 1 673 ? -11.038 2.695 50.774 1.00 97.88 673 VAL A N 1
ATOM 5220 C CA . VAL A 1 673 ? -11.654 1.386 51.044 1.00 97.88 673 VAL A CA 1
ATOM 5221 C C . VAL A 1 673 ? -12.045 1.275 52.514 1.00 97.88 673 VAL A C 1
ATOM 5223 O O . VAL A 1 673 ? -11.186 1.224 53.400 1.00 97.88 673 VAL A O 1
ATOM 5226 N N . ASN A 1 674 ? -13.344 1.208 52.798 1.00 97.19 674 ASN A N 1
ATOM 5227 C CA . ASN A 1 674 ? -13.853 1.196 54.162 1.00 97.19 674 ASN A CA 1
ATOM 5228 C C . ASN A 1 674 ? -15.168 0.405 54.318 1.00 97.19 674 ASN A C 1
ATOM 5230 O O . ASN A 1 674 ? -15.611 -0.347 53.450 1.00 97.19 674 ASN A O 1
ATOM 5234 N N . ALA A 1 675 ? -15.800 0.506 55.491 1.00 96.56 675 ALA A N 1
ATOM 5235 C CA . ALA A 1 675 ? -17.027 -0.228 55.789 1.00 96.56 675 ALA A CA 1
ATOM 5236 C C . ALA A 1 675 ? -18.210 0.122 54.862 1.00 96.56 675 ALA A C 1
ATOM 5238 O O . ALA A 1 675 ? -19.110 -0.707 54.733 1.00 96.56 675 ALA A O 1
ATOM 5239 N N . VAL A 1 676 ? -18.217 1.301 54.234 1.00 96.44 676 VAL A N 1
ATOM 5240 C CA . VAL A 1 676 ? -19.220 1.748 53.257 1.00 96.44 676 VAL A CA 1
ATOM 5241 C C . VAL A 1 676 ? -19.207 0.846 52.023 1.00 96.44 676 VAL A C 1
ATOM 5243 O O . VAL A 1 676 ? -20.263 0.311 51.685 1.00 96.44 676 VAL A O 1
ATOM 5246 N N . ASP A 1 677 ? -18.036 0.570 51.438 1.00 97.62 677 ASP A N 1
ATOM 5247 C CA . ASP A 1 677 ? -17.884 -0.324 50.276 1.00 97.62 677 ASP A CA 1
ATOM 5248 C C . ASP A 1 677 ? -18.511 -1.691 50.535 1.00 97.62 677 ASP A C 1
ATOM 5250 O O . ASP A 1 677 ? -19.330 -2.207 49.772 1.00 97.62 677 ASP A O 1
ATOM 5254 N N . LYS A 1 678 ? -18.181 -2.265 51.692 1.00 95.94 678 LYS A N 1
ATOM 5255 C CA . LYS A 1 678 ? -18.704 -3.567 52.089 1.00 95.94 678 LYS A CA 1
ATOM 5256 C C . LYS A 1 678 ? -20.203 -3.526 52.376 1.00 95.94 678 LYS A C 1
ATOM 5258 O O . LYS A 1 678 ? -20.933 -4.428 51.967 1.00 95.94 678 LYS A O 1
ATOM 5263 N N . ASN A 1 679 ? -20.654 -2.554 53.167 1.00 95.38 679 ASN A N 1
ATOM 5264 C CA . ASN A 1 679 ? -22.003 -2.574 53.724 1.00 95.38 679 ASN A CA 1
ATOM 5265 C C . ASN A 1 679 ? -23.065 -2.133 52.715 1.00 95.38 679 ASN A C 1
ATOM 5267 O O . ASN A 1 679 ? -24.166 -2.678 52.763 1.00 95.38 679 ASN A O 1
ATOM 5271 N N . LEU A 1 680 ? -22.753 -1.178 51.834 1.00 94.19 680 LEU A N 1
ATOM 5272 C CA . LEU A 1 680 ? -23.705 -0.659 50.851 1.00 94.19 680 LEU A CA 1
ATOM 5273 C C . LEU A 1 680 ? -23.642 -1.406 49.516 1.00 94.19 680 LEU A C 1
ATOM 5275 O O . LEU A 1 680 ? -24.687 -1.622 48.903 1.00 94.19 680 LEU A O 1
ATOM 5279 N N . PHE A 1 681 ? -22.457 -1.847 49.087 1.00 95.88 681 PHE A N 1
ATOM 5280 C CA . PHE A 1 681 ? -22.279 -2.445 47.762 1.00 95.88 681 PHE A CA 1
ATOM 5281 C C . PHE A 1 681 ? -22.117 -3.959 47.849 1.00 95.88 681 PHE A C 1
ATOM 5283 O O . PHE A 1 681 ? -23.026 -4.685 47.451 1.00 95.88 681 PHE A O 1
ATOM 5290 N N . TRP A 1 682 ? -21.051 -4.457 48.479 1.00 96.56 682 TRP A N 1
ATOM 5291 C CA . TRP A 1 682 ? -20.778 -5.899 48.457 1.00 96.56 682 TRP A CA 1
ATOM 5292 C C . TRP A 1 682 ? -21.920 -6.727 49.062 1.00 96.56 682 TRP A C 1
ATOM 5294 O O . TRP A 1 682 ? -22.401 -7.671 48.443 1.00 96.56 682 TRP A O 1
ATOM 5304 N N . ARG A 1 683 ? -22.429 -6.345 50.244 1.00 95.06 683 ARG A N 1
ATOM 5305 C CA . ARG A 1 683 ? -23.539 -7.069 50.893 1.00 95.06 683 ARG A CA 1
ATOM 5306 C C . ARG A 1 683 ? -24.821 -7.081 50.063 1.00 95.06 683 ARG A C 1
ATOM 5308 O O . ARG A 1 683 ? -25.547 -8.067 50.131 1.00 95.06 683 ARG A O 1
ATOM 5315 N N . SER A 1 684 ? -25.120 -5.993 49.352 1.00 93.44 684 SER A N 1
ATOM 5316 C CA . SER A 1 684 ? -26.358 -5.873 48.573 1.00 93.44 684 SER A CA 1
ATOM 5317 C C . SER A 1 684 ? -26.268 -6.577 47.220 1.00 93.44 684 SER A C 1
ATOM 5319 O O . SER A 1 684 ? -27.298 -6.968 46.680 1.00 93.44 684 SER A O 1
ATOM 5321 N N . ASN A 1 685 ? -25.052 -6.765 46.706 1.00 95.50 685 ASN A N 1
ATOM 5322 C CA . ASN A 1 685 ? -24.800 -7.357 45.397 1.00 95.50 685 ASN A CA 1
ATOM 5323 C C . ASN A 1 685 ? -24.289 -8.809 45.459 1.00 95.50 685 ASN A C 1
ATOM 5325 O O . ASN A 1 685 ? -24.203 -9.459 44.419 1.00 95.50 685 ASN A O 1
ATOM 5329 N N . ASN A 1 686 ? -23.958 -9.333 46.644 1.00 93.88 686 ASN A N 1
ATOM 5330 C CA . ASN A 1 686 ? -23.481 -10.705 46.832 1.00 93.88 686 ASN A CA 1
ATOM 5331 C C . ASN A 1 686 ? -24.436 -11.739 46.207 1.00 93.88 686 ASN A C 1
ATOM 5333 O O . ASN A 1 686 ? -25.626 -11.766 46.522 1.00 93.88 686 ASN A O 1
ATOM 5337 N N . GLY A 1 687 ? -23.890 -12.606 45.355 1.00 92.56 687 GLY A N 1
ATOM 5338 C CA . GLY A 1 687 ? -24.622 -13.584 44.549 1.00 92.56 687 GLY A CA 1
ATOM 5339 C C . GLY A 1 687 ? -24.930 -13.130 43.118 1.00 92.56 687 GLY A C 1
ATOM 5340 O O . GLY A 1 687 ? -25.450 -13.932 42.344 1.00 92.56 687 GLY A O 1
ATOM 5341 N N . SER A 1 688 ? -24.615 -11.885 42.751 1.00 93.62 688 SER A N 1
ATOM 5342 C CA . SER A 1 688 ? -24.765 -11.401 41.371 1.00 93.62 688 SER A CA 1
ATOM 5343 C C . SER A 1 688 ? -23.628 -11.907 40.487 1.00 93.62 688 SER A C 1
ATOM 5345 O O . SER A 1 688 ? -22.499 -12.074 40.950 1.00 93.62 688 SER A O 1
ATOM 5347 N N . ASN A 1 689 ? -23.902 -12.095 39.199 1.00 92.88 689 ASN A N 1
ATOM 5348 C CA . ASN A 1 689 ? -22.908 -12.516 38.220 1.00 92.88 689 ASN A CA 1
ATOM 5349 C C . ASN A 1 689 ? -23.029 -11.755 36.899 1.00 92.88 689 ASN A C 1
ATOM 5351 O O . ASN A 1 689 ? -24.092 -11.266 36.516 1.00 92.88 689 ASN A O 1
ATOM 5355 N N . SER A 1 690 ? -21.910 -11.658 36.191 1.00 88.50 690 SER A N 1
ATOM 5356 C CA . SER A 1 690 ? -21.869 -11.071 34.860 1.00 88.50 690 SER A CA 1
ATOM 5357 C C . SER A 1 690 ? -22.562 -11.989 33.853 1.00 88.50 690 SER A C 1
ATOM 5359 O O . SER A 1 690 ? -22.406 -13.207 33.885 1.00 88.50 690 SER A O 1
ATOM 5361 N N . GLN A 1 691 ? -23.289 -11.379 32.919 1.00 85.31 691 GLN A N 1
ATOM 5362 C CA . GLN A 1 691 ? -23.877 -12.050 31.753 1.00 85.31 691 GLN A CA 1
ATOM 5363 C C . GLN A 1 691 ? -23.053 -11.792 30.474 1.00 85.31 691 GLN A C 1
ATOM 5365 O O . GLN A 1 691 ? -23.542 -11.965 29.360 1.00 85.31 691 GLN A O 1
ATOM 5370 N N . ALA A 1 692 ? -21.815 -11.312 30.636 1.00 77.75 692 ALA A N 1
ATOM 5371 C CA . ALA A 1 692 ? -20.927 -10.866 29.563 1.00 77.75 692 ALA A CA 1
ATOM 5372 C C . ALA A 1 692 ? -19.702 -11.775 29.344 1.00 77.75 692 ALA A C 1
ATOM 5374 O O . ALA A 1 692 ? -18.787 -11.361 28.621 1.00 77.75 692 ALA A O 1
ATOM 5375 N N . GLN A 1 693 ? -19.668 -12.948 29.996 1.00 59.81 693 GLN A N 1
ATOM 5376 C CA . GLN A 1 693 ? -18.546 -13.895 29.932 1.00 59.81 693 GLN A CA 1
ATOM 5377 C C . GLN A 1 693 ? -18.298 -14.397 28.508 1.00 59.81 693 GLN A C 1
ATOM 5379 O O . GLN A 1 693 ? -19.276 -14.750 27.815 1.00 59.81 693 GLN A O 1
#

Foldseek 3Di:
DDDDDDDDDDDDDDDDDDDDDDDDPPPPLPQAKAWPPPQAAAEAEAQDWDKTFIDSRPPAQWKWKWKDLPLPPDTHGQGLTDGVVVRMDTGGHHRDWGAFMKMKIARSVDRVHIDIRNGTHTYHYPDPDPDDDDDDPPPPDPADAAEEAAAEEQQCQQPQEPQSHFLQQLLVVLCVVLPHRYAYAWPDFGGDHPVNPVPRGRHHNYHYLEALDDAPPVDPPHHHCLVCVVVGCVVTPGQEYEDAHHLNLLLRDPPPDHDALVNSLVSNLSVLVVLVVVVVPVVRHHAYEHELYAQAQDNPDDPDDPRSVVSRVRSVSNSCCNVPPRVVPDDPSHRYHYFHLHPQQNHPSPDVRQQPPDRHYGHSNVSNSVSVRVLQRQQALQWWAWDPDPFAAEAAAQQDKTFTHGGPNPPDQQQFKWKWKALDPVSPGTPDIDTRHTDTMDGDHWDWAQGKMKMWMGRRSGDIYDIGMYTHHWFFEKEFFDALQQDDDPLFGDQQCLVVQQAAQDAPQCDPPRVDPDDHGDPHQDPQFNYKKKKFWAPDLPRTPDIDIFTQGGNRITAHRVVDGGHTDGPHTDDFTWIWIGDQFFAIWIALDTFHDDRRYGYAYPQQAQNRTQVGCLQKDQNDPDPTTTIHTAGQNLVRPQALAVCSCVVFQVVQAAAQHDGSLSRNSNSHRHPCSCPVGSVVCHGGGHSRD